Protein AF-0000000078587176 (afdb_homodimer)

Sequence (482 aa):
MLINLSEIKSEFEASERRYLFQRVVERVDNVNRYMRLYNIIVPEVYCSVKVRIGPVNGSGKWMCNPFRIPEGSVVFSYGRHYEIFFELELRKITSNCCFIFGLNDMEQSQKTQLRLSELCAKSRRAKINGTTGEESNKYTTDYLMDLNDLGKVEILRMDIEGDGMDSLPEFLEKHHPAQILTTMHYSPPKMASLLNLFSRQGYWLFSHEIDGMFHDICAFSFIHISGFTRYGAVPLARFLSMLINLSEIKSEFEASERRYLFQRVVERVDNVNRYMRLYNIIVPEVYCSVKVRIGPVNGSGKWMCNPFRIPEGSVVFSYGRHYEIFFELELRKITSNCCFIFGLNDMEQSQKTQLRLSELCAKSRRAKINGTTGEESNKYTTDYLMDLNDLGKVEILRMDIEGDGMDSLPEFLEKHHPAQILTTMHYSPPKMASLLNLFSRQGYWLFSHEIDGMFHDICAFSFIHISGFTRYGAVPLARFLS

Structure (mmCIF, N/CA/C/O backbone):
data_AF-0000000078587176-model_v1
#
loop_
_entity.id
_entity.type
_entity.pdbx_description
1 polymer 'Methyltransferase domain-containing protein'
#
loop_
_atom_site.group_PDB
_atom_site.id
_atom_site.type_symbol
_atom_site.label_atom_id
_atom_site.label_alt_id
_atom_site.label_comp_id
_atom_site.label_asym_id
_atom_site.label_entity_id
_atom_site.label_seq_id
_atom_site.pdbx_PDB_ins_code
_atom_site.Cartn_x
_atom_site.Cartn_y
_atom_site.Cartn_z
_atom_site.occupancy
_atom_site.B_iso_or_equiv
_atom_site.auth_seq_id
_atom_site.auth_comp_id
_atom_site.auth_asym_id
_atom_site.auth_atom_id
_atom_site.pdbx_PDB_model_num
ATOM 1 N N . MET A 1 1 ? -28.812 2.406 17.031 1 26.48 1 MET A N 1
ATOM 2 C CA . MET A 1 1 ? -27.984 1.534 16.219 1 26.48 1 MET A CA 1
ATOM 3 C C . MET A 1 1 ? -26.672 2.23 15.852 1 26.48 1 MET A C 1
ATOM 5 O O . MET A 1 1 ? -26.688 3.314 15.266 1 26.48 1 MET A O 1
ATOM 9 N N . LEU A 1 2 ? -25.703 2.062 16.656 1 35.88 2 LEU A N 1
ATOM 10 C CA . LEU A 1 2 ? -24.469 2.846 16.625 1 35.88 2 LEU A CA 1
ATOM 11 C C . LEU A 1 2 ? -23.844 2.846 15.234 1 35.88 2 LEU A C 1
ATOM 13 O O . LEU A 1 2 ? -23.594 1.781 14.664 1 35.88 2 LEU A O 1
ATOM 17 N N . ILE A 1 3 ? -24.25 3.744 14.461 1 45.34 3 ILE A N 1
ATOM 18 C CA . ILE A 1 3 ? -23.844 3.943 13.078 1 45.34 3 ILE A CA 1
ATOM 19 C C . ILE A 1 3 ? -22.328 3.75 12.961 1 45.34 3 ILE A C 1
ATOM 21 O O . ILE A 1 3 ? -21.562 4.371 13.695 1 45.34 3 ILE A O 1
ATOM 25 N N . ASN A 1 4 ? -21.875 2.494 12.414 1 65.5 4 ASN A N 1
ATOM 26 C CA . ASN A 1 4 ? -20.453 2.244 12.211 1 65.5 4 ASN A CA 1
ATOM 27 C C . ASN A 1 4 ? -19.891 3.113 11.086 1 65.5 4 ASN A C 1
ATOM 29 O O . ASN A 1 4 ? -19.891 2.709 9.922 1 65.5 4 ASN A O 1
ATOM 33 N N . LEU A 1 5 ? -19.719 4.367 11.375 1 64.38 5 LEU A N 1
ATOM 34 C CA . LEU A 1 5 ? -19.266 5.395 10.445 1 64.38 5 LEU A CA 1
ATOM 35 C C . LEU A 1 5 ? -18.125 4.871 9.57 1 64.38 5 LEU A C 1
ATOM 37 O O . LEU A 1 5 ? -18.047 5.211 8.391 1 64.38 5 LEU A O 1
ATOM 41 N N . SER A 1 6 ? -17.375 3.979 10.148 1 70.5 6 SER A N 1
ATOM 42 C CA . SER A 1 6 ? -16.25 3.43 9.398 1 70.5 6 SER A CA 1
ATOM 43 C C . SER A 1 6 ? -16.734 2.535 8.258 1 70.5 6 SER A C 1
ATOM 45 O O . SER A 1 6 ? -16.188 2.572 7.156 1 70.5 6 SER A O 1
ATOM 47 N N . GLU A 1 7 ? -17.781 1.812 8.562 1 70.19 7 GLU A N 1
ATOM 48 C CA . GLU A 1 7 ? -18.328 0.921 7.543 1 70.19 7 GLU A CA 1
ATOM 49 C C . GLU A 1 7 ? -18.984 1.712 6.414 1 70.19 7 GLU A C 1
ATOM 51 O O . GLU A 1 7 ? -18.828 1.378 5.238 1 70.19 7 GLU A O 1
ATOM 56 N N . ILE A 1 8 ? -19.688 2.713 6.828 1 67.75 8 ILE A N 1
ATOM 57 C CA . ILE A 1 8 ? -20.375 3.547 5.848 1 67.75 8 ILE A CA 1
ATOM 58 C C . ILE A 1 8 ? -19.359 4.234 4.945 1 67.75 8 ILE A C 1
ATOM 60 O O . ILE A 1 8 ? -19.5 4.227 3.719 1 67.75 8 ILE A O 1
ATOM 64 N N . LYS A 1 9 ? -18.422 4.758 5.539 1 76.88 9 LYS A N 1
ATOM 65 C CA . LYS A 1 9 ? -17.391 5.441 4.777 1 76.88 9 LYS A CA 1
ATOM 66 C C . LYS A 1 9 ? -16.656 4.473 3.846 1 76.88 9 LYS A C 1
ATOM 68 O O . LYS A 1 9 ? -16.359 4.809 2.697 1 76.88 9 LYS A O 1
ATOM 73 N N . SER A 1 10 ? -16.438 3.301 4.324 1 77 10 SER A N 1
ATOM 74 C CA . SER A 1 10 ? -15.758 2.285 3.52 1 77 10 SER A CA 1
ATOM 75 C C . SER A 1 10 ? -16.594 1.906 2.299 1 77 10 SER A C 1
ATOM 77 O O . SER A 1 10 ? -16.047 1.757 1.198 1 77 10 SER A O 1
ATOM 79 N N . GLU A 1 11 ? -17.875 1.832 2.533 1 79.06 11 GLU A N 1
ATOM 80 C CA . GLU A 1 11 ? -18.766 1.454 1.432 1 79.06 11 GLU A CA 1
ATOM 81 C C . GLU A 1 11 ? -18.875 2.576 0.402 1 79.06 11 GLU A C 1
ATOM 83 O O . GLU A 1 11 ? -18.938 2.316 -0.801 1 79.06 11 GLU A O 1
ATOM 88 N N . PHE A 1 12 ? -18.938 3.727 0.922 1 82.62 12 PHE A N 1
ATOM 89 C CA . PHE A 1 12 ? -18.984 4.867 0.012 1 82.62 12 PHE A CA 1
ATOM 90 C C . PHE A 1 12 ? -17.719 4.93 -0.839 1 82.62 12 PHE A C 1
ATOM 92 O O . PHE A 1 12 ? -17.797 5.113 -2.057 1 82.62 12 PHE A O 1
ATOM 99 N N . GLU A 1 13 ? -16.688 4.754 -0.247 1 86.88 13 GLU A N 1
ATOM 100 C CA . GLU A 1 13 ? -15.43 4.781 -0.977 1 86.88 13 GLU A CA 1
ATOM 101 C C . GLU A 1 13 ? -15.359 3.648 -1.998 1 86.88 13 GLU A C 1
ATOM 103 O O . GLU A 1 13 ? -14.891 3.848 -3.121 1 86.88 13 GLU A O 1
ATOM 108 N N . ALA A 1 14 ? -15.836 2.473 -1.595 1 90.81 14 ALA A N 1
ATOM 109 C CA . ALA A 1 14 ? -15.812 1.324 -2.498 1 90.81 14 ALA A CA 1
ATOM 110 C C . ALA A 1 14 ? -16.672 1.584 -3.738 1 90.81 14 ALA A C 1
ATOM 112 O O . ALA A 1 14 ? -16.281 1.207 -4.848 1 90.81 14 ALA A O 1
ATOM 113 N N . SER A 1 15 ? -17.812 2.195 -3.527 1 91.81 15 SER A N 1
ATOM 114 C CA . SER A 1 15 ? -18.688 2.516 -4.648 1 91.81 15 SER A CA 1
ATOM 115 C C . SER A 1 15 ? -18.016 3.492 -5.613 1 91.81 15 SER A C 1
ATOM 117 O O . SER A 1 15 ? -18.109 3.336 -6.832 1 91.81 15 SER A O 1
ATOM 119 N N . GLU A 1 16 ? -17.391 4.453 -5.039 1 91.38 16 GLU A N 1
ATOM 120 C CA . GLU A 1 16 ? -16.672 5.414 -5.867 1 91.38 16 GLU A CA 1
ATOM 121 C C . GLU A 1 16 ? -15.547 4.738 -6.645 1 91.38 16 GLU A C 1
ATOM 123 O O . GLU A 1 16 ? -15.367 4.988 -7.84 1 91.38 16 GLU A O 1
ATOM 128 N N . ARG A 1 17 ? -14.82 3.926 -6.008 1 94.06 17 ARG A N 1
ATOM 129 C CA . ARG A 1 17 ? -13.719 3.209 -6.648 1 94.06 17 ARG A CA 1
ATOM 130 C C . ARG A 1 17 ? -14.234 2.301 -7.762 1 94.06 17 ARG A C 1
ATOM 132 O O . ARG A 1 17 ? -13.617 2.201 -8.82 1 94.06 17 ARG A O 1
ATOM 139 N N . ARG A 1 18 ? -15.32 1.633 -7.508 1 95.12 18 ARG A N 1
ATOM 140 C CA . ARG A 1 18 ? -15.906 0.752 -8.516 1 95.12 18 ARG A CA 1
ATOM 141 C C . ARG A 1 18 ? -16.266 1.526 -9.773 1 95.12 18 ARG A C 1
ATOM 143 O O . ARG A 1 18 ? -15.984 1.075 -10.891 1 95.12 18 ARG A O 1
ATOM 150 N N . TYR A 1 19 ? -16.891 2.646 -9.594 1 93.62 19 TYR A N 1
ATOM 151 C CA . TYR A 1 19 ? -17.266 3.502 -10.711 1 93.62 19 TYR A CA 1
ATOM 152 C C . TYR A 1 19 ? -16.047 3.92 -11.516 1 93.62 19 TYR A C 1
ATOM 154 O O . TYR A 1 19 ? -16.031 3.785 -12.742 1 93.62 19 TYR A O 1
ATOM 162 N N . LEU A 1 20 ? -15.062 4.41 -10.844 1 92.19 20 LEU A N 1
ATOM 163 C CA . LEU A 1 20 ? -13.852 4.879 -11.5 1 92.19 20 LEU A CA 1
ATOM 164 C C . LEU A 1 20 ? -13.117 3.727 -12.18 1 92.19 20 LEU A C 1
ATOM 166 O O . LEU A 1 20 ? -12.594 3.887 -13.289 1 92.19 20 LEU A O 1
ATOM 170 N N . PHE A 1 21 ? -13.117 2.568 -11.531 1 94.88 21 PHE A N 1
ATOM 171 C CA . PHE A 1 21 ? -12.445 1.388 -12.062 1 94.88 21 PHE A CA 1
ATOM 172 C C . PHE A 1 21 ? -13.102 0.932 -13.359 1 94.88 21 PHE A C 1
ATOM 174 O O . PHE A 1 21 ? -12.422 0.62 -14.336 1 94.88 21 PHE A O 1
ATOM 181 N N . GLN A 1 22 ? -14.383 0.938 -13.359 1 93.75 22 GLN A N 1
ATOM 182 C CA . GLN A 1 22 ? -15.117 0.529 -14.547 1 93.75 22 GLN A CA 1
ATOM 183 C C . GLN A 1 22 ? -14.812 1.448 -15.727 1 93.75 22 GLN A C 1
ATOM 185 O O . GLN A 1 22 ? -14.773 1.002 -16.875 1 93.75 22 GLN A O 1
ATOM 190 N N . ARG A 1 23 ? -14.586 2.639 -15.477 1 92.56 23 ARG A N 1
ATOM 191 C CA . ARG A 1 23 ? -14.25 3.59 -16.531 1 92.56 23 ARG A CA 1
ATOM 192 C C . ARG A 1 23 ? -12.898 3.271 -17.156 1 92.56 23 ARG A C 1
ATOM 194 O O . ARG A 1 23 ? -12.688 3.49 -18.344 1 92.56 23 ARG A O 1
ATOM 201 N N . VAL A 1 24 ? -11.945 2.791 -16.328 1 92.56 24 VAL A N 1
ATOM 202 C CA . VAL A 1 24 ? -10.641 2.381 -16.844 1 92.56 24 VAL A CA 1
ATOM 203 C C . VAL A 1 24 ? -10.797 1.126 -17.703 1 92.56 24 VAL A C 1
ATOM 205 O O . VAL A 1 24 ? -10.242 1.044 -18.797 1 92.56 24 VAL A O 1
ATOM 208 N N . VAL A 1 25 ? -11.578 0.205 -17.219 1 92.06 25 VAL A N 1
ATOM 209 C CA . VAL A 1 25 ? -11.812 -1.049 -17.922 1 92.06 25 VAL A CA 1
ATOM 210 C C . VAL A 1 25 ? -12.445 -0.762 -19.281 1 92.06 25 VAL A C 1
ATOM 212 O O . VAL A 1 25 ? -12.047 -1.35 -20.297 1 92.06 25 VAL A O 1
ATOM 215 N N . GLU A 1 26 ? -13.383 0.172 -19.297 1 91.31 26 GLU A N 1
ATOM 216 C CA . GLU A 1 26 ? -14.148 0.47 -20.5 1 91.31 26 GLU A CA 1
ATOM 217 C C . GLU A 1 26 ? -13.43 1.484 -21.375 1 91.31 26 GLU A C 1
ATOM 219 O O . GLU A 1 26 ? -13.93 1.857 -22.438 1 91.31 26 GLU A O 1
ATOM 224 N N . ARG A 1 27 ? -12.367 1.941 -21.016 1 89.19 27 ARG A N 1
ATOM 225 C CA . ARG A 1 27 ? -11.539 2.865 -21.781 1 89.19 27 ARG A CA 1
ATOM 226 C C . ARG A 1 27 ? -12.289 4.16 -22.062 1 89.19 27 ARG A C 1
ATOM 228 O O . ARG A 1 27 ? -12.25 4.66 -23.188 1 89.19 27 ARG A O 1
ATOM 235 N N . VAL A 1 28 ? -13.125 4.648 -21.266 1 79.06 28 VAL A N 1
ATOM 236 C CA . VAL A 1 28 ? -13.938 5.852 -21.469 1 79.06 28 VAL A CA 1
ATOM 237 C C . VAL A 1 28 ? -13.031 7.082 -21.5 1 79.06 28 VAL A C 1
ATOM 239 O O . VAL A 1 28 ? -13.195 7.953 -22.359 1 79.06 28 VAL A O 1
ATOM 242 N N . ASP A 1 29 ? -12.086 7.441 -20.594 1 66.5 29 ASP A N 1
ATOM 243 C CA . ASP A 1 29 ? -11.258 8.641 -20.5 1 66.5 29 ASP A CA 1
ATOM 244 C C . ASP A 1 29 ? -9.805 8.328 -20.875 1 66.5 29 ASP A C 1
ATOM 246 O O . ASP A 1 29 ? -9.484 7.207 -21.266 1 66.5 29 ASP A O 1
ATOM 250 N N . ASN A 1 30 ? -8.953 9.555 -21.062 1 61.94 30 ASN A N 1
ATOM 251 C CA . ASN A 1 30 ? -7.535 9.352 -21.328 1 61.94 30 ASN A CA 1
ATOM 252 C C . ASN A 1 30 ? -6.934 8.297 -20.406 1 61.94 30 ASN A C 1
ATOM 254 O O . ASN A 1 30 ? -6.277 8.625 -19.422 1 61.94 30 ASN A O 1
ATOM 258 N N . VAL A 1 31 ? -7.215 7.09 -20.797 1 62.91 31 VAL A N 1
ATOM 259 C CA . VAL A 1 31 ? -7.066 5.902 -19.953 1 62.91 31 VAL A CA 1
ATOM 260 C C . VAL A 1 31 ? -5.609 5.449 -19.953 1 62.91 31 VAL A C 1
ATOM 262 O O . VAL A 1 31 ? -5.234 4.555 -19.188 1 62.91 31 VAL A O 1
ATOM 265 N N . ASN A 1 32 ? -4.836 6.285 -20.562 1 71.81 32 ASN A N 1
ATOM 266 C CA . ASN A 1 32 ? -3.482 5.738 -20.594 1 71.81 32 ASN A CA 1
ATOM 267 C C . ASN A 1 32 ? -2.609 6.336 -19.5 1 71.81 32 ASN A C 1
ATOM 269 O O . ASN A 1 32 ? -1.397 6.117 -19.469 1 71.81 32 ASN A O 1
ATOM 273 N N . ARG A 1 33 ? -3.326 6.906 -18.656 1 85.94 33 ARG A N 1
ATOM 274 C CA . ARG A 1 33 ? -2.578 7.445 -17.531 1 85.94 33 ARG A CA 1
ATOM 275 C C . ARG A 1 33 ? -2.643 6.504 -16.328 1 85.94 33 ARG A C 1
ATOM 277 O O . ARG A 1 33 ? -3.729 6.215 -15.812 1 85.94 33 ARG A O 1
ATOM 284 N N . TYR A 1 34 ? -1.525 6.098 -15.898 1 92.5 34 TYR A N 1
ATOM 285 C CA . TYR A 1 34 ? -1.439 5.094 -14.844 1 92.5 34 TYR A CA 1
ATOM 286 C C . TYR A 1 34 ? -2.074 5.602 -13.555 1 92.5 34 TYR A C 1
ATOM 288 O O . TYR A 1 34 ? -2.586 4.816 -12.75 1 92.5 34 TYR A O 1
ATOM 296 N N . MET A 1 35 ? -2.088 6.918 -13.398 1 89.94 35 MET A N 1
ATOM 297 C CA . MET A 1 35 ? -2.682 7.488 -12.188 1 89.94 35 MET A CA 1
ATOM 298 C C . MET A 1 35 ? -4.164 7.148 -12.102 1 89.94 35 MET A C 1
ATOM 300 O O . MET A 1 35 ? -4.711 7.016 -11.008 1 89.94 35 MET A O 1
ATOM 304 N N . ARG A 1 36 ? -4.789 6.992 -13.172 1 89.88 36 ARG A N 1
ATOM 305 C CA . ARG A 1 36 ? -6.219 6.699 -13.195 1 89.88 36 ARG A CA 1
ATOM 306 C C . ARG A 1 36 ? -6.504 5.309 -12.633 1 89.88 36 ARG A C 1
ATOM 308 O O . ARG A 1 36 ? -7.578 5.066 -12.078 1 89.88 36 ARG A O 1
ATOM 315 N N . LEU A 1 37 ? -5.57 4.449 -12.75 1 93.25 37 LEU A N 1
ATOM 316 C CA . LEU A 1 37 ? -5.723 3.109 -12.195 1 93.25 37 LEU A CA 1
ATOM 317 C C . LEU A 1 37 ? -5.152 3.043 -10.781 1 93.25 37 LEU A C 1
ATOM 319 O O . LEU A 1 37 ? -5.848 2.631 -9.844 1 93.25 37 LEU A O 1
ATOM 323 N N . TYR A 1 38 ? -3.955 3.547 -10.625 1 94.19 38 TYR A N 1
ATOM 324 C CA . TYR A 1 38 ? -3.229 3.359 -9.367 1 94.19 38 TYR A CA 1
ATOM 325 C C . TYR A 1 38 ? -3.896 4.125 -8.234 1 94.19 38 TYR A C 1
ATOM 327 O O . TYR A 1 38 ? -3.84 3.705 -7.074 1 94.19 38 TYR A O 1
ATOM 335 N N . ASN A 1 39 ? -4.625 5.148 -8.562 1 90.31 39 ASN A N 1
ATOM 336 C CA . ASN A 1 39 ? -5.293 5.926 -7.527 1 90.31 39 ASN A CA 1
ATOM 337 C C . ASN A 1 39 ? -6.52 5.195 -6.984 1 90.31 39 ASN A C 1
ATOM 339 O O . ASN A 1 39 ? -7.023 5.539 -5.914 1 90.31 39 ASN A O 1
ATOM 343 N N . ILE A 1 40 ? -6.914 4.23 -7.668 1 92.38 40 ILE A N 1
ATOM 344 C CA . ILE A 1 40 ? -8.141 3.527 -7.32 1 92.38 40 ILE A CA 1
ATOM 345 C C . ILE A 1 40 ? -7.805 2.266 -6.527 1 92.38 40 ILE A C 1
ATOM 347 O O . ILE A 1 40 ? -8.609 1.807 -5.707 1 92.38 40 ILE A O 1
ATOM 351 N N . ILE A 1 41 ? -6.637 1.778 -6.66 1 94.94 41 ILE A N 1
ATOM 352 C CA . ILE A 1 41 ? -6.312 0.429 -6.207 1 94.94 41 ILE A CA 1
ATOM 353 C C . ILE A 1 41 ? -5.98 0.451 -4.715 1 94.94 41 ILE A C 1
ATOM 355 O O . ILE A 1 41 ? -5.109 1.206 -4.277 1 94.94 41 ILE A O 1
ATOM 359 N N . VAL A 1 42 ? -6.695 -0.241 -3.994 1 94 42 VAL A N 1
ATOM 360 C CA . VAL A 1 42 ? -6.48 -0.517 -2.576 1 94 42 VAL A CA 1
ATOM 361 C C . VAL A 1 42 ? -6.781 -1.985 -2.285 1 94 42 VAL A C 1
ATOM 363 O O . VAL A 1 42 ? -7.418 -2.668 -3.09 1 94 42 VAL A O 1
ATOM 366 N N . PRO A 1 43 ? -6.285 -2.529 -1.203 1 94.56 43 PRO A N 1
ATOM 367 C CA . PRO A 1 43 ? -6.664 -3.904 -0.867 1 94.56 43 PRO A CA 1
ATOM 368 C C . PRO A 1 43 ? -8.164 -4.07 -0.655 1 94.56 43 PRO A C 1
ATOM 370 O O . PRO A 1 43 ? -8.812 -3.188 -0.085 1 94.56 43 PRO A O 1
ATOM 373 N N . GLU A 1 44 ? -8.703 -5.16 -1.125 1 95.62 44 GLU A N 1
ATOM 374 C CA . GLU A 1 44 ? -10.094 -5.539 -0.916 1 95.62 44 GLU A CA 1
ATOM 375 C C . GLU A 1 44 ? -10.242 -6.453 0.297 1 95.62 44 GLU A C 1
ATOM 377 O O . GLU A 1 44 ? -11.344 -6.648 0.806 1 95.62 44 GLU A O 1
ATOM 382 N N . VAL A 1 45 ? -9.133 -6.988 0.691 1 95.06 45 VAL A N 1
ATOM 383 C CA . VAL A 1 45 ? -9.117 -7.93 1.806 1 95.06 45 VAL A CA 1
ATOM 384 C C . VAL A 1 45 ? -7.914 -7.648 2.703 1 95.06 45 VAL A C 1
ATOM 386 O O . VAL A 1 45 ? -6.871 -7.195 2.227 1 95.06 45 VAL A O 1
ATOM 389 N N . TYR A 1 46 ? -8.148 -7.809 3.957 1 90.69 46 TYR A N 1
ATOM 390 C CA . TYR A 1 46 ? -7.086 -7.664 4.945 1 90.69 46 TYR A CA 1
ATOM 391 C C . TYR A 1 46 ? -6.469 -9.016 5.281 1 90.69 46 TYR A C 1
ATOM 393 O O . TYR A 1 46 ? -7.18 -9.961 5.621 1 90.69 46 TYR A O 1
ATOM 401 N N . CYS A 1 47 ? -5.184 -9.102 5.039 1 91.75 47 CYS A N 1
ATOM 402 C CA . CYS A 1 47 ? -4.41 -10.258 5.492 1 91.75 47 CYS A CA 1
ATOM 403 C C . CYS A 1 47 ? -3.66 -9.938 6.781 1 91.75 47 CYS A C 1
ATOM 405 O O . CYS A 1 47 ? -2.768 -9.094 6.793 1 91.75 47 CYS A O 1
ATOM 407 N N . SER A 1 48 ? -4.043 -10.609 7.883 1 83.81 48 SER A N 1
ATOM 408 C CA . SER A 1 48 ? -3.473 -10.305 9.195 1 83.81 48 SER A CA 1
ATOM 409 C C . SER A 1 48 ? -1.989 -10.656 9.242 1 83.81 48 SER A C 1
ATOM 411 O O . SER A 1 48 ? -1.216 -9.992 9.938 1 83.81 48 SER A O 1
ATOM 413 N N . VAL A 1 49 ? -1.659 -11.75 8.617 1 89.94 49 VAL A N 1
ATOM 414 C CA . VAL A 1 49 ? -0.257 -12.133 8.508 1 89.94 49 VAL A CA 1
ATOM 415 C C . VAL A 1 49 ? 0.197 -12.031 7.055 1 89.94 49 VAL A C 1
ATOM 417 O O . VAL A 1 49 ? 0.048 -12.977 6.281 1 89.94 49 VAL A O 1
ATOM 420 N N . LYS A 1 50 ? 0.651 -10.93 6.734 1 91.81 50 LYS A N 1
ATOM 421 C CA . LYS A 1 50 ? 1.168 -10.656 5.395 1 91.81 50 LYS A CA 1
ATOM 422 C C . LYS A 1 50 ? 2.693 -10.68 5.379 1 91.81 50 LYS A C 1
ATOM 424 O O . LYS A 1 50 ? 3.338 -9.93 6.113 1 91.81 50 LYS A O 1
ATOM 429 N N . VAL A 1 51 ? 3.219 -11.586 4.52 1 91.75 51 VAL A N 1
ATOM 430 C CA . VAL A 1 51 ? 4.66 -11.805 4.516 1 91.75 51 VAL A CA 1
ATOM 431 C C . VAL A 1 51 ? 5.207 -11.656 3.098 1 91.75 51 VAL A C 1
ATOM 433 O O . VAL A 1 51 ? 4.625 -12.18 2.145 1 91.75 51 VAL A O 1
ATOM 436 N N . ARG A 1 52 ? 6.262 -10.891 3.031 1 92.69 52 ARG A N 1
ATOM 437 C CA . ARG A 1 52 ? 6.949 -10.82 1.744 1 92.69 52 ARG A CA 1
ATOM 438 C C . ARG A 1 52 ? 7.926 -11.977 1.583 1 92.69 52 ARG A C 1
ATOM 440 O O . ARG A 1 52 ? 8.766 -12.219 2.457 1 92.69 52 ARG A O 1
ATOM 447 N N . ILE A 1 53 ? 7.77 -12.695 0.517 1 92.19 53 ILE A N 1
ATOM 448 C CA . ILE A 1 53 ? 8.664 -13.805 0.193 1 92.19 53 ILE A CA 1
ATOM 449 C C . ILE A 1 53 ? 9.602 -13.398 -0.937 1 92.19 53 ILE A C 1
ATOM 451 O O . ILE A 1 53 ? 9.156 -12.945 -1.995 1 92.19 53 ILE A O 1
ATOM 455 N N . GLY A 1 54 ? 10.883 -13.656 -0.715 1 88.62 54 GLY A N 1
ATOM 456 C CA . GLY A 1 54 ? 11.891 -13.164 -1.64 1 88.62 54 GLY A CA 1
ATOM 457 C C . GLY A 1 54 ? 12.539 -11.867 -1.188 1 88.62 54 GLY A C 1
ATOM 458 O O . GLY A 1 54 ? 12.211 -11.344 -0.123 1 88.62 54 GLY A O 1
ATOM 459 N N . PRO A 1 55 ? 13.391 -11.352 -1.952 1 85.5 55 PRO A N 1
ATOM 460 C CA . PRO A 1 55 ? 14.125 -10.148 -1.548 1 85.5 55 PRO A CA 1
ATOM 461 C C . PRO A 1 55 ? 13.234 -8.914 -1.473 1 85.5 55 PRO A C 1
ATOM 463 O O . PRO A 1 55 ? 12.281 -8.789 -2.244 1 85.5 55 PRO A O 1
ATOM 466 N N . VAL A 1 56 ? 13.609 -7.992 -0.525 1 87.19 56 VAL A N 1
ATOM 467 C CA . VAL A 1 56 ? 12.891 -6.73 -0.364 1 87.19 56 VAL A CA 1
ATOM 468 C C . VAL A 1 56 ? 13.055 -5.879 -1.62 1 87.19 56 VAL A C 1
ATOM 470 O O . VAL A 1 56 ? 12.086 -5.312 -2.125 1 87.19 56 VAL A O 1
ATOM 473 N N . ASN A 1 57 ? 14.336 -5.836 -2.037 1 81.69 57 ASN A N 1
ATOM 474 C CA . ASN A 1 57 ? 14.641 -5.125 -3.273 1 81.69 57 ASN A CA 1
ATOM 475 C C . ASN A 1 57 ? 14.695 -6.074 -4.469 1 81.69 57 ASN A C 1
ATOM 477 O O . ASN A 1 57 ? 15.742 -6.66 -4.754 1 81.69 57 ASN A O 1
ATOM 481 N N . GLY A 1 58 ? 13.516 -6.344 -5.078 1 76.56 58 GLY A N 1
ATOM 482 C CA . GLY A 1 58 ? 13.539 -7.254 -6.211 1 76.56 58 GLY A CA 1
ATOM 483 C C . GLY A 1 58 ? 12.18 -7.867 -6.512 1 76.56 58 GLY A C 1
ATOM 484 O O . GLY A 1 58 ? 11.164 -7.176 -6.48 1 76.56 58 GLY A O 1
ATOM 485 N N . SER A 1 59 ? 12.258 -9.234 -6.801 1 78.25 59 SER A N 1
ATOM 486 C CA . SER A 1 59 ? 11.078 -9.914 -7.328 1 78.25 59 SER A CA 1
ATOM 487 C C . SER A 1 59 ? 10.242 -10.516 -6.207 1 78.25 59 SER A C 1
ATOM 489 O O . SER A 1 59 ? 9.398 -11.383 -6.449 1 78.25 59 SER A O 1
ATOM 491 N N . GLY A 1 60 ? 10.461 -10.094 -4.992 1 87.5 60 GLY A N 1
ATOM 492 C CA . GLY A 1 60 ? 9.656 -10.594 -3.893 1 87.5 60 GLY A CA 1
ATOM 493 C C 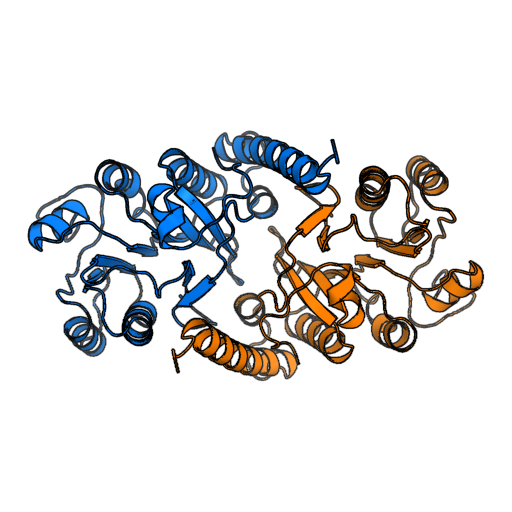. GLY A 1 60 ? 8.172 -10.336 -4.07 1 87.5 60 GLY A C 1
ATOM 494 O O . GLY A 1 60 ? 7.773 -9.461 -4.84 1 87.5 60 GLY A O 1
ATOM 495 N N . LYS A 1 61 ? 7.363 -11.227 -3.416 1 92.38 61 LYS A N 1
ATOM 496 C CA . LYS A 1 61 ? 5.91 -11.117 -3.475 1 92.38 61 LYS A CA 1
ATOM 497 C C . LYS A 1 61 ? 5.293 -11.203 -2.082 1 92.38 61 LYS A C 1
ATOM 499 O O . LYS A 1 61 ? 5.801 -11.914 -1.216 1 92.38 61 LYS A O 1
ATOM 504 N N . TRP A 1 62 ? 4.238 -10.438 -1.967 1 94.88 62 TRP A N 1
ATOM 505 C CA . TRP A 1 62 ? 3.486 -10.523 -0.721 1 94.88 62 TRP A CA 1
ATOM 506 C C . TRP A 1 62 ? 2.531 -11.711 -0.743 1 94.88 62 TRP A C 1
ATOM 508 O O . TRP A 1 62 ? 1.825 -11.93 -1.731 1 94.88 62 TRP A O 1
ATOM 518 N N . MET A 1 63 ? 2.566 -12.516 0.283 1 95.81 63 MET A N 1
ATOM 519 C CA . MET A 1 63 ? 1.658 -13.641 0.477 1 95.81 63 MET A CA 1
ATOM 520 C C . MET A 1 63 ? 0.848 -13.477 1.758 1 95.81 63 MET A C 1
ATOM 522 O O . MET A 1 63 ? 1.305 -12.836 2.707 1 95.81 63 MET A O 1
ATOM 526 N N . CYS A 1 64 ? -0.32 -14.016 1.678 1 96.62 64 CYS A N 1
ATOM 527 C CA . CYS A 1 64 ? -1.173 -14.016 2.861 1 96.62 64 CYS A CA 1
ATOM 528 C C . CYS A 1 64 ? -0.963 -15.289 3.678 1 96.62 64 CYS A C 1
ATOM 530 O O . CYS A 1 64 ? -1.387 -16.375 3.27 1 96.62 64 CYS A O 1
ATOM 532 N N . ASN A 1 65 ? -0.285 -15.227 4.766 1 94.69 65 ASN A N 1
ATOM 533 C CA . ASN A 1 65 ? -0.072 -16.266 5.773 1 94.69 65 ASN A CA 1
ATOM 534 C C . ASN A 1 65 ? 0.485 -17.547 5.156 1 94.69 65 ASN A C 1
ATOM 536 O O . ASN A 1 65 ? -0.148 -18.594 5.227 1 94.69 65 ASN A O 1
ATOM 540 N N . PRO A 1 66 ? 1.698 -17.469 4.633 1 94.12 66 PRO A N 1
ATOM 541 C CA . PRO A 1 66 ? 2.293 -18.641 4.012 1 94.12 66 PRO A CA 1
ATOM 542 C C . PRO A 1 66 ? 2.455 -19.812 4.992 1 94.12 66 PRO A C 1
ATOM 544 O O . PRO A 1 66 ? 2.658 -20.953 4.57 1 94.12 66 PRO A O 1
ATOM 547 N N . PHE A 1 67 ? 2.289 -19.594 6.234 1 91.94 67 PHE A N 1
ATOM 548 C CA . PHE A 1 67 ? 2.492 -20.609 7.262 1 91.94 67 PHE A CA 1
ATOM 549 C C . PHE A 1 67 ? 1.281 -21.531 7.363 1 91.94 67 PHE A C 1
ATOM 551 O O . PHE A 1 67 ? 1.338 -22.578 8.023 1 91.94 67 PHE A O 1
ATOM 558 N N . ARG A 1 68 ? 0.244 -21.203 6.641 1 93.88 68 ARG A N 1
ATOM 559 C CA . ARG A 1 68 ? -0.977 -22 6.672 1 93.88 68 ARG A CA 1
ATOM 560 C C . ARG A 1 68 ? -1.158 -22.766 5.371 1 93.88 68 ARG A C 1
ATOM 562 O O . ARG A 1 68 ? -2.213 -23.359 5.137 1 93.88 68 ARG A O 1
ATOM 569 N N . ILE A 1 69 ? -0.189 -22.781 4.527 1 93 69 ILE A N 1
ATOM 570 C CA . ILE A 1 69 ? -0.237 -23.594 3.324 1 93 69 ILE A CA 1
ATOM 571 C C . ILE A 1 69 ? -0.327 -25.078 3.711 1 93 69 ILE A C 1
ATOM 573 O O . ILE A 1 69 ? 0.466 -25.562 4.52 1 93 69 ILE A O 1
ATOM 577 N N . PRO A 1 70 ? -1.286 -25.734 3.143 1 91.06 70 PRO A N 1
ATOM 578 C CA . PRO A 1 70 ? -1.406 -27.156 3.494 1 91.06 70 PRO A CA 1
ATOM 579 C C . PRO A 1 70 ? -0.198 -27.969 3.051 1 91.06 70 PRO A C 1
ATOM 581 O O . PRO A 1 70 ? 0.349 -27.734 1.97 1 91.06 70 PRO A O 1
ATOM 584 N N . GLU A 1 71 ? 0.073 -28.891 3.912 1 86.94 71 GLU A N 1
ATOM 585 C CA . GLU A 1 71 ? 1.158 -29.812 3.57 1 86.94 71 GLU A CA 1
ATOM 586 C C . GLU A 1 71 ? 0.848 -30.578 2.291 1 86.94 71 GLU A C 1
ATOM 588 O O . GLU A 1 71 ? -0.28 -31.031 2.094 1 86.94 71 GLU A O 1
ATOM 593 N N . GLY A 1 72 ? 1.842 -30.672 1.411 1 81.94 72 GLY A N 1
ATOM 594 C CA . GLY A 1 72 ? 1.688 -31.453 0.188 1 81.94 72 GLY A CA 1
ATOM 595 C C . GLY A 1 72 ? 1.054 -30.656 -0.94 1 81.94 72 GLY A C 1
ATOM 596 O O . GLY A 1 72 ? 0.822 -31.188 -2.027 1 81.94 72 GLY A O 1
ATOM 597 N N . SER A 1 73 ? 0.877 -29.391 -0.66 1 87.19 73 SER A N 1
ATOM 598 C CA . SER A 1 73 ? 0.278 -28.547 -1.692 1 87.19 73 SER A CA 1
ATOM 599 C C . SER A 1 73 ? 1.269 -28.266 -2.814 1 87.19 73 SER A C 1
ATOM 601 O O . SER A 1 73 ? 2.479 -28.422 -2.637 1 87.19 73 SER A O 1
ATOM 603 N N . VAL A 1 74 ? 0.674 -27.891 -3.873 1 85.5 74 VAL A N 1
ATOM 604 C CA . VAL A 1 74 ? 1.476 -27.578 -5.047 1 85.5 74 VAL A CA 1
ATOM 605 C C . VAL A 1 74 ? 1.529 -26.062 -5.238 1 85.5 74 VAL A C 1
ATOM 607 O O . VAL A 1 74 ? 0.502 -25.375 -5.156 1 85.5 74 VAL A O 1
ATOM 610 N N . VAL A 1 75 ? 2.76 -25.547 -5.418 1 88.06 75 VAL A N 1
ATOM 611 C CA . VAL A 1 75 ? 3.008 -24.172 -5.789 1 88.06 75 VAL A CA 1
ATOM 612 C C . VAL A 1 75 ? 3.553 -24.094 -7.215 1 88.06 75 VAL A C 1
ATOM 614 O O . VAL A 1 75 ? 4.582 -24.703 -7.52 1 88.06 75 VAL A O 1
ATOM 617 N N . PHE A 1 76 ? 2.824 -23.422 -8.039 1 83.81 76 PHE A N 1
ATOM 618 C CA . PHE A 1 76 ? 3.301 -23.188 -9.398 1 83.81 76 PHE A CA 1
ATOM 619 C C . PHE A 1 76 ? 3.949 -21.812 -9.516 1 83.81 76 PHE A C 1
ATOM 621 O O . PHE A 1 76 ? 3.312 -20.797 -9.234 1 83.81 76 PHE A O 1
ATOM 628 N N . SER A 1 77 ? 5.176 -21.766 -9.805 1 82.62 77 SER A N 1
ATOM 629 C CA . SER A 1 77 ? 5.922 -20.516 -9.93 1 82.62 77 SER A CA 1
ATOM 630 C C . SER A 1 77 ? 6.465 -20.344 -11.344 1 82.62 77 SER A C 1
ATOM 632 O O . SER A 1 77 ? 7.422 -21.016 -11.734 1 82.62 77 SER A O 1
ATOM 634 N N . TYR A 1 78 ? 5.781 -19.406 -12.031 1 73.19 78 TYR A N 1
ATOM 635 C CA . TYR A 1 78 ? 6.23 -19.062 -13.383 1 73.19 78 TYR A CA 1
ATOM 636 C C . TYR A 1 78 ? 7.062 -17.797 -13.383 1 73.19 78 TYR A C 1
ATOM 638 O O . TYR A 1 78 ? 6.637 -16.766 -12.844 1 73.19 78 TYR A O 1
ATOM 646 N N . GLY A 1 79 ? 8.328 -17.875 -13.547 1 63.88 79 GLY A N 1
ATOM 647 C CA . GLY A 1 79 ? 9.109 -16.656 -13.586 1 63.88 79 GLY A CA 1
ATOM 648 C C . GLY A 1 79 ? 10.055 -16.594 -14.766 1 63.88 79 GLY A C 1
ATOM 649 O O . GLY A 1 79 ? 10.344 -17.609 -15.398 1 63.88 79 GLY A O 1
ATOM 650 N N . ARG A 1 80 ? 10.125 -15.438 -15.508 1 56.44 80 ARG A N 1
ATOM 651 C CA . ARG A 1 80 ? 11.062 -15.203 -16.609 1 56.44 80 ARG A CA 1
ATOM 652 C C . ARG A 1 80 ? 12.508 -15.344 -16.125 1 56.44 80 ARG A C 1
ATOM 654 O O . ARG A 1 80 ? 13.414 -15.547 -16.938 1 56.44 80 ARG A O 1
ATOM 661 N N . HIS A 1 81 ? 12.516 -14.82 -14.828 1 55.5 81 HIS A N 1
ATOM 662 C CA . HIS A 1 81 ? 13.922 -14.633 -14.508 1 55.5 81 HIS A CA 1
ATOM 663 C C . HIS A 1 81 ? 14.461 -15.805 -13.688 1 55.5 81 HIS A C 1
ATOM 665 O O . HIS A 1 81 ? 13.688 -16.578 -13.109 1 55.5 81 HIS A O 1
ATOM 671 N N . TYR A 1 82 ? 15.758 -15.875 -13.898 1 52.78 82 TYR A N 1
ATOM 672 C CA . TYR A 1 82 ? 16.703 -16.844 -13.367 1 52.78 82 TYR A CA 1
ATOM 673 C C . TYR A 1 82 ? 16.734 -16.797 -11.844 1 52.78 82 TYR A C 1
ATOM 675 O O . TYR A 1 82 ? 17.5 -17.547 -11.211 1 52.78 82 TYR A O 1
ATOM 683 N N . GLU A 1 83 ? 15.914 -15.984 -11.266 1 66.94 83 GLU A N 1
ATOM 684 C CA . GLU A 1 83 ? 16.125 -15.938 -9.828 1 66.94 83 GLU A CA 1
ATOM 685 C C . GLU A 1 83 ? 15.07 -16.75 -9.086 1 66.94 83 GLU A C 1
ATOM 687 O O . GLU A 1 83 ? 13.883 -16.672 -9.414 1 66.94 83 GLU A O 1
ATOM 692 N N . ILE A 1 84 ? 15.523 -17.703 -8.328 1 77.44 84 ILE A N 1
ATOM 693 C CA . ILE A 1 84 ? 14.648 -18.609 -7.598 1 77.44 84 ILE A CA 1
ATOM 694 C C . ILE A 1 84 ? 14.594 -18.203 -6.125 1 77.44 84 ILE A C 1
ATOM 696 O O . ILE A 1 84 ? 14.453 -19.062 -5.246 1 77.44 84 ILE A O 1
ATOM 700 N N . PHE A 1 85 ? 14.742 -16.922 -5.898 1 79.81 85 PHE A N 1
ATOM 701 C CA . PHE A 1 85 ? 14.773 -16.453 -4.516 1 79.81 85 PHE A CA 1
ATOM 702 C C . PHE A 1 85 ? 13.414 -16.672 -3.848 1 79.81 85 PHE A C 1
ATOM 704 O O . PHE A 1 85 ? 13.344 -17.016 -2.668 1 79.81 85 PHE A O 1
ATOM 711 N N . PHE A 1 86 ? 12.445 -16.594 -4.613 1 87.38 86 PHE A N 1
ATOM 712 C CA . PHE A 1 86 ? 11.102 -16.781 -4.074 1 87.38 86 PHE A CA 1
ATOM 713 C C . PHE A 1 86 ? 10.891 -18.219 -3.637 1 87.38 86 PHE A C 1
ATOM 715 O O . PHE A 1 86 ? 10.484 -18.484 -2.502 1 87.38 86 PHE A O 1
ATOM 722 N N . GLU A 1 87 ? 11.188 -19.078 -4.508 1 84.75 87 GLU A N 1
ATOM 723 C CA . GLU A 1 87 ? 10.984 -20.516 -4.254 1 84.75 87 GLU A CA 1
ATOM 724 C C . GLU A 1 87 ? 11.82 -20.984 -3.066 1 84.75 87 GLU A C 1
ATOM 726 O O . GLU A 1 87 ? 11.328 -21.703 -2.201 1 84.75 87 GLU A O 1
ATOM 731 N N . LEU A 1 88 ? 13 -20.516 -2.996 1 83.88 88 LEU A N 1
ATOM 732 C CA . LEU A 1 88 ? 13.914 -20.938 -1.935 1 83.88 88 LEU A CA 1
ATOM 733 C C . LEU A 1 88 ? 13.43 -20.438 -0.578 1 83.88 88 LEU A C 1
ATOM 735 O O . LEU A 1 88 ? 13.398 -21.188 0.393 1 83.88 88 LEU A O 1
ATOM 739 N N . GLU A 1 89 ? 13.07 -19.281 -0.562 1 87.88 89 GLU A N 1
ATOM 740 C CA . GLU A 1 89 ? 12.633 -18.719 0.713 1 87.88 89 GLU A CA 1
ATOM 741 C C . GLU A 1 89 ? 11.312 -19.328 1.163 1 87.88 89 GLU A C 1
ATOM 743 O O . GLU A 1 89 ? 11.117 -19.578 2.352 1 87.88 89 GLU A O 1
ATOM 748 N N . LEU A 1 90 ? 10.398 -19.5 0.218 1 89.62 90 LEU A N 1
ATOM 749 C CA . LEU A 1 90 ? 9.125 -20.109 0.578 1 89.62 90 LEU A CA 1
ATOM 750 C C . LEU A 1 90 ? 9.336 -21.484 1.194 1 89.62 90 LEU A C 1
ATOM 752 O O . LEU A 1 90 ? 8.734 -21.812 2.221 1 89.62 90 LEU A O 1
ATOM 756 N N . ARG A 1 91 ? 10.172 -22.219 0.612 1 85.94 91 ARG A N 1
ATOM 757 C CA . ARG A 1 91 ? 10.477 -23.547 1.131 1 85.94 91 ARG A CA 1
ATOM 758 C C . ARG A 1 91 ? 11.055 -23.469 2.539 1 85.94 91 ARG A C 1
ATOM 760 O O . ARG A 1 91 ? 10.664 -24.234 3.422 1 85.94 91 ARG A O 1
ATOM 767 N N . LYS A 1 92 ? 11.898 -22.594 2.688 1 84.81 92 LYS A N 1
ATOM 768 C CA . LYS A 1 92 ? 12.586 -22.438 3.967 1 84.81 92 LYS A CA 1
ATOM 769 C C . LYS A 1 92 ? 11.609 -22.047 5.074 1 84.81 92 LYS A C 1
ATOM 771 O O . LYS A 1 92 ? 11.57 -22.688 6.129 1 84.81 92 LYS A O 1
ATOM 776 N N . ILE A 1 93 ? 10.781 -21.125 4.824 1 86.31 93 ILE A N 1
ATOM 777 C CA . ILE A 1 93 ? 9.961 -20.578 5.902 1 86.31 93 ILE A CA 1
ATOM 778 C C . ILE A 1 93 ? 8.781 -21.516 6.176 1 86.31 93 ILE A C 1
ATOM 780 O O . ILE A 1 93 ? 8.148 -21.422 7.23 1 86.31 93 ILE A O 1
ATOM 784 N N . THR A 1 94 ? 8.453 -22.328 5.168 1 87.44 94 THR A N 1
ATOM 785 C CA . THR A 1 94 ? 7.328 -23.25 5.355 1 87.44 94 THR A CA 1
ATOM 786 C C . THR A 1 94 ? 7.82 -24.656 5.691 1 87.44 94 THR A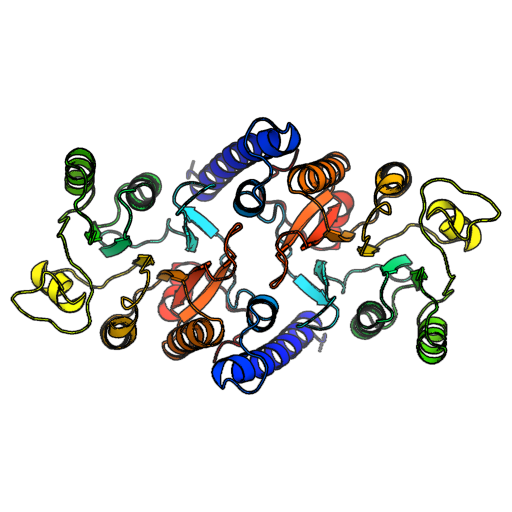 C 1
ATOM 788 O O . THR A 1 94 ? 7.043 -25.609 5.676 1 87.44 94 THR A O 1
ATOM 791 N N . SER A 1 95 ? 9.047 -24.797 5.93 1 80.44 95 SER A N 1
ATOM 792 C CA . SER A 1 95 ? 9.664 -26.078 6.289 1 80.44 95 SER A CA 1
ATOM 793 C C . SER A 1 95 ? 9.367 -27.141 5.242 1 80.44 95 SER A C 1
ATOM 795 O O . SER A 1 95 ? 8.945 -28.25 5.578 1 80.44 95 SER A O 1
ATOM 797 N N . ASN A 1 96 ? 9.414 -26.781 3.99 1 75.38 96 ASN A N 1
ATOM 798 C CA . ASN A 1 96 ? 9.305 -27.672 2.844 1 75.38 96 ASN A CA 1
ATOM 799 C C . ASN A 1 96 ? 7.93 -28.344 2.789 1 75.38 96 ASN A C 1
ATOM 801 O O . ASN A 1 96 ? 7.828 -29.531 2.504 1 75.38 96 ASN A O 1
ATOM 805 N N . CYS A 1 97 ? 6.988 -27.594 3.07 1 77.12 97 CYS A N 1
ATOM 806 C CA . CYS A 1 97 ? 5.656 -28.172 3.156 1 77.12 97 CYS A CA 1
ATOM 807 C C . CYS A 1 97 ? 5.055 -28.375 1.771 1 77.12 97 CYS A C 1
ATOM 809 O O . CYS A 1 97 ? 4.102 -29.141 1.607 1 77.12 97 CYS A O 1
ATOM 811 N N . CYS A 1 98 ? 5.668 -27.734 0.741 1 81.81 98 CYS A N 1
ATOM 812 C CA . CYS A 1 98 ? 4.992 -27.672 -0.551 1 81.81 98 CYS A CA 1
ATOM 813 C C . CYS A 1 98 ? 5.887 -28.219 -1.659 1 81.81 98 CYS A C 1
ATOM 815 O O . CYS A 1 98 ? 7.109 -28.25 -1.511 1 81.81 98 CYS A O 1
ATOM 817 N N . PHE A 1 99 ? 5.191 -28.688 -2.686 1 79.44 99 PHE A N 1
ATOM 818 C CA . PHE A 1 99 ? 5.859 -29.016 -3.941 1 79.44 99 PHE A C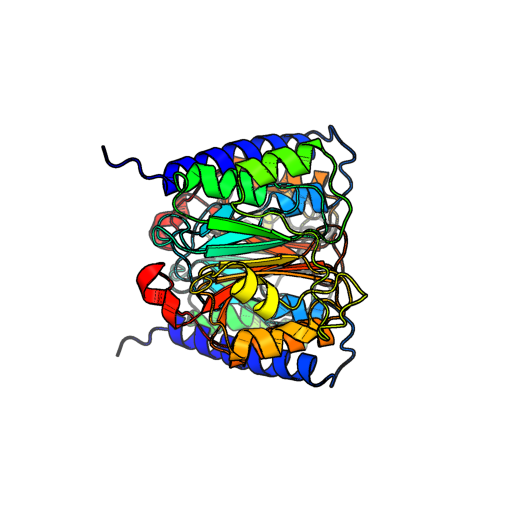A 1
ATOM 819 C C . PHE A 1 99 ? 5.867 -27.797 -4.871 1 79.44 99 PHE A C 1
ATOM 821 O O . PHE A 1 99 ? 4.812 -27.344 -5.312 1 79.44 99 PHE A O 1
ATOM 828 N N . ILE A 1 100 ? 7.074 -27.297 -5.113 1 81.56 100 ILE A N 1
ATOM 829 C CA . ILE A 1 100 ? 7.18 -26.094 -5.941 1 81.56 100 ILE A CA 1
ATOM 830 C C . ILE A 1 100 ? 7.605 -26.484 -7.355 1 81.56 100 ILE A C 1
ATOM 832 O O . ILE A 1 100 ? 8.641 -27.125 -7.543 1 81.56 100 ILE A O 1
ATOM 836 N N . PHE A 1 101 ? 6.793 -26.109 -8.297 1 76.94 101 PHE A N 1
ATOM 837 C CA . PHE A 1 101 ? 7.098 -26.328 -9.703 1 76.94 101 PHE A CA 1
ATOM 838 C C . PHE A 1 101 ? 7.48 -25.016 -10.375 1 76.94 101 PHE A C 1
ATOM 840 O O . PHE A 1 101 ? 6.66 -24.094 -10.477 1 76.94 101 PHE A O 1
ATOM 847 N N . GLY A 1 102 ? 8.734 -24.891 -10.656 1 69.5 102 GLY A N 1
ATOM 848 C CA . GLY A 1 102 ? 9.234 -23.688 -11.32 1 69.5 102 GLY A CA 1
ATOM 849 C C . GLY A 1 102 ? 9.359 -23.844 -12.82 1 69.5 102 GLY A C 1
ATOM 850 O O . GLY A 1 102 ? 9.844 -24.875 -13.305 1 69.5 102 GLY A O 1
ATOM 851 N N . LEU A 1 103 ? 8.625 -23.031 -13.664 1 61.62 103 LEU A N 1
ATOM 852 C CA . LEU A 1 103 ? 8.742 -23.062 -15.117 1 61.62 103 LEU A CA 1
ATOM 853 C C . LEU A 1 103 ? 9.422 -21.812 -15.641 1 61.62 103 LEU A C 1
ATOM 855 O O . LEU A 1 103 ? 9.18 -20.703 -15.141 1 61.62 103 LEU A O 1
ATOM 859 N N . ASN A 1 104 ? 10.617 -21.969 -16.094 1 57.75 104 ASN A N 1
ATOM 860 C CA . ASN A 1 104 ? 11.305 -20.812 -16.672 1 57.75 104 ASN A CA 1
ATOM 861 C C . ASN A 1 104 ? 11.43 -20.938 -18.188 1 57.75 104 ASN A C 1
ATOM 863 O O . ASN A 1 104 ? 11.602 -22.047 -18.703 1 57.75 104 ASN A O 1
ATOM 867 N N . ASP A 1 105 ? 10.992 -19.906 -18.859 1 53.59 105 ASP A N 1
ATOM 868 C CA . ASP A 1 105 ? 11.109 -19.906 -20.312 1 53.59 105 ASP A CA 1
ATOM 869 C C . ASP A 1 105 ? 12.57 -19.75 -20.75 1 53.59 105 ASP A C 1
ATOM 871 O O . ASP A 1 105 ? 12.906 -19.953 -21.922 1 53.59 105 ASP A O 1
ATOM 875 N N . MET A 1 106 ? 13.305 -19.188 -19.781 1 52.94 106 MET A N 1
ATOM 876 C CA . MET A 1 106 ? 14.664 -18.906 -20.25 1 52.94 106 MET A CA 1
ATOM 877 C C . MET A 1 106 ? 15.633 -19.984 -19.781 1 52.94 106 MET A C 1
ATOM 879 O O . MET A 1 106 ? 15.352 -20.688 -18.812 1 52.94 106 MET A O 1
ATOM 883 N N . GLU A 1 107 ? 16.562 -20.25 -20.656 1 51.31 107 GLU A N 1
ATOM 884 C CA . GLU A 1 107 ? 17.656 -21.141 -20.312 1 51.31 107 GLU A CA 1
ATOM 885 C C . GLU A 1 107 ? 18.25 -20.781 -18.953 1 51.31 107 GLU A C 1
ATOM 887 O O . GLU A 1 107 ? 18.531 -19.609 -18.672 1 51.31 107 GLU A O 1
ATOM 892 N N . GLN A 1 108 ? 17.938 -21.609 -17.969 1 56.72 108 GLN A N 1
ATOM 893 C CA . GLN A 1 108 ? 18.516 -21.391 -16.656 1 56.72 108 GLN A CA 1
ATOM 894 C C . GLN A 1 108 ? 19.953 -21.859 -16.594 1 56.72 108 GLN A C 1
ATOM 896 O O . GLN A 1 108 ? 20.359 -22.766 -17.328 1 56.72 108 GLN A O 1
ATOM 901 N N . SER A 1 109 ? 20.641 -20.984 -15.906 1 57.53 109 SER A N 1
ATOM 902 C CA . SER A 1 109 ? 22 -21.469 -15.664 1 57.53 109 SER A CA 1
ATOM 903 C C . SER A 1 109 ? 21.984 -22.844 -15.008 1 57.53 109 SER A C 1
ATOM 905 O O . SER A 1 109 ? 20.969 -23.25 -14.422 1 57.53 109 SER A O 1
ATOM 907 N N . GLN A 1 110 ? 22.984 -23.594 -15.242 1 54.91 110 GLN A N 1
ATOM 908 C CA . GLN A 1 110 ? 23.125 -24.922 -14.656 1 54.91 110 GLN A CA 1
ATOM 909 C C . GLN A 1 110 ? 22.938 -24.859 -13.141 1 54.91 110 GLN A C 1
ATOM 911 O O . GLN A 1 110 ? 22.297 -25.75 -12.555 1 54.91 110 GLN A O 1
ATOM 916 N N . LYS A 1 111 ? 23.516 -23.906 -12.625 1 57.78 111 LYS A N 1
ATOM 917 C CA . LYS A 1 111 ? 23.453 -23.781 -11.172 1 57.78 111 LYS A CA 1
ATOM 918 C C . LYS A 1 111 ? 22.016 -23.578 -10.703 1 57.78 111 LYS A C 1
ATOM 920 O O . LYS A 1 111 ? 21.578 -24.172 -9.711 1 57.78 111 LYS A O 1
ATOM 925 N N . THR A 1 112 ? 21.328 -22.797 -11.414 1 60.88 112 THR A N 1
ATOM 926 C CA . THR A 1 112 ? 19.938 -22.547 -11.07 1 60.88 112 THR A CA 1
ATOM 927 C C . THR A 1 112 ? 19.094 -23.797 -11.289 1 60.88 112 THR A C 1
ATOM 929 O O . THR A 1 112 ? 18.203 -24.109 -10.492 1 60.88 112 THR A O 1
ATOM 932 N N . GLN A 1 113 ? 19.5 -24.453 -12.281 1 59.03 113 GLN A N 1
ATOM 933 C CA . GLN A 1 113 ? 18.781 -25.688 -12.586 1 59.03 113 GLN A CA 1
ATOM 934 C C . GLN A 1 113 ? 18.969 -26.719 -11.484 1 59.03 113 GLN A C 1
ATOM 936 O O . GLN A 1 113 ? 18.031 -27.422 -11.109 1 59.03 113 GLN A O 1
ATOM 941 N N . LEU A 1 114 ? 20.125 -26.703 -11.055 1 57.03 114 LEU A N 1
ATOM 942 C CA . LEU A 1 114 ? 20.438 -27.672 -10.008 1 57.03 114 LEU A CA 1
ATOM 943 C C . LEU A 1 114 ? 19.688 -27.328 -8.719 1 57.03 114 LEU A C 1
ATOM 945 O O . LEU A 1 114 ? 19.141 -28.219 -8.055 1 57.03 114 LEU A O 1
ATOM 949 N N . A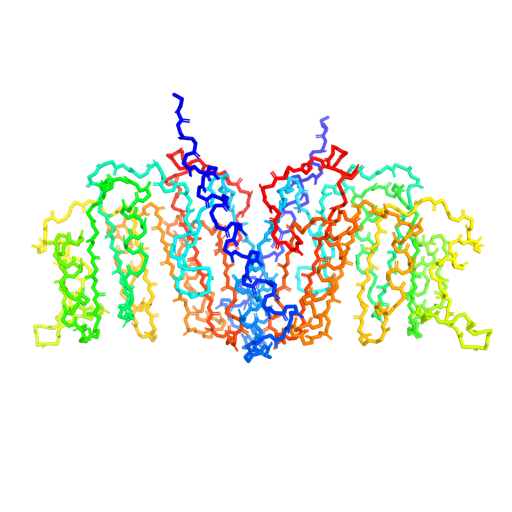RG A 1 115 ? 19.641 -26.156 -8.414 1 59.22 115 ARG A N 1
ATOM 950 C CA . ARG A 1 115 ? 18.969 -25.75 -7.191 1 59.22 115 ARG A CA 1
ATOM 951 C C . ARG A 1 115 ? 17.469 -25.984 -7.281 1 59.22 115 ARG A C 1
ATOM 953 O O . ARG A 1 115 ? 16.844 -26.391 -6.297 1 59.22 115 ARG A O 1
ATOM 960 N N . LEU A 1 116 ? 17.047 -25.672 -8.438 1 59.97 116 LEU A N 1
ATOM 961 C CA . LEU A 1 116 ? 15.617 -25.906 -8.641 1 59.97 116 LEU A CA 1
ATOM 962 C C . LEU A 1 116 ? 15.297 -27.391 -8.547 1 59.97 116 LEU A C 1
ATOM 964 O O . LEU A 1 116 ? 14.25 -27.781 -8.023 1 59.97 116 LEU A O 1
ATOM 968 N N . SER A 1 117 ? 16.203 -28.078 -9.141 1 57.28 117 SER A N 1
ATOM 969 C CA . SER A 1 117 ? 15.969 -29.531 -9.125 1 57.28 117 SER A CA 1
ATOM 970 C C . SER A 1 117 ? 15.945 -30.062 -7.699 1 57.28 117 SER A C 1
ATOM 972 O O . SER A 1 117 ? 15.266 -31.047 -7.414 1 57.28 117 SER A O 1
ATOM 974 N N . GLU A 1 118 ? 16.688 -29.375 -6.984 1 54.53 118 GLU A N 1
ATOM 975 C CA . GLU A 1 118 ? 16.734 -29.812 -5.59 1 54.53 118 GLU A CA 1
ATOM 976 C C . GLU A 1 118 ? 15.492 -29.344 -4.828 1 54.53 118 GLU A C 1
ATOM 978 O O . GLU A 1 118 ? 15.078 -29.984 -3.861 1 54.53 118 GLU A O 1
ATOM 983 N N . LEU A 1 119 ? 15.219 -28.219 -5.184 1 54.34 119 LEU A N 1
ATOM 984 C CA . LEU A 1 119 ? 14.125 -27.562 -4.477 1 54.34 119 LEU A CA 1
ATOM 985 C C . LEU A 1 119 ? 12.773 -28.094 -4.938 1 54.34 119 LEU A C 1
ATOM 987 O O . LEU A 1 119 ? 11.867 -28.281 -4.125 1 54.34 119 LEU A O 1
ATOM 991 N N . CYS A 1 120 ? 12.695 -28.016 -6.441 1 53.38 120 CYS A N 1
ATOM 992 C CA . CYS A 1 120 ? 11.43 -28.266 -7.125 1 53.38 120 CYS A CA 1
ATOM 993 C C . CYS A 1 120 ? 11.281 -29.75 -7.453 1 53.38 120 CYS A C 1
ATOM 995 O O . CYS A 1 120 ? 12.273 -30.438 -7.719 1 53.38 120 CYS A O 1
ATOM 997 N N . ALA A 1 121 ? 10.352 -30.344 -7.109 1 49.25 121 ALA A N 1
ATOM 998 C CA . ALA A 1 121 ? 10.164 -31.734 -7.539 1 49.25 121 ALA A CA 1
ATOM 999 C C . ALA A 1 121 ? 10.438 -31.875 -9.031 1 49.25 121 ALA A C 1
ATOM 1001 O O . ALA A 1 121 ? 10.906 -32.938 -9.484 1 49.25 121 ALA A O 1
ATOM 1002 N N . LYS A 1 122 ? 10.078 -31 -9.961 1 49.66 122 LYS A N 1
ATOM 1003 C CA . LYS A 1 122 ? 10.305 -31.156 -11.398 1 49.66 122 LYS A CA 1
ATOM 1004 C C . LYS A 1 122 ? 10.445 -29.797 -12.086 1 49.66 122 LYS A C 1
ATOM 1006 O O . LYS A 1 122 ? 9.617 -28.906 -11.891 1 49.66 122 LYS A O 1
ATOM 1011 N N . SER A 1 123 ? 11.664 -29.234 -12.305 1 49.69 123 SER A N 1
ATOM 1012 C CA . SER A 1 123 ? 11.867 -28.016 -13.094 1 49.69 123 SER A CA 1
ATOM 1013 C C . SER A 1 123 ? 11.773 -28.312 -14.594 1 49.69 123 SER A C 1
ATOM 1015 O O . SER A 1 123 ? 12.32 -29.312 -15.07 1 49.69 123 SER A O 1
ATOM 1017 N N . ARG A 1 124 ? 10.633 -27.969 -15.32 1 49.47 124 ARG A N 1
ATOM 1018 C CA . ARG A 1 124 ? 10.562 -28.094 -16.766 1 49.47 124 ARG A CA 1
ATOM 1019 C C . ARG A 1 124 ? 10.617 -26.734 -17.453 1 49.47 124 ARG A C 1
ATOM 1021 O O . ARG A 1 124 ? 10.117 -25.75 -16.906 1 49.47 124 ARG A O 1
ATOM 1028 N N . ARG A 1 125 ? 11.438 -26.688 -18.516 1 49.62 125 ARG A N 1
ATOM 1029 C CA . ARG A 1 125 ? 11.414 -25.531 -19.406 1 49.62 125 ARG A CA 1
ATOM 1030 C C . ARG A 1 125 ? 10.047 -25.375 -20.062 1 49.62 125 ARG A C 1
ATOM 1032 O O . ARG A 1 125 ? 9.5 -26.344 -20.609 1 49.62 125 ARG A O 1
ATOM 1039 N N . ALA A 1 126 ? 9.039 -24.594 -19.641 1 48.47 126 ALA A N 1
ATOM 1040 C CA . ALA A 1 126 ? 7.789 -24.453 -20.375 1 48.47 126 ALA A CA 1
ATOM 1041 C C . ALA A 1 126 ? 7.43 -22.984 -20.578 1 48.47 126 ALA A C 1
ATOM 1043 O O . ALA A 1 126 ? 7.605 -22.156 -19.656 1 48.47 126 ALA A O 1
ATOM 1044 N N . LYS A 1 127 ? 7.449 -22.578 -21.875 1 48.5 127 LYS A N 1
ATOM 1045 C CA . LYS A 1 127 ? 6.797 -21.312 -22.172 1 48.5 127 LYS A CA 1
ATOM 1046 C C . LYS A 1 127 ? 5.277 -21.438 -22.062 1 48.5 127 LYS A C 1
ATOM 1048 O O . LYS A 1 127 ? 4.68 -22.359 -22.625 1 48.5 127 LYS A O 1
ATOM 1053 N N . ILE A 1 128 ? 4.664 -20.875 -21.016 1 45.69 128 ILE A N 1
ATOM 1054 C CA . ILE A 1 128 ? 3.211 -20.953 -20.875 1 45.69 128 ILE A CA 1
ATOM 1055 C C . ILE A 1 128 ? 2.549 -20.109 -21.969 1 45.69 128 ILE A C 1
ATOM 1057 O O . ILE A 1 128 ? 2.658 -18.875 -21.953 1 45.69 128 ILE A O 1
ATOM 1061 N N . ASN A 1 129 ? 2.504 -20.641 -23.266 1 45.72 129 ASN A N 1
ATOM 1062 C CA . ASN A 1 129 ? 1.645 -20 -24.266 1 45.72 129 ASN A CA 1
ATOM 1063 C C . ASN A 1 129 ? 0.302 -20.719 -24.391 1 45.72 129 ASN A C 1
ATOM 1065 O O . ASN A 1 129 ? 0.167 -21.875 -23.953 1 45.72 129 ASN A O 1
ATOM 1069 N N . GLY A 1 130 ? -0.785 -20.016 -24.672 1 43.22 130 GLY A N 1
ATOM 1070 C CA . GLY A 1 130 ? -2.145 -20.516 -24.812 1 43.22 130 GLY A CA 1
ATOM 1071 C C . GLY A 1 130 ? -2.227 -21.797 -25.625 1 43.22 130 GLY A C 1
ATOM 1072 O O . GLY A 1 130 ? -3.273 -22.453 -25.656 1 43.22 130 GLY A O 1
ATOM 1073 N N . THR A 1 131 ? -1.506 -21.953 -26.719 1 41.06 131 THR A N 1
ATOM 1074 C CA . THR A 1 131 ? -1.76 -23.078 -27.594 1 41.06 131 THR A CA 1
ATOM 1075 C C . THR A 1 131 ? -0.666 -24.125 -27.453 1 41.06 131 THR A C 1
ATOM 1077 O O . THR A 1 131 ? 0.521 -23.797 -27.406 1 41.06 131 THR A O 1
ATOM 1080 N N . THR A 1 132 ? -1.085 -25.297 -27.016 1 44.94 132 THR A N 1
ATOM 1081 C CA . THR A 1 132 ? -0.245 -26.484 -26.906 1 44.94 132 THR A CA 1
ATOM 1082 C C . THR A 1 132 ? 0.429 -26.797 -28.234 1 44.94 132 THR A C 1
ATOM 1084 O O . THR A 1 132 ? -0.246 -27.078 -29.234 1 44.94 132 THR A O 1
ATOM 1087 N N . GLY A 1 133 ? 1.216 -26.031 -28.938 1 41.5 133 GLY A N 1
ATOM 1088 C CA . GLY A 1 133 ? 1.82 -26.688 -30.094 1 41.5 133 GLY A CA 1
ATOM 1089 C C . GLY A 1 133 ? 3.012 -27.547 -29.719 1 41.5 133 GLY A C 1
ATOM 1090 O O . GLY A 1 133 ? 3.689 -27.297 -28.734 1 41.5 133 GLY A O 1
ATOM 1091 N N . GLU A 1 134 ? 2.994 -28.844 -30.031 1 43 134 GLU A N 1
ATOM 1092 C CA . GLU A 1 134 ? 4.043 -29.859 -29.922 1 43 134 GLU A CA 1
ATOM 1093 C C . GLU A 1 134 ? 5.43 -29.234 -30.047 1 43 134 GLU A C 1
ATOM 1095 O O . GLU A 1 134 ? 6.363 -29.625 -29.359 1 43 134 GLU A O 1
ATOM 1100 N N . GLU A 1 135 ? 5.648 -28.578 -31.047 1 42.5 135 GLU A N 1
ATOM 1101 C CA . GLU A 1 135 ? 6.996 -28.109 -31.344 1 42.5 135 GLU A CA 1
ATOM 1102 C C . GLU A 1 135 ? 7.438 -27.031 -30.344 1 42.5 135 GLU A C 1
ATOM 1104 O O . GLU A 1 135 ? 8.633 -26.75 -30.219 1 42.5 135 GLU A O 1
ATOM 1109 N N . SER A 1 136 ? 6.617 -26.031 -30.141 1 44.78 136 SER A N 1
ATOM 1110 C CA . SER A 1 136 ? 7.043 -24.891 -29.328 1 44.78 136 SER A CA 1
ATOM 1111 C C . SER A 1 136 ? 6.855 -25.188 -27.844 1 44.78 136 SER A C 1
ATOM 1113 O O . SER A 1 136 ? 5.879 -25.828 -27.453 1 44.78 136 SER A O 1
ATOM 1115 N N . ASN A 1 137 ? 7.828 -25.406 -27.047 1 44.69 137 ASN A N 1
ATOM 1116 C CA . ASN A 1 137 ? 7.98 -25.594 -25.594 1 44.69 137 ASN A CA 1
ATOM 1117 C C . ASN A 1 137 ? 6.859 -24.891 -24.828 1 44.69 137 ASN A C 1
ATOM 1119 O O . ASN A 1 137 ? 7.059 -24.469 -23.688 1 44.69 137 ASN A O 1
ATOM 1123 N N . LYS A 1 138 ? 5.867 -24.672 -25.531 1 49.66 138 LYS A N 1
ATOM 1124 C CA . LYS A 1 138 ? 4.809 -23.891 -24.891 1 49.66 138 LYS A CA 1
ATOM 1125 C C . LYS A 1 138 ? 3.836 -24.781 -24.141 1 49.66 138 LYS A C 1
ATOM 1127 O O . LYS A 1 138 ? 3.053 -25.516 -24.75 1 49.66 138 LYS A O 1
ATOM 1132 N N . TYR A 1 139 ? 4.145 -25.359 -23.031 1 51.72 139 TYR A N 1
ATOM 1133 C CA . TYR A 1 139 ? 3.223 -26.203 -22.266 1 51.72 139 TYR A CA 1
ATOM 1134 C C . TYR A 1 139 ? 2.205 -25.359 -21.516 1 51.72 139 TYR A C 1
ATOM 1136 O O . TYR A 1 139 ? 2.531 -24.266 -21.016 1 51.72 139 TYR A O 1
ATOM 1144 N N . THR A 1 140 ? 0.821 -25.672 -21.844 1 58 140 THR A N 1
ATOM 1145 C CA . THR A 1 140 ? -0.198 -25.109 -20.969 1 58 140 THR A CA 1
ATOM 1146 C C . THR A 1 140 ? -0.019 -25.609 -19.531 1 58 140 THR A C 1
ATOM 1148 O O . THR A 1 140 ? 0.593 -26.641 -19.312 1 58 140 THR A O 1
ATOM 1151 N N . THR A 1 141 ? -0.329 -24.781 -18.562 1 61.19 141 THR A N 1
ATOM 1152 C CA . THR A 1 141 ? -0.312 -25.141 -17.141 1 61.19 141 THR A CA 1
ATOM 1153 C C . THR A 1 141 ? -1.008 -26.484 -16.922 1 61.19 141 THR A C 1
ATOM 1155 O O . THR A 1 141 ? -0.508 -27.328 -16.172 1 61.19 141 THR A O 1
ATOM 1158 N N . ASP A 1 142 ? -2.119 -26.641 -17.703 1 61.56 142 ASP A N 1
ATOM 1159 C CA . ASP A 1 142 ? -2.869 -27.891 -17.547 1 61.56 142 ASP A CA 1
ATOM 1160 C C . ASP A 1 142 ? -2.031 -29.094 -17.953 1 61.56 142 ASP A C 1
ATOM 1162 O O . ASP A 1 142 ? -2.051 -30.125 -17.297 1 61.56 142 ASP A O 1
ATOM 1166 N N . TYR A 1 143 ? -1.401 -28.906 -19 1 61.44 143 TYR A N 1
ATOM 1167 C CA . TYR A 1 143 ? -0.57 -29.984 -19.5 1 61.44 143 TYR A CA 1
ATOM 1168 C C . TYR A 1 143 ? 0.547 -30.328 -18.531 1 61.44 143 TYR A C 1
ATOM 1170 O O . TYR A 1 143 ? 0.816 -31.5 -18.266 1 61.44 143 TYR A O 1
ATOM 1178 N N . LEU A 1 144 ? 1.06 -29.297 -17.953 1 62 144 LEU A N 1
ATOM 1179 C CA . LEU A 1 144 ? 2.158 -29.5 -17.016 1 62 144 LEU A CA 1
ATOM 1180 C C . LEU A 1 144 ? 1.664 -30.172 -15.734 1 62 144 LEU A C 1
ATOM 1182 O O . LEU A 1 144 ? 2.359 -31.016 -15.164 1 62 144 LEU A O 1
ATOM 1186 N N . MET A 1 145 ? 0.537 -29.766 -15.383 1 65.94 145 MET A N 1
ATOM 1187 C CA . MET A 1 145 ? -0.051 -30.375 -14.195 1 65.94 145 MET A CA 1
ATOM 1188 C C . MET A 1 145 ? -0.355 -31.844 -14.422 1 65.94 145 MET A C 1
ATOM 1190 O O . MET A 1 145 ? -0.09 -32.688 -13.555 1 65.94 145 MET A O 1
ATOM 1194 N N . ASP A 1 146 ? -0.97 -32.094 -15.578 1 64.5 146 ASP A N 1
ATOM 1195 C CA . ASP A 1 146 ? -1.299 -33.469 -15.914 1 64.5 146 ASP A CA 1
ATOM 1196 C C . ASP A 1 146 ? -0.036 -34.312 -16.031 1 64.5 146 ASP A C 1
ATOM 1198 O O . ASP A 1 146 ? -0.006 -35.469 -15.578 1 64.5 146 ASP A O 1
ATOM 1202 N N . LEU A 1 147 ? 0.882 -33.75 -16.625 1 60.84 147 LEU A N 1
ATOM 1203 C CA . LEU A 1 147 ? 2.137 -34.438 -16.875 1 60.84 147 LEU A CA 1
ATOM 1204 C C . LEU A 1 147 ? 2.807 -34.844 -15.562 1 60.84 147 LEU A C 1
ATOM 1206 O O . LEU A 1 147 ? 3.48 -35.875 -15.484 1 60.84 147 LEU A O 1
ATOM 1210 N N . ASN A 1 148 ? 2.553 -34.031 -14.609 1 62.62 148 ASN A N 1
ATOM 1211 C CA . ASN A 1 148 ? 3.268 -34.25 -13.359 1 62.62 148 ASN A CA 1
ATOM 1212 C C . ASN A 1 148 ? 2.334 -34.781 -12.266 1 62.62 148 ASN A C 1
ATOM 1214 O O . ASN A 1 148 ? 2.727 -34.875 -11.102 1 62.62 148 ASN A O 1
ATOM 1218 N N . ASP A 1 149 ? 1.172 -35.156 -12.672 1 64.56 149 ASP A N 1
ATOM 1219 C CA . ASP A 1 149 ? 0.181 -35.688 -11.727 1 64.56 149 ASP A CA 1
ATOM 1220 C C . ASP A 1 149 ? 0.029 -34.75 -10.523 1 64.56 149 ASP A C 1
ATOM 1222 O O . ASP A 1 149 ? 0.102 -35.188 -9.383 1 64.56 149 ASP A O 1
ATOM 1226 N N . LEU A 1 150 ? 0.12 -33.562 -10.898 1 62.62 150 LEU A N 1
ATOM 1227 C CA . LEU A 1 150 ? 0.044 -32.594 -9.805 1 62.62 150 LEU A CA 1
ATOM 1228 C C . LEU A 1 150 ? -1.401 -32.375 -9.367 1 62.62 150 LEU A C 1
ATOM 1230 O O . LEU A 1 150 ? -2.312 -32.406 -10.203 1 62.62 150 LEU A O 1
ATOM 1234 N N . GLY A 1 151 ? -1.596 -32.562 -8.102 1 66.25 151 GLY A N 1
ATOM 1235 C CA . GLY A 1 151 ? -2.895 -32.25 -7.516 1 66.25 151 GLY A CA 1
ATOM 1236 C C . GLY A 1 151 ? -3.314 -30.812 -7.684 1 66.25 151 GLY A C 1
ATOM 1237 O O . GLY A 1 151 ? -2.941 -30.172 -8.656 1 66.25 151 GLY A O 1
ATOM 1238 N N . LYS A 1 152 ? -4.164 -30.344 -6.855 1 77.06 152 LYS A N 1
ATOM 1239 C CA . LYS A 1 152 ? -4.73 -29 -6.84 1 77.06 152 LYS A CA 1
ATOM 1240 C C . LYS A 1 152 ? -3.66 -27.953 -6.547 1 77.06 152 LYS A C 1
ATOM 1242 O O . LYS A 1 152 ? -2.871 -28.109 -5.609 1 77.06 152 LYS A O 1
ATOM 1247 N N . VAL A 1 153 ? -3.523 -27.016 -7.422 1 87.69 153 VAL A N 1
ATOM 1248 C CA . VAL A 1 153 ? -2.604 -25.891 -7.242 1 87.69 153 VAL A CA 1
ATOM 1249 C C . VAL A 1 153 ? -3.102 -24.984 -6.117 1 87.69 153 VAL A C 1
ATOM 1251 O O . VAL A 1 153 ? -4.23 -24.484 -6.164 1 87.69 153 VAL A O 1
ATOM 1254 N N . GLU A 1 154 ? -2.246 -24.844 -5.098 1 93.94 154 GLU A N 1
ATOM 1255 C CA . GLU A 1 154 ? -2.607 -24 -3.955 1 93.94 154 GLU A CA 1
ATOM 1256 C C . GLU A 1 154 ? -2.193 -22.562 -4.18 1 93.94 154 GLU A C 1
ATOM 1258 O O . GLU A 1 154 ? -2.939 -21.625 -3.842 1 93.94 154 GLU A O 1
ATOM 1263 N N . ILE A 1 155 ? -0.982 -22.375 -4.73 1 94.5 155 ILE A N 1
ATOM 1264 C CA . ILE A 1 155 ? -0.433 -21.047 -4.988 1 94.5 155 ILE A CA 1
ATOM 1265 C C . ILE A 1 155 ? 0.032 -20.953 -6.441 1 94.5 155 ILE A C 1
ATOM 1267 O O . ILE A 1 155 ? 0.706 -21.859 -6.941 1 94.5 155 ILE A O 1
ATOM 1271 N N . LEU A 1 156 ? -0.334 -19.875 -7.098 1 90.69 156 LEU A N 1
ATOM 1272 C CA . LEU A 1 156 ? 0.148 -19.578 -8.445 1 90.69 156 LEU A CA 1
ATOM 1273 C C . LEU A 1 156 ? 0.953 -18.281 -8.453 1 90.69 156 LEU A C 1
ATOM 1275 O O . LEU A 1 156 ? 0.425 -17.219 -8.141 1 90.69 156 LEU A O 1
ATOM 1279 N N . ARG A 1 157 ? 2.176 -18.359 -8.656 1 90.44 157 ARG A N 1
ATOM 1280 C CA . ARG A 1 157 ? 3.018 -17.203 -8.922 1 90.44 157 ARG A CA 1
ATOM 1281 C C . ARG A 1 157 ? 3.311 -17.062 -10.414 1 90.44 157 ARG A C 1
ATOM 1283 O O . ARG A 1 157 ? 3.818 -18 -11.039 1 90.44 157 ARG A O 1
ATOM 1290 N N . MET A 1 158 ? 2.943 -15.906 -10.898 1 81.94 158 MET A N 1
ATOM 1291 C CA . MET A 1 158 ? 3.146 -15.742 -12.336 1 81.94 158 MET A CA 1
ATOM 1292 C C . MET A 1 158 ? 3.713 -14.359 -12.641 1 81.94 158 MET A C 1
ATOM 1294 O O . MET A 1 158 ? 3.055 -13.344 -12.406 1 81.94 158 MET A O 1
ATOM 1298 N N . ASP A 1 159 ? 4.953 -14.25 -12.93 1 75.88 159 ASP A N 1
ATOM 1299 C CA . ASP A 1 159 ? 5.539 -13.016 -13.453 1 75.88 159 ASP A CA 1
ATOM 1300 C C . ASP A 1 159 ? 5.559 -13.023 -14.977 1 75.88 159 ASP A C 1
ATOM 1302 O O . ASP A 1 159 ? 6.34 -13.758 -15.586 1 75.88 159 ASP A O 1
ATOM 1306 N N . ILE A 1 160 ? 4.457 -12.688 -15.516 1 58.75 160 ILE A N 1
ATOM 1307 C CA . ILE A 1 160 ? 4.234 -12.836 -16.953 1 58.75 160 ILE A CA 1
ATOM 1308 C C . ILE A 1 160 ? 4.582 -11.531 -17.672 1 58.75 160 ILE A C 1
ATOM 1310 O O . ILE A 1 160 ? 4.145 -10.461 -17.25 1 58.75 160 ILE A O 1
ATOM 1314 N N . GLU A 1 161 ? 5.598 -11.414 -18.312 1 60.44 161 GLU A N 1
ATOM 1315 C CA . GLU A 1 161 ? 5.82 -10.305 -19.234 1 60.44 161 GLU A CA 1
ATOM 1316 C C . GLU A 1 161 ? 5.246 -10.609 -20.609 1 60.44 161 GLU A C 1
ATOM 1318 O O . GLU A 1 161 ? 5.191 -11.766 -21.016 1 60.44 161 GLU A O 1
ATOM 1323 N N . GLY A 1 162 ? 4.484 -9.703 -21.234 1 59.28 162 GLY A N 1
ATOM 1324 C CA . GLY A 1 162 ? 4.016 -9.836 -22.609 1 59.28 162 GLY A CA 1
ATOM 1325 C C . GLY A 1 162 ? 2.742 -10.648 -22.734 1 59.28 162 GLY A C 1
ATOM 1326 O O . GLY A 1 162 ? 1.759 -10.375 -22.047 1 59.28 162 GLY A O 1
ATOM 1327 N N . ASP A 1 163 ? 2.734 -11.75 -23.609 1 55.88 163 ASP A N 1
ATOM 1328 C CA . ASP A 1 163 ? 1.572 -12.5 -24.078 1 55.88 163 ASP A CA 1
ATOM 1329 C C . ASP A 1 163 ? 1.236 -13.641 -23.109 1 55.88 163 ASP A C 1
ATOM 1331 O O . ASP A 1 163 ? 0.342 -14.445 -23.391 1 55.88 163 ASP A O 1
ATOM 1335 N N . GLY A 1 164 ? 1.856 -13.758 -21.953 1 58.09 164 GLY A N 1
ATOM 1336 C CA . GLY A 1 164 ? 1.702 -14.906 -21.078 1 58.09 164 GLY A CA 1
ATOM 1337 C C . GLY A 1 164 ? 0.38 -14.922 -20.344 1 58.09 164 GLY A C 1
ATOM 1338 O O . GLY A 1 164 ? -0.039 -15.961 -19.828 1 58.09 164 GLY A O 1
ATOM 1339 N N . MET A 1 165 ? -0.394 -13.836 -20.453 1 65.12 165 MET A N 1
ATOM 1340 C CA . MET A 1 165 ? -1.611 -13.805 -19.656 1 65.12 165 MET A CA 1
ATOM 1341 C C . MET A 1 165 ? -2.82 -14.234 -20.469 1 65.12 165 MET A C 1
ATOM 1343 O O . MET A 1 165 ? -3.92 -14.383 -19.938 1 65.12 165 MET A O 1
ATOM 1347 N N . ASP A 1 166 ? -2.588 -14.57 -21.672 1 66.12 166 ASP A N 1
ATOM 1348 C CA . ASP A 1 166 ? -3.703 -14.906 -22.547 1 66.12 166 ASP A CA 1
ATOM 1349 C C . ASP A 1 166 ? -4.324 -16.25 -22.156 1 66.12 166 ASP A C 1
ATOM 1351 O O . ASP A 1 166 ? -5.52 -16.469 -22.359 1 66.12 166 ASP A O 1
ATOM 1355 N N . SER A 1 167 ? -3.574 -17.172 -21.547 1 69.12 167 SER A N 1
ATOM 1356 C CA . SER A 1 167 ? -4.086 -18.484 -21.188 1 69.12 167 SER A CA 1
ATOM 1357 C C . SER A 1 167 ? -4.613 -18.484 -19.75 1 69.12 167 SER A C 1
ATOM 1359 O O . SER A 1 167 ? -5.203 -19.469 -19.312 1 69.12 167 SER A O 1
ATOM 1361 N N . LEU A 1 168 ? -4.523 -17.453 -19.062 1 76.38 168 LEU A N 1
ATOM 1362 C CA . LEU A 1 168 ? -4.84 -17.391 -17.641 1 76.38 168 LEU A CA 1
ATOM 1363 C C . LEU A 1 168 ? -6.332 -17.594 -17.406 1 76.38 168 LEU A C 1
ATOM 1365 O O . LEU A 1 168 ? -6.723 -18.359 -16.516 1 76.38 168 LEU A O 1
ATOM 1369 N N . PRO A 1 169 ? -7.148 -17.047 -18.266 1 77.81 169 PRO A N 1
ATOM 1370 C CA . PRO A 1 169 ? -8.578 -17.266 -18.047 1 77.81 169 PRO A CA 1
ATOM 1371 C C . PRO A 1 169 ? -8.953 -18.75 -18.125 1 77.81 169 PRO A C 1
ATOM 1373 O O . PRO A 1 169 ? -9.719 -19.25 -17.297 1 77.81 169 PRO A O 1
ATOM 1376 N N . GLU A 1 170 ? -8.43 -19.375 -19.125 1 75.31 170 GLU A N 1
ATOM 1377 C CA . GLU A 1 170 ? -8.711 -20.797 -19.281 1 75.31 170 GLU A CA 1
ATOM 1378 C C . GLU A 1 170 ? -8.188 -21.594 -18.094 1 75.31 170 GLU A C 1
ATOM 1380 O O . GLU A 1 170 ? -8.844 -22.531 -17.609 1 75.31 170 GLU A O 1
ATOM 1385 N N . PHE A 1 171 ? -7.109 -21.266 -17.625 1 78.31 171 PHE A N 1
ATOM 1386 C CA . PHE A 1 171 ? -6.512 -21.906 -16.469 1 78.31 171 PHE A CA 1
ATOM 1387 C C . PHE A 1 171 ? -7.391 -21.719 -15.234 1 78.31 171 PHE A C 1
ATOM 1389 O O . PHE A 1 171 ? -7.641 -22.672 -14.5 1 78.31 171 PHE A O 1
ATOM 1396 N N . LEU A 1 172 ? -7.895 -20.562 -15.039 1 85.44 172 LEU A N 1
ATOM 1397 C CA . LEU A 1 172 ? -8.641 -20.234 -13.828 1 85.44 172 LEU A CA 1
ATOM 1398 C C . LEU A 1 172 ? -10.047 -20.828 -13.875 1 85.44 172 LEU A C 1
ATOM 1400 O O . LEU A 1 172 ? -10.727 -20.922 -12.852 1 85.44 172 LEU A O 1
ATOM 1404 N N . GLU A 1 173 ? -10.453 -21.219 -15.039 1 80.62 173 GLU A N 1
ATOM 1405 C CA . GLU A 1 173 ? -11.719 -21.938 -15.156 1 80.62 173 GLU A CA 1
ATOM 1406 C C . GLU A 1 173 ? -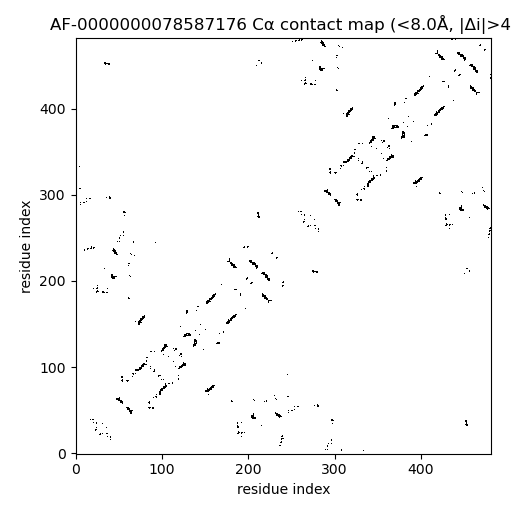11.594 -23.359 -14.609 1 80.62 173 GLU A C 1
ATOM 1408 O O . GLU A 1 173 ? -12.555 -23.906 -14.07 1 80.62 173 GLU A O 1
ATOM 1413 N N . LYS A 1 174 ? -10.391 -23.875 -14.695 1 78.94 174 LYS A N 1
ATOM 1414 C CA . LYS A 1 174 ? -10.156 -25.266 -14.312 1 78.94 174 LYS A CA 1
ATOM 1415 C C . LYS A 1 174 ? -9.555 -25.359 -12.914 1 78.94 174 LYS A C 1
ATOM 1417 O O . LYS A 1 174 ? -9.812 -26.312 -12.188 1 78.94 174 LYS A O 1
ATOM 1422 N N . HIS A 1 175 ? -8.75 -24.359 -12.656 1 82.94 175 HIS A N 1
ATOM 1423 C CA . HIS A 1 175 ? -8.016 -24.359 -11.398 1 82.94 175 HIS A CA 1
ATOM 1424 C C . HIS A 1 175 ? -8.344 -23.125 -10.57 1 82.94 175 HIS A C 1
ATOM 1426 O O . HIS A 1 175 ? -8.609 -22.062 -11.117 1 82.94 175 HIS A O 1
ATOM 1432 N N . HIS A 1 176 ? -8.414 -23.328 -9.242 1 90.19 176 HIS A N 1
ATOM 1433 C CA . HIS A 1 176 ? -8.695 -22.234 -8.336 1 90.19 176 HIS A CA 1
ATOM 1434 C C . HIS A 1 176 ? -7.641 -22.125 -7.242 1 90.19 176 HIS A C 1
ATOM 1436 O O . HIS A 1 176 ? -7.938 -22.328 -6.062 1 90.19 176 HIS A O 1
ATOM 1442 N N . PRO A 1 177 ? -6.434 -21.75 -7.648 1 94.62 177 PRO A N 1
ATOM 1443 C CA . PRO A 1 177 ? -5.449 -21.547 -6.582 1 94.62 177 PRO A CA 1
ATOM 1444 C C . PRO A 1 177 ? -5.969 -20.625 -5.473 1 94.62 177 PRO A C 1
ATOM 1446 O O . PRO A 1 177 ? -6.719 -19.688 -5.746 1 94.62 177 PRO A O 1
ATOM 1449 N N . ALA A 1 178 ? -5.539 -20.938 -4.281 1 97 178 ALA A N 1
ATOM 1450 C CA . ALA A 1 178 ? -5.984 -20.125 -3.156 1 97 178 ALA A CA 1
ATOM 1451 C C . ALA A 1 178 ? -5.422 -18.703 -3.252 1 97 178 ALA A C 1
ATOM 1453 O O . ALA A 1 178 ? -6.066 -17.75 -2.828 1 97 178 ALA A O 1
ATOM 1454 N N . GLN A 1 179 ? -4.195 -18.609 -3.746 1 97.69 179 GLN A N 1
ATOM 1455 C CA . GLN A 1 179 ? -3.586 -17.297 -3.924 1 97.69 179 GLN A CA 1
ATOM 1456 C C . GLN A 1 179 ? -2.902 -17.188 -5.281 1 97.69 179 GLN A C 1
ATOM 1458 O O . GLN A 1 179 ? -2.322 -18.156 -5.773 1 97.69 179 GLN A O 1
ATOM 1463 N N . ILE A 1 180 ? -2.979 -16.016 -5.859 1 95.12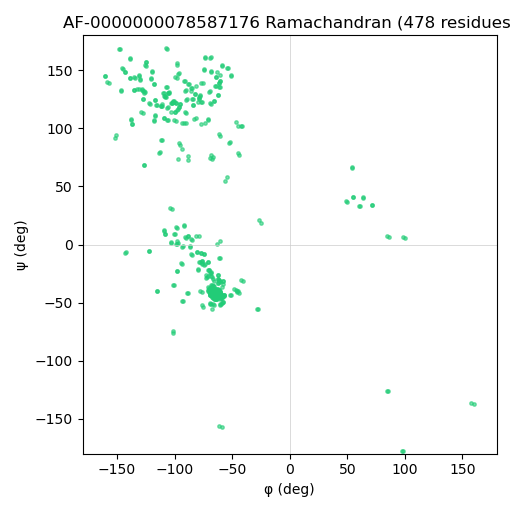 180 ILE A N 1
ATOM 1464 C CA . ILE A 1 180 ? -2.289 -15.688 -7.102 1 95.12 180 ILE A CA 1
ATOM 1465 C C . ILE A 1 180 ? -1.365 -14.492 -6.875 1 95.12 180 ILE A C 1
ATOM 1467 O O . ILE A 1 180 ? -1.808 -13.438 -6.418 1 95.12 180 ILE A O 1
ATOM 1471 N N . LEU A 1 181 ? -0.082 -14.648 -7.117 1 95.19 181 LEU A N 1
ATOM 1472 C CA . LEU A 1 181 ? 0.947 -13.617 -7.059 1 95.19 181 LEU A CA 1
ATOM 1473 C C . LEU A 1 181 ? 1.491 -13.312 -8.445 1 95.19 181 LEU A C 1
ATOM 1475 O O . LEU A 1 181 ? 2.021 -14.195 -9.125 1 95.19 181 LEU A O 1
ATOM 1479 N N . THR A 1 182 ? 1.318 -12.039 -8.844 1 91.44 182 THR A N 1
ATOM 1480 C CA . THR A 1 182 ? 1.712 -11.781 -10.227 1 91.44 182 THR A CA 1
ATOM 1481 C C . THR A 1 182 ? 2.303 -10.383 -10.375 1 91.44 182 THR A C 1
ATOM 1483 O O . THR A 1 182 ? 1.977 -9.484 -9.594 1 91.44 182 THR A O 1
ATOM 1486 N N . THR A 1 183 ? 3.182 -10.219 -11.305 1 91.06 183 THR A N 1
ATOM 1487 C CA . THR A 1 183 ? 3.643 -8.914 -11.781 1 91.06 183 THR A CA 1
ATOM 1488 C C . THR A 1 183 ? 3.104 -8.625 -13.18 1 91.06 183 THR A C 1
ATOM 1490 O O . THR A 1 183 ? 3.215 -9.461 -14.078 1 91.06 183 THR A O 1
ATOM 1493 N N . MET A 1 184 ? 2.502 -7.539 -13.344 1 89.69 184 MET A N 1
ATOM 1494 C CA . MET A 1 184 ? 1.892 -7.164 -14.617 1 89.69 184 MET A CA 1
ATOM 1495 C C . MET A 1 184 ? 2.678 -6.043 -15.289 1 89.69 184 MET A C 1
ATOM 1497 O O . MET A 1 184 ? 3.062 -5.07 -14.633 1 89.69 184 MET A O 1
ATOM 1501 N N . HIS A 1 185 ? 2.992 -6.227 -16.547 1 89.31 185 HIS A N 1
ATOM 1502 C CA . HIS A 1 185 ? 3.645 -5.242 -17.406 1 89.31 185 HIS A CA 1
ATOM 1503 C C . HIS A 1 185 ? 2.709 -4.777 -18.531 1 89.31 185 HIS A C 1
ATOM 1505 O O . HIS A 1 185 ? 2.83 -5.223 -19.672 1 89.31 185 HIS A O 1
ATOM 1511 N N . TYR A 1 186 ? 1.812 -3.898 -18.219 1 89.81 186 TYR A N 1
ATOM 1512 C CA . TYR A 1 186 ? 0.775 -3.566 -19.188 1 89.81 186 TYR A CA 1
ATOM 1513 C C . TYR A 1 186 ? 0.35 -2.109 -19.062 1 89.81 186 TYR A C 1
ATOM 1515 O O . TYR A 1 186 ? 0.722 -1.432 -18.094 1 89.81 186 TYR A O 1
ATOM 1523 N N . SER A 1 187 ? -0.419 -1.73 -20.109 1 90.5 187 SER A N 1
ATOM 1524 C CA . SER A 1 187 ? -1.131 -0.458 -20.031 1 90.5 187 SER A CA 1
ATOM 1525 C C . SER A 1 187 ? -2.244 -0.508 -18.984 1 90.5 187 SER A C 1
ATOM 1527 O O . SER A 1 187 ? -2.688 -1.59 -18.594 1 90.5 187 SER A O 1
ATOM 1529 N N . PRO A 1 188 ? -2.691 0.689 -18.547 1 92.81 188 PRO A N 1
ATOM 1530 C CA . PRO A 1 188 ? -3.711 0.723 -17.5 1 92.81 188 PRO A CA 1
ATOM 1531 C C . PRO A 1 188 ? -4.977 -0.041 -17.875 1 92.81 188 PRO A C 1
ATOM 1533 O O . PRO A 1 188 ? -5.48 -0.843 -17.078 1 92.81 188 PRO A O 1
ATOM 1536 N N . PRO A 1 189 ? -5.484 0.119 -19.109 1 91.81 189 PRO A N 1
ATOM 1537 C CA . PRO A 1 189 ? -6.699 -0.636 -19.422 1 91.81 189 PRO A CA 1
ATOM 1538 C C . PRO A 1 189 ? -6.469 -2.145 -19.422 1 91.81 189 PRO A C 1
ATOM 1540 O O . PRO A 1 189 ? -7.344 -2.908 -19 1 91.81 189 PRO A O 1
ATOM 1543 N N . LYS A 1 190 ? -5.398 -2.559 -19.906 1 89.62 190 LYS A N 1
ATOM 1544 C CA . LYS A 1 190 ? -5.098 -3.986 -19.938 1 89.62 190 LYS A CA 1
ATOM 1545 C C . LYS A 1 190 ? -4.93 -4.531 -18.516 1 89.62 190 LYS A C 1
ATOM 1547 O O . LYS A 1 190 ? -5.434 -5.609 -18.188 1 89.62 190 LYS A O 1
ATOM 1552 N N . MET A 1 191 ? -4.242 -3.814 -17.688 1 92.5 191 MET A N 1
ATOM 1553 C CA . MET A 1 191 ? -4.102 -4.203 -16.297 1 92.5 191 MET A CA 1
ATOM 1554 C C . MET A 1 191 ? -5.461 -4.277 -15.609 1 92.5 191 MET A C 1
ATOM 1556 O O . MET A 1 191 ? -5.758 -5.25 -14.906 1 92.5 191 MET A O 1
ATOM 1560 N N . ALA A 1 192 ? -6.207 -3.248 -15.859 1 94 192 ALA A N 1
ATOM 1561 C CA . ALA A 1 192 ? -7.535 -3.193 -15.242 1 94 192 ALA A CA 1
ATOM 1562 C C . ALA A 1 192 ? -8.391 -4.371 -15.688 1 94 192 ALA A C 1
ATOM 1564 O O . ALA A 1 192 ? -9.133 -4.945 -14.891 1 94 192 ALA A O 1
ATOM 1565 N N . SER A 1 193 ? -8.312 -4.703 -16.906 1 92.12 193 SER A N 1
ATOM 1566 C CA . SER A 1 193 ? -9.078 -5.828 -17.438 1 92.12 193 SER A CA 1
ATOM 1567 C C . SER A 1 193 ? -8.68 -7.133 -16.75 1 92.12 193 SER A C 1
ATOM 1569 O O . SER A 1 193 ? -9.531 -7.973 -16.453 1 92.12 193 SER A O 1
ATOM 1571 N N . LEU A 1 194 ? -7.453 -7.324 -16.5 1 91.69 194 LEU A N 1
ATOM 1572 C CA . LEU A 1 194 ? -6.973 -8.523 -15.82 1 91.69 194 LEU A CA 1
ATOM 1573 C C . LEU A 1 194 ? -7.422 -8.531 -14.359 1 91.69 194 LEU A C 1
ATOM 1575 O O . LEU A 1 194 ? -7.832 -9.57 -13.844 1 91.69 194 LEU A O 1
ATOM 1579 N N . LEU A 1 195 ? -7.293 -7.371 -13.742 1 96.06 195 LEU A N 1
ATOM 1580 C CA . LEU A 1 195 ? -7.785 -7.254 -12.375 1 96.06 195 LEU A CA 1
ATOM 1581 C C . LEU A 1 195 ? -9.266 -7.613 -12.297 1 96.06 195 LEU A C 1
ATOM 1583 O O . LEU A 1 195 ? -9.688 -8.32 -11.383 1 96.06 195 LEU A O 1
ATOM 1587 N N . ASN A 1 196 ? -9.992 -7.113 -13.266 1 95.75 196 ASN A N 1
ATOM 1588 C CA . ASN A 1 196 ? -11.422 -7.414 -13.344 1 95.75 196 ASN A CA 1
ATOM 1589 C C . ASN A 1 196 ? -11.664 -8.906 -13.531 1 95.75 196 ASN A C 1
ATOM 1591 O O . ASN A 1 196 ? -12.562 -9.477 -12.906 1 95.75 196 ASN A O 1
ATOM 1595 N N . LEU A 1 197 ? -10.922 -9.508 -14.359 1 93.19 197 LEU A N 1
ATOM 1596 C CA . LEU A 1 197 ? -11.016 -10.945 -14.602 1 93.19 197 LEU A CA 1
ATOM 1597 C C . LEU A 1 197 ? -10.789 -11.727 -13.312 1 93.19 197 LEU A C 1
ATOM 1599 O O . LEU A 1 197 ? -11.578 -12.609 -12.969 1 93.19 197 LEU A O 1
ATOM 1603 N N . PHE A 1 198 ? -9.727 -11.414 -12.586 1 95.38 198 PHE A N 1
ATOM 1604 C CA . PHE A 1 198 ? -9.445 -12.078 -11.32 1 95.38 198 PHE A CA 1
ATOM 1605 C C . PHE A 1 198 ? -10.602 -11.906 -10.344 1 95.38 198 PHE A C 1
ATOM 1607 O O . PHE A 1 198 ? -11.023 -12.859 -9.688 1 95.38 198 PHE A O 1
ATOM 1614 N N . SER A 1 199 ? -11.055 -10.68 -10.32 1 97.06 199 SER A N 1
ATOM 1615 C CA . SER A 1 199 ? -12.156 -10.383 -9.414 1 97.06 199 SER A CA 1
ATOM 1616 C C . SER A 1 199 ? -13.391 -11.219 -9.742 1 97.06 199 SER A C 1
ATOM 1618 O O . SER A 1 199 ? -14.008 -11.797 -8.852 1 97.06 199 SER A O 1
ATOM 1620 N N . ARG A 1 200 ? -13.727 -11.398 -10.953 1 94.75 200 ARG A N 1
ATOM 1621 C CA . ARG A 1 200 ? -14.906 -12.141 -11.391 1 94.75 200 ARG A CA 1
ATOM 1622 C C . ARG A 1 200 ? -14.734 -13.633 -11.133 1 94.75 200 ARG A C 1
ATOM 1624 O O . ARG A 1 200 ? -15.727 -14.367 -11.039 1 94.75 200 ARG A O 1
ATOM 1631 N N . GLN A 1 201 ? -13.531 -14.047 -11.008 1 94.75 201 GLN A N 1
ATOM 1632 C CA . GLN A 1 201 ? -13.25 -15.453 -10.734 1 94.75 201 GLN A CA 1
ATOM 1633 C C . GLN A 1 201 ? -13.188 -15.727 -9.234 1 94.75 201 GLN A C 1
ATOM 1635 O O . GLN A 1 201 ? -12.773 -16.812 -8.812 1 94.75 201 GLN A O 1
ATOM 1640 N N . GLY A 1 202 ? -13.492 -14.727 -8.414 1 96.62 202 GLY A N 1
ATOM 1641 C CA . GLY A 1 202 ? -13.594 -14.93 -6.98 1 96.62 202 GLY A CA 1
ATOM 1642 C C . GLY A 1 202 ? -12.352 -14.484 -6.23 1 96.62 202 GLY A C 1
ATOM 1643 O O . GLY A 1 202 ? -12.242 -14.695 -5.02 1 96.62 202 GLY A O 1
ATOM 1644 N N . TYR A 1 203 ? -11.438 -13.883 -6.953 1 97.94 203 TYR A N 1
ATOM 1645 C CA . TYR A 1 203 ? -10.203 -13.438 -6.312 1 97.94 203 TYR A CA 1
ATOM 1646 C C . TYR A 1 203 ? -10.336 -12 -5.812 1 97.94 203 TYR A C 1
ATOM 1648 O O . TYR A 1 203 ? -10.953 -11.164 -6.469 1 97.94 203 TYR A O 1
ATOM 1656 N N . TRP A 1 204 ? -9.758 -11.773 -4.637 1 98.31 204 TRP A N 1
ATOM 1657 C CA . TRP A 1 204 ? -9.727 -10.469 -3.99 1 98.31 204 TRP A CA 1
ATOM 1658 C C . TRP A 1 204 ? -8.297 -9.977 -3.828 1 98.31 204 TRP A C 1
ATOM 1660 O O . TRP A 1 204 ? -7.402 -10.742 -3.471 1 98.31 204 TRP A O 1
ATOM 1670 N N . LEU A 1 205 ? -8.141 -8.711 -4.102 1 98.31 205 LEU A N 1
ATOM 1671 C CA . LEU A 1 205 ? -6.82 -8.094 -4.027 1 98.31 205 LEU A CA 1
ATOM 1672 C C . LEU A 1 205 ? -6.434 -7.812 -2.58 1 98.31 205 LEU A C 1
ATOM 1674 O O . LEU A 1 205 ? -7.207 -7.211 -1.832 1 98.31 205 LEU A O 1
ATOM 1678 N N . PHE A 1 206 ? -5.188 -8.281 -2.131 1 97.56 206 PHE A N 1
ATOM 1679 C CA . PHE A 1 206 ? -4.805 -7.93 -0.769 1 97.56 206 PHE A CA 1
ATOM 1680 C C . PHE A 1 206 ? -3.484 -7.168 -0.758 1 97.56 206 PHE A C 1
ATOM 1682 O O . PHE A 1 206 ? -3.092 -6.609 0.27 1 97.56 206 PHE A O 1
ATOM 1689 N N . SER A 1 207 ? -2.814 -7.023 -1.946 1 96.69 207 SER A N 1
ATOM 1690 C CA . SER A 1 207 ? -1.587 -6.234 -2.006 1 96.69 207 SER A CA 1
ATOM 1691 C C . SER A 1 207 ? -1.274 -5.805 -3.434 1 96.69 207 SER A C 1
ATOM 1693 O O . SER A 1 207 ? -1.557 -6.539 -4.387 1 96.69 207 SER A O 1
ATOM 1695 N N . HIS A 1 208 ? -0.734 -4.652 -3.57 1 95.88 208 HIS A N 1
ATOM 1696 C CA . HIS A 1 208 ? -0.155 -4.199 -4.832 1 95.88 208 HIS A CA 1
ATOM 1697 C C . HIS A 1 208 ? 1.097 -3.361 -4.594 1 95.88 208 HIS A C 1
ATOM 1699 O O . HIS A 1 208 ? 1.22 -2.701 -3.559 1 95.88 208 HIS A O 1
ATOM 1705 N N . GLU A 1 209 ? 2.045 -3.42 -5.504 1 93.5 209 GLU A N 1
ATOM 1706 C CA . GLU A 1 209 ? 3.299 -2.678 -5.434 1 93.5 209 GLU A CA 1
ATOM 1707 C C . GLU A 1 209 ? 3.672 -2.092 -6.793 1 93.5 209 GLU A C 1
ATOM 1709 O O . GLU A 1 209 ? 4.137 -2.811 -7.676 1 93.5 209 GLU A O 1
ATOM 1714 N N . ILE A 1 210 ? 3.531 -0.764 -6.902 1 92.69 210 ILE A N 1
ATOM 1715 C CA . ILE A 1 210 ? 3.965 -0.084 -8.117 1 92.69 210 ILE A CA 1
ATOM 1716 C C . ILE A 1 210 ? 5.488 -0.104 -8.203 1 92.69 210 ILE A C 1
ATOM 1718 O O . ILE A 1 210 ? 6.176 0.196 -7.227 1 92.69 210 ILE A O 1
ATOM 1722 N N . ASP A 1 211 ? 5.957 -0.495 -9.383 1 90.06 211 ASP A N 1
ATOM 1723 C CA . ASP A 1 211 ? 7.406 -0.514 -9.57 1 90.06 211 ASP A CA 1
ATOM 1724 C C . ASP A 1 211 ? 8 0.884 -9.406 1 90.06 211 ASP A C 1
ATOM 1726 O O . ASP A 1 211 ? 7.426 1.865 -9.883 1 90.06 211 ASP A O 1
ATOM 1730 N N . GLY A 1 212 ? 9.109 0.956 -8.766 1 88 212 GLY A N 1
ATOM 1731 C CA . GLY A 1 212 ? 9.727 2.236 -8.445 1 88 212 GLY A CA 1
ATOM 1732 C C . GLY A 1 212 ? 10.422 2.873 -9.641 1 88 212 GLY A C 1
ATOM 1733 O O . GLY A 1 212 ? 10.844 4.031 -9.57 1 88 212 GLY A O 1
ATOM 1734 N N . MET A 1 213 ? 10.516 2.17 -10.727 1 86.44 213 MET A N 1
ATOM 1735 C CA . MET A 1 213 ? 11.195 2.686 -11.914 1 86.44 213 MET A CA 1
ATOM 1736 C C . MET A 1 213 ? 10.211 2.854 -13.07 1 86.44 213 MET A C 1
ATOM 1738 O O . MET A 1 213 ? 10.273 3.844 -13.805 1 86.44 213 MET A O 1
ATOM 1742 N N . PHE A 1 214 ? 9.344 1.918 -13.195 1 89.25 214 PHE A N 1
ATOM 1743 C CA . PHE A 1 214 ? 8.445 1.892 -14.352 1 89.25 214 PHE A CA 1
ATOM 1744 C C . PHE A 1 214 ? 6.996 1.787 -13.906 1 89.25 214 PHE A C 1
ATOM 1746 O O . PHE A 1 214 ? 6.605 0.811 -13.258 1 89.25 214 PHE A O 1
ATOM 1753 N N . HIS A 1 215 ? 6.16 2.709 -14.359 1 92.44 215 HIS A N 1
ATOM 1754 C CA . HIS A 1 215 ? 4.758 2.723 -13.953 1 92.44 215 HIS A CA 1
ATOM 1755 C C . HIS A 1 215 ? 3.977 1.609 -14.641 1 92.44 215 HIS A C 1
ATOM 1757 O O . HIS A 1 215 ? 2.875 1.26 -14.211 1 92.44 215 HIS A O 1
ATOM 1763 N N . ASP A 1 216 ? 4.562 1.107 -15.672 1 92.06 216 ASP A N 1
ATOM 1764 C CA . ASP A 1 216 ? 3.822 0.061 -16.375 1 92.06 216 ASP A CA 1
ATOM 1765 C C . ASP A 1 216 ? 4.066 -1.305 -15.727 1 92.06 216 ASP A C 1
ATOM 1767 O O . ASP A 1 216 ? 3.578 -2.322 -16.219 1 92.06 216 ASP A O 1
ATOM 1771 N N . ILE A 1 217 ? 4.805 -1.337 -14.633 1 91.69 217 ILE A N 1
ATOM 1772 C CA . ILE A 1 217 ? 5.078 -2.568 -13.906 1 91.69 217 ILE A CA 1
ATOM 1773 C C . ILE A 1 217 ? 4.48 -2.477 -12.5 1 91.69 217 ILE A C 1
ATOM 1775 O O . ILE A 1 217 ? 4.77 -1.535 -11.758 1 91.69 217 ILE A O 1
ATOM 1779 N N . CYS A 1 218 ? 3.654 -3.441 -12.172 1 93.81 218 CYS A N 1
ATOM 1780 C CA . CYS A 1 218 ? 3.051 -3.488 -10.844 1 93.81 218 CYS A CA 1
ATOM 1781 C C . CYS A 1 218 ? 2.846 -4.93 -10.391 1 93.81 218 CYS A C 1
ATOM 1783 O O . CYS A 1 218 ? 2.375 -5.766 -11.156 1 93.81 218 CYS A O 1
ATOM 1785 N N . ALA A 1 219 ? 3.26 -5.199 -9.164 1 94 219 ALA A N 1
ATOM 1786 C CA . ALA A 1 219 ? 3.006 -6.504 -8.555 1 94 219 ALA A CA 1
ATOM 1787 C C . ALA A 1 219 ? 1.651 -6.527 -7.852 1 94 219 ALA A C 1
ATOM 1789 O O . ALA A 1 219 ? 1.272 -5.559 -7.188 1 94 219 ALA A O 1
ATOM 1790 N N . PHE A 1 220 ? 0.901 -7.641 -8.016 1 95.69 220 PHE A N 1
ATOM 1791 C CA . PHE A 1 220 ? -0.398 -7.836 -7.387 1 95.69 220 PHE A CA 1
ATOM 1792 C C . PHE A 1 220 ? -0.463 -9.195 -6.691 1 95.69 220 PHE A C 1
ATOM 1794 O O . PHE A 1 220 ? 0.055 -10.188 -7.207 1 95.69 220 PHE A O 1
ATOM 1801 N N . SER A 1 221 ? -1.092 -9.195 -5.586 1 97.56 221 SER A N 1
ATOM 1802 C CA . SER A 1 221 ? -1.369 -10.438 -4.863 1 97.56 221 SER A CA 1
ATOM 1803 C C . SER A 1 221 ? -2.857 -10.578 -4.562 1 97.56 221 SER A C 1
ATOM 1805 O O . SER A 1 221 ? -3.486 -9.648 -4.055 1 97.56 221 SER A O 1
ATOM 1807 N N . PHE A 1 222 ? -3.385 -11.742 -4.883 1 98.19 222 PHE A N 1
ATOM 1808 C CA . PHE A 1 222 ? -4.809 -12.023 -4.738 1 98.19 222 PHE A CA 1
ATOM 1809 C C . PHE A 1 222 ? -5.035 -13.266 -3.885 1 98.19 222 PHE A C 1
ATOM 1811 O O . PHE A 1 222 ? -4.164 -14.133 -3.803 1 98.19 222 PHE A O 1
ATOM 1818 N N . ILE A 1 223 ? -6.211 -13.305 -3.326 1 98.44 223 ILE A N 1
ATOM 1819 C CA . ILE A 1 223 ? -6.648 -14.484 -2.594 1 98.44 223 ILE A CA 1
ATOM 1820 C C . ILE A 1 223 ? -8.078 -14.836 -2.984 1 98.44 223 ILE A C 1
ATOM 1822 O O . ILE A 1 223 ? -8.93 -13.953 -3.119 1 98.44 223 ILE A O 1
ATOM 1826 N N . HIS A 1 224 ? -8.305 -16.109 -3.27 1 97.88 224 HIS A N 1
ATOM 1827 C CA . HIS A 1 224 ? -9.633 -16.594 -3.623 1 97.88 224 HIS A CA 1
ATOM 1828 C C . HIS A 1 224 ? -10.531 -16.672 -2.398 1 97.88 224 HIS A C 1
ATOM 1830 O O . HIS A 1 224 ? -10.07 -16.969 -1.297 1 97.88 224 HIS A O 1
ATOM 1836 N N . ILE A 1 225 ? -11.789 -16.5 -2.553 1 97.19 225 ILE A N 1
ATOM 1837 C CA . ILE A 1 225 ? -12.766 -16.5 -1.47 1 97.19 225 ILE A CA 1
ATOM 1838 C C . ILE A 1 225 ? -12.695 -17.828 -0.71 1 97.19 225 ILE A C 1
ATOM 1840 O O . ILE A 1 225 ? -12.883 -17.859 0.508 1 97.19 225 ILE A O 1
ATOM 1844 N N . SER A 1 226 ? -12.359 -18.859 -1.392 1 95.62 226 SER A N 1
ATOM 1845 C CA . SER A 1 226 ? -12.297 -20.172 -0.76 1 95.62 226 SER A CA 1
ATOM 1846 C C . SER A 1 226 ? -11.109 -20.281 0.191 1 95.62 226 SER A C 1
ATOM 1848 O O . SER A 1 226 ? -11.055 -21.172 1.031 1 95.62 226 SER A O 1
ATOM 1850 N N . GLY A 1 227 ? -10.156 -19.375 0.111 1 96.94 227 GLY A N 1
ATOM 1851 C CA . GLY A 1 227 ? -8.977 -19.391 0.958 1 96.94 227 GLY A CA 1
ATOM 1852 C C . GLY A 1 227 ? -9.078 -18.469 2.15 1 96.94 227 GLY A C 1
ATOM 1853 O O . GLY A 1 227 ? -8.188 -18.453 3.01 1 96.94 227 GLY A O 1
ATOM 1854 N N . PHE A 1 228 ? -10.195 -17.734 2.344 1 97.25 228 PHE A N 1
ATOM 1855 C CA . PHE A 1 228 ? -10.32 -16.719 3.381 1 97.25 228 PHE A CA 1
ATOM 1856 C C . PHE A 1 228 ? -10.133 -17.328 4.766 1 97.25 228 PHE A C 1
ATOM 1858 O O . PHE A 1 228 ? -9.312 -16.844 5.555 1 97.25 228 PHE A O 1
ATOM 1865 N N . THR A 1 229 ? -10.859 -18.344 5.008 1 96.69 229 THR A N 1
ATOM 1866 C CA . THR A 1 229 ? -10.828 -18.969 6.328 1 96.69 229 THR A CA 1
ATOM 1867 C C . THR A 1 229 ? -9.453 -19.578 6.605 1 96.69 229 THR A C 1
ATOM 1869 O O . THR A 1 229 ? -8.875 -19.328 7.664 1 96.69 229 THR A O 1
ATOM 1872 N N . ARG A 1 230 ? -8.906 -20.281 5.73 1 96 230 ARG A N 1
ATOM 1873 C CA . ARG A 1 230 ? -7.641 -20.984 5.922 1 96 230 ARG A CA 1
ATOM 1874 C C . ARG A 1 230 ? -6.512 -19.984 6.199 1 96 230 ARG A C 1
ATOM 1876 O O . ARG A 1 230 ? -5.664 -20.234 7.059 1 96 230 ARG A O 1
ATOM 1883 N N . TYR A 1 231 ? -6.555 -18.891 5.488 1 96.81 231 TYR A N 1
ATOM 1884 C CA . TYR A 1 231 ? -5.406 -18 5.543 1 96.81 231 TYR A 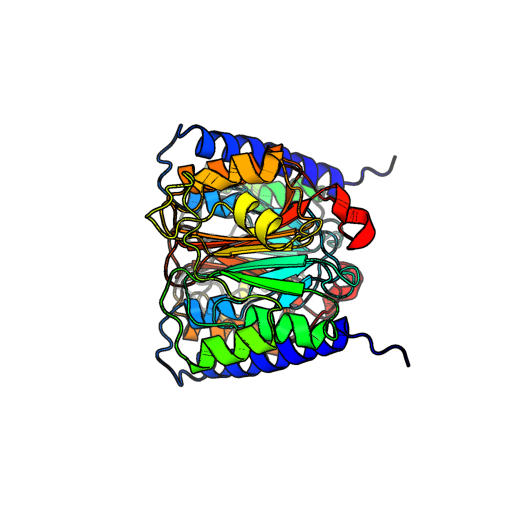CA 1
ATOM 1885 C C . TYR A 1 231 ? -5.707 -16.781 6.426 1 96.81 231 TYR A C 1
ATOM 1887 O O . TYR A 1 231 ? -4.871 -15.891 6.559 1 96.81 231 TYR A O 1
ATOM 1895 N N . GLY A 1 232 ? -6.812 -16.75 6.98 1 95.62 232 GLY A N 1
ATOM 1896 C CA . GLY A 1 232 ? -7.176 -15.68 7.898 1 95.62 232 GLY A CA 1
ATOM 1897 C C . GLY A 1 232 ? -7.406 -14.352 7.211 1 95.62 232 GLY A C 1
ATOM 1898 O O . GLY A 1 232 ? -7.004 -13.305 7.723 1 95.62 232 GLY A O 1
ATOM 1899 N N . ALA A 1 233 ? -7.938 -14.383 5.992 1 95.38 233 ALA A N 1
ATOM 1900 C CA . ALA A 1 233 ? -8.25 -13.18 5.234 1 95.38 233 ALA A CA 1
ATOM 1901 C C . ALA A 1 233 ? -9.633 -12.648 5.602 1 95.38 233 ALA A C 1
ATOM 1903 O O . ALA A 1 233 ? -10.586 -13.422 5.762 1 95.38 233 ALA A O 1
ATOM 1904 N N . VAL A 1 234 ? -9.711 -11.305 5.812 1 93.69 234 VAL A N 1
ATOM 1905 C CA . VAL A 1 234 ? -10.961 -10.656 6.188 1 93.69 234 VAL A CA 1
ATOM 1906 C C . VAL A 1 234 ? -11.391 -9.695 5.086 1 93.69 234 VAL A C 1
ATOM 1908 O O . VAL A 1 234 ? -10.68 -8.734 4.777 1 93.69 234 VAL A O 1
ATOM 1911 N N . PRO A 1 235 ? -12.562 -9.969 4.547 1 93.19 235 PRO A N 1
ATOM 1912 C CA . PRO A 1 235 ? -13.008 -9.078 3.479 1 93.19 235 PRO A CA 1
ATOM 1913 C C . PRO A 1 235 ? -13.25 -7.648 3.969 1 93.19 235 PRO A C 1
ATOM 1915 O O . PRO A 1 235 ? -13.758 -7.449 5.078 1 93.19 235 PRO A O 1
ATOM 1918 N N . LEU A 1 236 ? -12.812 -6.645 3.223 1 91 236 LEU A N 1
ATOM 1919 C CA . LEU A 1 236 ? -13.062 -5.23 3.475 1 91 236 LEU A CA 1
ATOM 1920 C C . LEU A 1 236 ? -14.172 -4.707 2.566 1 91 236 LEU A C 1
ATOM 1922 O O . LEU A 1 236 ? -15.305 -4.516 3.01 1 91 236 LEU A O 1
ATOM 1926 N N . ALA A 1 237 ? -13.875 -4.512 1.287 1 91.5 237 ALA A N 1
ATOM 1927 C CA . ALA A 1 237 ? -14.875 -4.094 0.307 1 91.5 237 ALA A CA 1
ATOM 1928 C C . ALA A 1 237 ? -14.43 -4.449 -1.111 1 91.5 237 ALA A C 1
ATOM 1930 O O . ALA A 1 237 ? -13.258 -4.293 -1.46 1 91.5 237 ALA A O 1
ATOM 1931 N N . ARG A 1 238 ? -15.391 -4.895 -1.87 1 93.5 238 ARG A N 1
ATOM 1932 C CA . ARG A 1 238 ? -15.125 -5.262 -3.258 1 93.5 238 ARG A CA 1
ATOM 1933 C C . ARG A 1 238 ? -15.344 -4.074 -4.191 1 93.5 238 ARG A C 1
ATOM 1935 O O . ARG A 1 238 ? -16.344 -3.367 -4.082 1 93.5 238 ARG A O 1
ATOM 1942 N N . PHE A 1 239 ? -14.344 -3.854 -5.098 1 96 239 PHE A N 1
ATOM 1943 C CA . PHE A 1 239 ? -14.586 -2.764 -6.035 1 96 239 PHE A CA 1
ATOM 1944 C C . PHE A 1 239 ? -14.047 -3.111 -7.422 1 96 239 PHE A C 1
ATOM 1946 O O . PHE A 1 239 ? -14.273 -2.373 -8.383 1 96 239 PHE A O 1
ATOM 1953 N N . LEU A 1 240 ? -13.344 -4.223 -7.598 1 97.25 240 LEU A N 1
ATOM 1954 C CA . LEU A 1 240 ? -12.742 -4.574 -8.875 1 97.25 240 LEU A CA 1
ATOM 1955 C C . LEU A 1 240 ? -13.742 -5.301 -9.773 1 97.25 240 LEU A C 1
ATOM 1957 O O . LEU A 1 240 ? -13.414 -5.688 -10.898 1 97.25 240 LEU A O 1
ATOM 1961 N N . SER A 1 241 ? -14.883 -5.676 -9.328 1 94.25 241 SER A N 1
ATOM 1962 C CA . SER A 1 241 ? -16 -6.191 -10.117 1 94.25 241 SER A CA 1
ATOM 1963 C C . SER A 1 241 ? -17.344 -5.801 -9.492 1 94.25 241 SER A C 1
ATOM 1965 O O . SER A 1 241 ? -17.406 -5.449 -8.312 1 94.25 241 SER A O 1
ATOM 1967 N N . MET B 1 1 ? 7.84 -23.781 22.828 1 25.27 1 MET B N 1
ATOM 1968 C CA . MET B 1 1 ? 7.566 -22.359 22.625 1 25.27 1 MET B CA 1
ATOM 1969 C C . MET B 1 1 ? 7.246 -22.062 21.156 1 25.27 1 MET B C 1
ATOM 1971 O O . MET B 1 1 ? 8.055 -22.359 20.281 1 25.27 1 MET B O 1
ATOM 1975 N N . LEU B 1 2 ? 6.027 -22.172 20.828 1 35.38 2 LEU B N 1
ATOM 1976 C CA . LEU B 1 2 ? 5.559 -22.219 19.453 1 35.38 2 LEU B CA 1
ATOM 1977 C C . LEU B 1 2 ? 6.113 -21.047 18.656 1 35.38 2 LEU B C 1
ATOM 1979 O O . LEU B 1 2 ? 5.961 -19.891 19.047 1 35.38 2 LEU B O 1
ATOM 1983 N N . ILE B 1 3 ? 7.234 -21.219 18.109 1 44.59 3 ILE B N 1
ATOM 1984 C CA . ILE B 1 3 ? 7.984 -20.25 17.312 1 44.59 3 ILE B CA 1
ATOM 1985 C C . ILE B 1 3 ? 7.035 -19.5 16.375 1 44.59 3 ILE B C 1
ATOM 1987 O O . ILE B 1 3 ? 6.277 -20.125 15.625 1 44.59 3 ILE B O 1
ATOM 1991 N N . ASN B 1 4 ? 6.648 -18.141 16.781 1 64.88 4 ASN B N 1
ATOM 1992 C CA . ASN B 1 4 ? 5.781 -17.344 15.914 1 64.88 4 ASN B CA 1
ATOM 1993 C C . ASN B 1 4 ? 6.484 -16.953 14.617 1 64.88 4 ASN B C 1
ATOM 1995 O O . ASN B 1 4 ? 7.125 -15.898 14.555 1 64.88 4 ASN B O 1
ATOM 1999 N N . LEU B 1 5 ? 6.637 -17.906 13.75 1 63.97 5 LEU B N 1
ATOM 2000 C CA . LEU B 1 5 ? 7.34 -17.781 12.477 1 63.97 5 LEU B CA 1
ATOM 2001 C C . LEU B 1 5 ? 7.016 -16.438 11.812 1 63.97 5 LEU B C 1
ATOM 2003 O O . LEU B 1 5 ? 7.883 -15.836 11.172 1 63.97 5 LEU B O 1
ATOM 2007 N N . SER B 1 6 ? 5.832 -15.992 12.062 1 70.38 6 SER B N 1
ATOM 2008 C CA . SER B 1 6 ? 5.426 -14.727 11.453 1 70.38 6 SER B CA 1
ATOM 2009 C C . SER B 1 6 ? 6.191 -13.555 12.062 1 70.38 6 SER B C 1
ATOM 2011 O O . SER B 1 6 ? 6.598 -12.641 11.344 1 70.38 6 SER B O 1
ATOM 2013 N N . GLU B 1 7 ? 6.398 -13.656 13.352 1 70.06 7 GLU B N 1
ATOM 2014 C CA . GLU B 1 7 ? 7.125 -12.586 14.023 1 70.06 7 GLU B CA 1
ATOM 2015 C C . GLU B 1 7 ? 8.594 -12.57 13.609 1 70.06 7 GLU B C 1
ATOM 2017 O O . GLU B 1 7 ? 9.172 -11.508 13.391 1 70.06 7 GLU B O 1
ATOM 2022 N N . ILE B 1 8 ? 9.117 -13.75 13.531 1 66.94 8 ILE B N 1
ATOM 2023 C CA . ILE B 1 8 ? 10.523 -13.867 13.156 1 66.94 8 ILE B CA 1
ATOM 2024 C C . ILE B 1 8 ? 10.727 -13.344 11.734 1 66.94 8 ILE B C 1
ATOM 2026 O O . ILE B 1 8 ? 11.641 -12.562 11.484 1 66.94 8 ILE B O 1
ATOM 2030 N N . LYS B 1 9 ? 9.914 -13.75 10.922 1 76.19 9 LYS B N 1
ATOM 2031 C CA . LYS B 1 9 ? 10.008 -13.312 9.531 1 76.19 9 LYS B CA 1
ATOM 2032 C C . LYS B 1 9 ? 9.836 -11.797 9.422 1 76.19 9 LYS B C 1
ATOM 2034 O O . LYS B 1 9 ? 10.547 -11.141 8.664 1 76.19 9 LYS B O 1
ATOM 2039 N N . SER B 1 10 ? 8.953 -11.297 10.203 1 76.69 10 SER B N 1
ATOM 2040 C CA . SER B 1 10 ? 8.703 -9.852 10.195 1 76.69 10 SER B CA 1
ATOM 2041 C C . SER B 1 10 ? 9.93 -9.078 10.656 1 76.69 10 SER B C 1
ATOM 2043 O O . SER B 1 10 ? 10.281 -8.055 10.07 1 76.69 10 SER B O 1
ATOM 2045 N N . GLU B 1 11 ? 10.57 -9.641 11.664 1 79 11 GLU B N 1
ATOM 2046 C CA . GLU B 1 11 ? 11.75 -8.961 12.195 1 79 11 GLU B CA 1
ATOM 2047 C C . GLU B 1 11 ? 12.922 -9.047 11.211 1 79 11 GLU B C 1
ATOM 2049 O O . GLU B 1 11 ? 13.688 -8.094 11.078 1 79 11 GLU B O 1
ATOM 2054 N N . PHE B 1 12 ? 13.016 -10.164 10.633 1 82.12 12 PHE B N 1
ATOM 2055 C CA . PHE B 1 12 ? 14.07 -10.312 9.641 1 82.12 12 PHE B CA 1
ATOM 2056 C C . PHE B 1 12 ? 13.867 -9.336 8.484 1 82.12 12 PHE B C 1
ATOM 2058 O O . PHE B 1 12 ? 14.812 -8.672 8.055 1 82.12 12 PHE B O 1
ATOM 2065 N N . GLU B 1 13 ? 12.75 -9.266 8.078 1 86.56 13 GLU B N 1
ATOM 2066 C CA . GLU B 1 13 ? 12.445 -8.344 6.984 1 86.56 13 GLU B CA 1
ATOM 2067 C C . GLU B 1 13 ? 12.695 -6.895 7.395 1 86.56 13 GLU B C 1
ATOM 2069 O O . GLU B 1 13 ? 13.242 -6.109 6.613 1 86.56 13 GLU B O 1
ATOM 2074 N N . ALA B 1 14 ? 12.312 -6.57 8.633 1 90.75 14 ALA B N 1
ATOM 2075 C CA . ALA B 1 14 ? 12.508 -5.207 9.117 1 90.75 14 ALA B CA 1
ATOM 2076 C C . ALA B 1 14 ? 13.992 -4.844 9.164 1 90.75 14 ALA B C 1
ATOM 2078 O O . ALA B 1 14 ? 14.375 -3.721 8.828 1 90.75 14 ALA B O 1
ATOM 2079 N N . SER B 1 15 ? 14.789 -5.793 9.602 1 91.75 15 SER B N 1
ATOM 2080 C CA . SER B 1 15 ? 16.234 -5.559 9.656 1 91.75 15 SER B CA 1
ATOM 2081 C C . SER B 1 15 ? 16.797 -5.316 8.266 1 91.75 15 SER B C 1
ATOM 2083 O O . SER B 1 15 ? 17.641 -4.426 8.078 1 91.75 15 SER B O 1
ATOM 2085 N N . GLU B 1 16 ? 16.359 -6.102 7.355 1 91.31 16 GLU B N 1
ATOM 2086 C CA . GLU B 1 16 ? 16.797 -5.922 5.977 1 91.31 16 GLU B CA 1
ATOM 2087 C C . GLU B 1 16 ? 16.375 -4.562 5.434 1 91.31 16 GLU B C 1
ATOM 2089 O O . GLU B 1 16 ? 17.156 -3.861 4.801 1 91.31 16 GLU B O 1
ATOM 2094 N N . ARG B 1 17 ? 15.188 -4.203 5.664 1 94 17 ARG B N 1
ATOM 2095 C CA . ARG B 1 17 ? 14.672 -2.918 5.207 1 94 17 ARG B CA 1
ATOM 2096 C C . ARG B 1 17 ? 15.438 -1.762 5.844 1 94 17 ARG B C 1
ATOM 2098 O O . ARG B 1 17 ? 15.727 -0.764 5.18 1 94 17 ARG B O 1
ATOM 2105 N N . ARG B 1 18 ? 15.719 -1.876 7.109 1 95.06 18 ARG B N 1
ATOM 2106 C CA . ARG B 1 18 ? 16.469 -0.834 7.805 1 95.06 18 ARG B CA 1
ATOM 2107 C C . ARG B 1 18 ? 17.828 -0.622 7.164 1 95.06 18 ARG B C 1
ATOM 2109 O O . ARG B 1 18 ? 18.25 0.517 6.945 1 95.06 18 ARG B O 1
ATOM 2116 N N . TYR B 1 19 ? 18.484 -1.702 6.891 1 93.62 19 TYR B N 1
ATOM 2117 C CA . TYR B 1 19 ? 19.797 -1.646 6.254 1 93.62 19 TYR B CA 1
ATOM 2118 C C . TYR B 1 19 ? 19.719 -0.946 4.902 1 93.62 19 TYR B C 1
ATOM 2120 O O . TYR B 1 19 ? 20.5 -0.033 4.621 1 93.62 19 TYR B O 1
ATOM 2128 N N . LEU B 1 20 ? 18.812 -1.375 4.098 1 92.12 20 LEU B N 1
ATOM 2129 C CA . LEU B 1 20 ? 18.641 -0.81 2.764 1 92.12 20 LEU B CA 1
ATOM 2130 C C . LEU B 1 20 ? 18.234 0.658 2.84 1 92.12 20 LEU B C 1
ATOM 2132 O O . LEU B 1 20 ? 18.703 1.479 2.051 1 92.12 20 LEU B O 1
ATOM 2136 N N . PHE B 1 21 ? 17.375 0.99 3.811 1 94.88 21 PHE B N 1
ATOM 2137 C CA . PHE B 1 21 ? 16.891 2.355 3.99 1 94.88 21 PHE B CA 1
ATOM 2138 C C . PHE B 1 21 ? 18.047 3.287 4.367 1 94.88 21 PHE B C 1
ATOM 2140 O O . PHE B 1 21 ? 18.156 4.387 3.822 1 94.88 21 PHE B O 1
ATOM 2147 N N . GLN B 1 22 ? 18.859 2.828 5.23 1 93.75 22 GLN B N 1
ATOM 2148 C CA . GLN B 1 22 ? 20 3.633 5.66 1 93.75 22 GLN B CA 1
ATOM 2149 C C . GLN B 1 22 ? 20.938 3.93 4.488 1 93.75 22 GLN B C 1
ATOM 2151 O O . GLN B 1 22 ? 21.547 5.004 4.426 1 93.75 22 GLN B O 1
ATOM 2156 N N . ARG B 1 23 ? 21.031 3.049 3.609 1 92.5 23 ARG B N 1
ATOM 2157 C CA . ARG B 1 23 ? 21.875 3.254 2.441 1 92.5 23 ARG B CA 1
ATOM 2158 C C . ARG B 1 23 ? 21.328 4.352 1.543 1 92.5 23 ARG B C 1
ATOM 2160 O O . ARG B 1 23 ? 22.078 5.078 0.898 1 92.5 23 ARG B O 1
ATOM 2167 N N . VAL B 1 24 ? 20 4.465 1.462 1 92.5 24 VAL B N 1
ATOM 2168 C CA . VAL B 1 24 ? 19.375 5.539 0.695 1 92.5 24 VAL B CA 1
ATOM 2169 C C . VAL B 1 24 ? 19.609 6.879 1.391 1 92.5 24 VAL B C 1
ATOM 2171 O O . VAL B 1 24 ? 19.984 7.859 0.746 1 92.5 24 VAL B O 1
ATOM 2174 N N . VAL B 1 25 ? 19.453 6.875 2.68 1 91.94 25 VAL B N 1
ATOM 2175 C CA . VAL B 1 25 ? 19.641 8.086 3.473 1 91.94 25 VAL B CA 1
ATOM 2176 C C . VAL B 1 25 ? 21.078 8.586 3.312 1 91.94 25 VAL B C 1
ATOM 2178 O O . VAL B 1 25 ? 21.297 9.789 3.137 1 91.94 25 VAL B O 1
ATOM 2181 N N . GLU B 1 26 ? 22.016 7.652 3.318 1 91.31 26 GLU B N 1
ATOM 2182 C CA . GLU B 1 26 ? 23.438 7.988 3.299 1 91.31 26 GLU B CA 1
ATOM 2183 C C . GLU B 1 26 ? 23.938 8.164 1.87 1 91.31 26 GLU B C 1
ATOM 2185 O O . GLU B 1 26 ? 25.109 8.461 1.655 1 91.31 26 GLU B O 1
ATOM 2190 N N . ARG B 1 27 ? 23.172 7.988 0.945 1 89.06 27 ARG B N 1
ATOM 2191 C CA . ARG B 1 27 ? 23.5 8.188 -0.465 1 89.06 27 ARG B CA 1
ATOM 2192 C C . ARG B 1 27 ? 24.641 7.273 -0.897 1 89.06 27 ARG B C 1
ATOM 2194 O O . ARG B 1 27 ? 25.562 7.715 -1.578 1 89.06 27 ARG B O 1
ATOM 2201 N N . VAL B 1 28 ? 24.797 6.137 -0.424 1 78.38 28 VAL B N 1
ATOM 2202 C CA . VAL B 1 28 ? 25.859 5.191 -0.725 1 78.38 28 VAL B CA 1
ATOM 2203 C C . VAL B 1 28 ? 25.766 4.738 -2.18 1 78.38 28 VAL B C 1
ATOM 2205 O O . VAL B 1 28 ? 26.766 4.684 -2.893 1 78.38 28 VAL B O 1
ATOM 2208 N N . ASP B 1 29 ? 24.625 4.227 -2.791 1 66.81 29 ASP B N 1
ATOM 2209 C CA . ASP B 1 29 ? 24.453 3.68 -4.137 1 66.81 29 ASP B CA 1
ATOM 2210 C C . ASP B 1 29 ? 23.688 4.652 -5.031 1 66.81 29 ASP B C 1
ATOM 2212 O O . ASP B 1 29 ? 23.406 5.781 -4.629 1 66.81 29 ASP B O 1
ATOM 2216 N N . ASN B 1 30 ? 23.719 4.27 -6.492 1 62.19 30 ASN B N 1
ATOM 2217 C CA . ASN B 1 30 ? 22.922 5.082 -7.41 1 62.19 30 ASN B CA 1
ATOM 2218 C C . ASN B 1 30 ? 21.531 5.371 -6.852 1 62.19 30 ASN B C 1
ATOM 2220 O O . ASN B 1 30 ? 20.562 4.742 -7.258 1 62.19 30 ASN B O 1
ATOM 2224 N N . VAL B 1 31 ? 21.562 6.305 -5.941 1 63.03 31 VAL B N 1
ATOM 2225 C CA . VAL B 1 31 ? 20.469 6.57 -5.008 1 63.03 31 VAL B CA 1
ATOM 2226 C C . VAL B 1 31 ? 19.375 7.375 -5.707 1 63.03 31 VAL B C 1
ATOM 2228 O O . VAL B 1 31 ? 18.297 7.59 -5.145 1 63.03 31 VAL B O 1
ATOM 2231 N N . ASN B 1 32 ? 19.594 7.504 -6.98 1 71.44 32 ASN B N 1
ATOM 2232 C CA . ASN B 1 32 ? 18.562 8.367 -7.562 1 71.44 32 ASN B CA 1
ATOM 2233 C C . ASN B 1 32 ? 17.453 7.551 -8.219 1 71.44 32 ASN B C 1
ATOM 2235 O O . ASN B 1 32 ? 16.578 8.109 -8.867 1 71.44 32 ASN B O 1
ATOM 2239 N N . ARG B 1 33 ? 17.531 6.359 -7.863 1 85.62 33 ARG B N 1
ATOM 2240 C CA . ARG B 1 33 ? 16.469 5.523 -8.406 1 85.62 33 ARG B CA 1
ATOM 2241 C C . ARG B 1 33 ? 15.359 5.312 -7.375 1 85.62 33 ARG B C 1
ATOM 2243 O O . ARG B 1 33 ? 15.602 4.785 -6.289 1 85.62 33 ARG B O 1
ATOM 2250 N N . TYR B 1 34 ? 14.195 5.688 -7.738 1 92.5 34 TYR B N 1
ATOM 2251 C CA . TYR B 1 34 ? 13.062 5.664 -6.816 1 92.5 34 TYR B CA 1
ATOM 2252 C C . TYR B 1 34 ? 12.773 4.246 -6.352 1 92.5 34 TYR B C 1
ATOM 2254 O O . TYR B 1 34 ? 12.273 4.039 -5.242 1 92.5 34 TYR B O 1
ATOM 2262 N N . MET B 1 35 ? 13.148 3.279 -7.168 1 89.81 35 MET B N 1
ATOM 2263 C CA . MET B 1 35 ? 12.906 1.89 -6.793 1 89.81 35 MET B CA 1
ATOM 2264 C C . MET B 1 35 ? 13.672 1.528 -5.523 1 89.81 35 MET B C 1
ATOM 2266 O O . MET B 1 35 ? 13.219 0.685 -4.746 1 89.81 35 MET B O 1
ATOM 2270 N N . ARG B 1 36 ? 14.742 2.135 -5.305 1 89.75 36 ARG B N 1
ATOM 2271 C CA . ARG B 1 36 ? 15.57 1.835 -4.141 1 89.75 36 ARG B CA 1
ATOM 2272 C C . ARG B 1 36 ? 14.875 2.264 -2.854 1 89.75 36 ARG B C 1
ATOM 2274 O O . ARG B 1 36 ? 15.102 1.677 -1.793 1 89.75 36 ARG B O 1
ATOM 2281 N N . LEU B 1 37 ? 14.039 3.221 -2.953 1 93.19 37 LEU B N 1
ATOM 2282 C CA . LEU B 1 37 ? 13.281 3.67 -1.791 1 93.19 37 LEU B CA 1
ATOM 2283 C C . LEU B 1 37 ? 11.93 2.971 -1.721 1 93.19 37 LEU B C 1
ATOM 2285 O O . LEU B 1 37 ? 11.586 2.377 -0.697 1 93.19 37 LEU B O 1
ATOM 2289 N N . TYR B 1 38 ? 11.242 2.959 -2.832 1 94.12 38 TYR B N 1
ATOM 2290 C CA . TYR B 1 38 ? 9.859 2.5 -2.836 1 94.12 38 TYR B CA 1
ATOM 2291 C C . TYR B 1 38 ? 9.781 1.003 -2.564 1 94.12 38 TYR B C 1
ATOM 2293 O O . TYR B 1 38 ? 8.805 0.521 -1.991 1 94.12 38 TYR B O 1
ATOM 2301 N N . ASN B 1 39 ? 10.836 0.3 -2.838 1 90.19 39 ASN B N 1
ATOM 2302 C CA . ASN B 1 39 ? 10.828 -1.139 -2.592 1 90.19 39 ASN B CA 1
ATOM 2303 C C . ASN B 1 39 ? 10.984 -1.455 -1.107 1 90.19 39 ASN B C 1
ATOM 2305 O O . ASN B 1 39 ? 10.695 -2.572 -0.674 1 90.19 39 ASN B O 1
ATOM 2309 N N . ILE B 1 40 ? 11.359 -0.496 -0.405 1 92.19 40 ILE B N 1
ATOM 2310 C CA . ILE B 1 40 ? 11.656 -0.696 1.01 1 92.19 40 ILE B CA 1
ATOM 2311 C C . ILE B 1 40 ? 10.453 -0.283 1.852 1 92.19 40 ILE B C 1
ATOM 2313 O O . ILE B 1 40 ? 10.234 -0.812 2.945 1 92.19 40 ILE B O 1
ATOM 2317 N N . ILE B 1 41 ? 9.617 0.534 1.332 1 94.88 41 ILE B N 1
ATOM 2318 C CA . ILE B 1 41 ? 8.625 1.227 2.143 1 94.88 41 ILE B CA 1
ATOM 2319 C C . ILE B 1 41 ? 7.402 0.33 2.34 1 94.88 41 ILE B C 1
ATOM 2321 O O . ILE B 1 41 ? 6.812 -0.15 1.368 1 94.88 41 ILE B O 1
ATOM 2325 N N . VAL B 1 42 ? 7.117 0.045 3.508 1 94 42 VAL B N 1
ATOM 2326 C CA . VAL B 1 42 ? 5.918 -0.65 3.963 1 94 42 VAL B CA 1
ATOM 2327 C C . VAL B 1 42 ? 5.391 0.01 5.234 1 94 42 VAL B C 1
ATOM 2329 O O . VAL B 1 42 ? 6.105 0.769 5.891 1 94 42 VAL B O 1
ATOM 2332 N N . PRO B 1 43 ? 4.152 -0.195 5.578 1 94.56 43 PRO B N 1
ATOM 2333 C CA . PRO B 1 43 ? 3.678 0.346 6.852 1 94.56 43 PRO B CA 1
ATOM 2334 C C . PRO B 1 43 ? 4.441 -0.216 8.055 1 94.56 43 PRO B C 1
ATOM 2336 O O . PRO B 1 43 ? 4.781 -1.401 8.07 1 94.56 43 PRO B O 1
ATOM 2339 N N . GLU B 1 44 ? 4.719 0.629 9.016 1 95.62 44 GLU B N 1
ATOM 2340 C CA . GLU B 1 44 ? 5.336 0.246 10.281 1 95.62 44 GLU B CA 1
ATOM 2341 C C . GLU B 1 44 ? 4.277 -0.016 11.352 1 95.62 44 GLU B C 1
ATOM 2343 O O . GLU B 1 44 ? 4.574 -0.617 12.383 1 95.62 44 GLU B O 1
ATOM 2348 N N . VAL B 1 45 ? 3.109 0.457 11.062 1 95.06 45 VAL B N 1
ATOM 2349 C CA . VAL B 1 45 ? 2.006 0.332 12.016 1 95.06 45 VAL B CA 1
ATOM 2350 C C . VAL B 1 45 ? 0.722 -0.022 11.266 1 95.06 45 VAL B C 1
ATOM 2352 O O . VAL B 1 45 ? 0.541 0.369 10.109 1 95.06 45 VAL B O 1
ATOM 2355 N N . TYR B 1 46 ? -0.048 -0.833 11.891 1 90.81 46 TYR B N 1
ATOM 2356 C CA . TYR B 1 46 ? -1.349 -1.216 11.359 1 90.81 46 TYR B CA 1
ATOM 2357 C C . TYR B 1 46 ? -2.457 -0.345 11.938 1 90.81 46 TYR B C 1
ATOM 2359 O O . TYR B 1 46 ? -2.568 -0.206 13.156 1 90.81 46 TYR B O 1
ATOM 2367 N N . CYS B 1 47 ? -3.145 0.323 11.055 1 91.81 47 CYS B N 1
ATOM 2368 C CA . CYS B 1 47 ? -4.355 1.045 11.438 1 91.81 47 CYS B CA 1
ATOM 2369 C C . CYS B 1 47 ? -5.602 0.244 11.078 1 91.81 47 CYS B C 1
ATOM 2371 O O . CYS B 1 47 ? -5.879 0.01 9.906 1 91.81 47 CYS B O 1
ATOM 2373 N N . SER B 1 48 ? -6.344 -0.194 12.094 1 84 48 SER B N 1
ATOM 2374 C CA . SER B 1 48 ? -7.496 -1.065 11.883 1 84 48 SER B CA 1
ATOM 2375 C C . SER B 1 48 ? -8.602 -0.342 11.117 1 84 48 SER B C 1
ATOM 2377 O O . SER B 1 48 ? -9.328 -0.958 10.336 1 84 48 SER B O 1
ATOM 2379 N N . VAL B 1 49 ? -8.781 0.907 11.453 1 90.06 49 VAL B N 1
ATOM 2380 C CA . VAL B 1 49 ? -9.734 1.736 10.727 1 90.06 49 VAL B CA 1
ATOM 2381 C C . VAL B 1 49 ? -8.984 2.799 9.922 1 90.06 49 VAL B C 1
ATOM 2383 O O . VAL B 1 49 ? -8.688 3.879 10.43 1 90.06 49 VAL B O 1
ATOM 2386 N N . LYS B 1 50 ? -8.68 2.453 8.773 1 91.88 50 LYS B N 1
ATOM 2387 C CA . LYS B 1 50 ? -7.996 3.354 7.852 1 91.88 50 LYS B CA 1
ATOM 2388 C C . LYS B 1 50 ? -8.969 3.918 6.816 1 91.88 50 LYS B C 1
ATOM 2390 O O . LYS B 1 50 ? -9.609 3.164 6.086 1 91.88 50 LYS B O 1
ATOM 2395 N N . VAL B 1 51 ? -9.039 5.277 6.824 1 91.88 51 VAL B N 1
ATOM 2396 C CA . VAL B 1 51 ? -10.039 5.934 5.98 1 91.88 51 VAL B CA 1
ATOM 2397 C C . VAL B 1 51 ? -9.359 6.973 5.094 1 91.88 51 VAL B C 1
ATOM 2399 O O . VAL B 1 51 ? -8.516 7.742 5.559 1 91.88 51 VAL B O 1
ATOM 2402 N N . ARG B 1 52 ? -9.727 6.891 3.83 1 92.75 52 ARG B N 1
ATOM 2403 C CA . ARG B 1 52 ? -9.258 7.945 2.938 1 92.75 52 ARG B CA 1
ATOM 2404 C C . ARG B 1 52 ? -10.18 9.156 2.994 1 92.75 52 ARG B C 1
ATOM 2406 O O . ARG B 1 52 ? -11.398 9.023 2.83 1 92.75 52 ARG B O 1
ATOM 2413 N N . ILE B 1 53 ? -9.602 10.289 3.281 1 92.19 53 ILE B N 1
ATOM 2414 C CA . ILE B 1 53 ? -10.344 11.547 3.318 1 92.19 53 ILE B CA 1
ATOM 2415 C C . ILE B 1 53 ? -10.023 12.367 2.07 1 92.19 53 ILE B C 1
ATOM 2417 O O . ILE B 1 53 ? -8.859 12.625 1.766 1 92.19 53 ILE B O 1
ATOM 2421 N N . GLY B 1 54 ? -11.078 12.828 1.429 1 88.69 54 GLY B N 1
ATOM 2422 C CA . GLY B 1 54 ? -10.914 13.492 0.143 1 88.69 54 GLY B CA 1
ATOM 2423 C C . GLY B 1 54 ? -11.18 12.57 -1.035 1 88.69 54 GLY B C 1
ATOM 2424 O O . GLY B 1 54 ? -11.508 11.398 -0.853 1 88.69 54 GLY B O 1
ATOM 2425 N N . PRO B 1 55 ? -11.023 13.047 -2.189 1 85.56 55 PRO B N 1
ATOM 2426 C CA . PRO B 1 55 ? -11.344 12.25 -3.377 1 85.56 55 PRO B CA 1
ATOM 2427 C C . PRO B 1 55 ? -10.391 11.07 -3.576 1 85.56 55 PRO B C 1
ATOM 2429 O O . PRO B 1 55 ? -9.203 11.172 -3.236 1 85.56 55 PRO B O 1
ATOM 2432 N N . VAL B 1 56 ? -10.961 9.969 -4.18 1 87.31 56 VAL B N 1
ATOM 2433 C CA . VAL B 1 56 ? -10.164 8.781 -4.492 1 87.31 56 VAL B CA 1
ATOM 2434 C C . VAL B 1 56 ? -9.109 9.125 -5.539 1 87.31 56 VAL B C 1
ATOM 2436 O O . VAL B 1 56 ? -7.941 8.75 -5.398 1 87.31 56 VAL B O 1
ATOM 2439 N N . ASN B 1 57 ? -9.625 9.836 -6.555 1 81.81 57 ASN B N 1
ATOM 2440 C CA . ASN B 1 57 ? -8.719 10.312 -7.598 1 81.81 57 ASN B CA 1
ATOM 2441 C C . ASN B 1 57 ? -8.273 11.75 -7.344 1 81.81 57 ASN B C 1
ATOM 2443 O O . ASN B 1 57 ? -8.977 12.695 -7.707 1 81.81 57 ASN B O 1
ATOM 2447 N N . GLY B 1 58 ? -7.172 11.906 -6.559 1 76.75 58 GLY B N 1
ATOM 2448 C CA . GLY B 1 58 ? -6.73 13.266 -6.297 1 76.75 58 GLY B CA 1
ATOM 2449 C C . GLY B 1 58 ? -5.891 13.391 -5.039 1 76.75 58 GLY B C 1
ATOM 2450 O O . GLY B 1 58 ? -5.012 12.562 -4.789 1 76.75 58 GLY B O 1
ATOM 2451 N N . SER B 1 59 ? -6.234 14.5 -4.266 1 78.31 59 SER B N 1
ATOM 2452 C CA . SER B 1 59 ? -5.371 14.891 -3.154 1 78.31 59 SER B CA 1
ATOM 2453 C C . SER B 1 59 ? -5.812 14.234 -1.852 1 78.31 59 SER B C 1
ATOM 2455 O O . SER B 1 59 ? -5.422 14.672 -0.766 1 78.31 59 SER B O 1
ATOM 2457 N N . GLY B 1 60 ? -6.633 13.211 -1.922 1 87.5 60 GLY B N 1
ATOM 2458 C CA . GLY B 1 60 ? -7.051 12.523 -0.712 1 87.5 60 GLY B CA 1
ATOM 2459 C C . GLY B 1 60 ? -5.887 11.953 0.078 1 87.5 60 GLY B C 1
ATOM 2460 O O . GLY B 1 60 ? -4.801 11.742 -0.466 1 87.5 60 GLY B O 1
ATOM 2461 N N . LYS B 1 61 ? -6.141 11.812 1.412 1 92.44 61 LYS B N 1
ATOM 2462 C CA . LYS B 1 61 ? -5.129 11.258 2.311 1 92.44 61 LYS B CA 1
ATOM 2463 C C . LYS B 1 61 ? -5.719 10.164 3.197 1 92.44 61 LYS B C 1
ATOM 2465 O O . LYS B 1 61 ? -6.887 10.234 3.586 1 92.44 61 LYS B O 1
ATOM 2470 N N . TRP B 1 62 ? -4.855 9.219 3.441 1 94.94 62 TRP B N 1
ATOM 2471 C CA . TRP B 1 62 ? -5.254 8.172 4.379 1 94.94 62 TRP B CA 1
ATOM 2472 C C . TRP B 1 62 ? -5.047 8.625 5.82 1 94.94 62 TRP B C 1
ATOM 2474 O O . TRP B 1 62 ? -4.004 9.188 6.16 1 94.94 62 TRP B O 1
ATOM 2484 N N . MET B 1 63 ? -6.059 8.477 6.645 1 95.88 63 MET B N 1
ATOM 2485 C CA . MET B 1 63 ? -6.008 8.766 8.07 1 95.88 63 MET B CA 1
ATOM 2486 C C . MET B 1 63 ? -6.309 7.516 8.891 1 95.88 63 MET B C 1
ATOM 2488 O O . MET B 1 63 ? -7.035 6.629 8.438 1 95.88 63 MET B O 1
ATOM 2492 N N . CYS B 1 64 ? -5.68 7.504 10.031 1 96.69 64 CYS B N 1
ATOM 2493 C CA . CYS B 1 64 ? -5.941 6.414 10.961 1 96.69 64 CYS B CA 1
ATOM 2494 C C . CYS B 1 64 ? -7.086 6.77 11.906 1 96.69 64 CYS B C 1
ATOM 2496 O O . CYS B 1 64 ? -6.922 7.602 12.797 1 96.69 64 CYS B O 1
ATOM 2498 N N . ASN B 1 65 ? -8.234 6.238 11.719 1 94.81 65 ASN B N 1
ATOM 2499 C CA . ASN B 1 65 ? -9.43 6.316 12.555 1 94.81 65 ASN B CA 1
ATOM 2500 C C . ASN B 1 65 ? -9.82 7.762 12.852 1 94.81 65 ASN B C 1
ATOM 2502 O O . ASN B 1 65 ? -9.828 8.18 14.008 1 94.81 65 ASN B O 1
ATOM 2506 N N . PRO B 1 66 ? -10.219 8.484 11.82 1 94.25 66 PRO B N 1
ATOM 2507 C CA . PRO B 1 66 ? -10.594 9.883 12.023 1 94.25 66 PRO B CA 1
ATOM 2508 C C . PRO B 1 66 ? -11.773 10.047 12.977 1 94.25 66 PRO B C 1
ATOM 2510 O O . PRO B 1 66 ? -12.016 11.148 13.484 1 94.25 66 PRO B O 1
ATOM 2513 N N . PHE B 1 67 ? -12.438 9.031 13.312 1 92.12 67 PHE B N 1
ATOM 2514 C CA . PHE B 1 67 ? -13.633 9.078 14.156 1 92.12 67 PHE B CA 1
ATOM 2515 C C . PHE B 1 67 ? -13.25 9.18 15.625 1 92.12 67 PHE B C 1
ATOM 2517 O O . PHE B 1 67 ? -14.102 9.445 16.484 1 92.12 67 PHE B O 1
ATOM 2524 N N . ARG B 1 68 ? -11.977 9.078 15.898 1 93.94 68 ARG B N 1
ATOM 2525 C CA . ARG B 1 68 ? -11.5 9.141 17.281 1 93.94 68 ARG B CA 1
ATOM 2526 C C . ARG B 1 68 ? -10.773 10.453 17.531 1 93.94 68 ARG B C 1
ATOM 2528 O O . ARG B 1 68 ? -10.148 10.625 18.594 1 93.94 68 ARG B O 1
ATOM 2535 N N . ILE B 1 69 ? -10.82 11.359 16.641 1 93.19 69 ILE B N 1
ATOM 2536 C CA . ILE B 1 69 ? -10.258 12.68 16.875 1 93.19 69 ILE B CA 1
ATOM 2537 C C . ILE B 1 69 ? -10.984 13.352 18.031 1 93.19 69 ILE B C 1
ATOM 2539 O O . ILE B 1 69 ? -12.219 13.414 18.047 1 93.19 69 ILE B O 1
ATOM 2543 N N . PRO B 1 70 ? -10.211 13.836 18.969 1 91.38 70 PRO B N 1
ATOM 2544 C CA . PRO B 1 70 ? -10.875 14.484 20.094 1 91.38 70 PRO B CA 1
ATOM 2545 C C . PRO B 1 70 ? -11.641 15.742 19.688 1 91.38 70 PRO B C 1
ATOM 2547 O O . PRO B 1 70 ? -11.164 16.5 18.844 1 91.38 70 PRO B O 1
ATOM 2550 N N . GLU B 1 71 ? -12.727 15.859 20.375 1 87.5 71 GLU B N 1
ATOM 2551 C CA . GLU B 1 71 ? -13.516 17.078 20.141 1 87.5 71 GLU B CA 1
ATOM 2552 C C . GLU B 1 71 ? -12.711 18.328 20.5 1 87.5 71 GLU B C 1
ATOM 2554 O O . GLU B 1 71 ? -12.016 18.359 21.516 1 87.5 71 GLU B O 1
ATOM 2559 N N . GLY B 1 72 ? -12.781 19.328 19.641 1 82.5 72 GLY B N 1
ATOM 2560 C CA . GLY B 1 72 ? -12.117 20.594 19.891 1 82.5 72 GLY B CA 1
ATOM 2561 C C . GLY B 1 72 ? -10.664 20.609 19.469 1 82.5 72 GLY B C 1
ATOM 2562 O O . GLY B 1 72 ? -9.961 21.609 19.656 1 82.5 72 GLY B O 1
ATOM 2563 N N . SER B 1 73 ? -10.305 19.531 18.812 1 87.5 73 SER B N 1
ATOM 2564 C CA . SER B 1 73 ? -8.922 19.469 18.359 1 87.5 73 SER B CA 1
ATOM 2565 C C . SER B 1 73 ? -8.688 20.391 17.172 1 87.5 73 SER B C 1
ATOM 2567 O O . SER B 1 73 ? -9.633 20.797 16.5 1 87.5 73 SER B O 1
ATOM 2569 N N . VAL B 1 74 ? -7.445 20.641 17.016 1 85.62 74 VAL B N 1
ATOM 2570 C CA . VAL B 1 74 ? -7.039 21.5 15.914 1 85.62 74 VAL B CA 1
ATOM 2571 C C . VAL B 1 74 ? -6.406 20.656 14.812 1 85.62 74 VAL B C 1
ATOM 2573 O O . VAL B 1 74 ? -5.562 19.797 15.086 1 85.62 74 VAL B O 1
ATOM 2576 N N . VAL B 1 75 ? -6.902 20.891 13.578 1 88.38 75 VAL B N 1
ATOM 2577 C CA . VAL B 1 75 ? -6.316 20.312 12.367 1 88.38 75 VAL B CA 1
ATOM 2578 C C . VAL B 1 75 ? -5.672 21.422 11.539 1 88.38 75 VAL B C 1
ATOM 2580 O O . VAL B 1 75 ? -6.336 22.391 11.148 1 88.38 75 VAL B O 1
ATOM 2583 N N . PHE B 1 76 ? -4.391 21.266 11.328 1 83.94 76 PHE B N 1
ATOM 2584 C CA . PHE B 1 76 ? -3.686 22.188 10.453 1 83.94 76 PHE B CA 1
ATOM 2585 C C . PHE B 1 76 ? -3.525 21.609 9.055 1 83.94 76 PHE B C 1
ATOM 2587 O O . PHE B 1 76 ? -2.943 20.531 8.891 1 83.94 76 PHE B O 1
ATOM 2594 N N . SER B 1 77 ? -4.102 22.203 8.109 1 82.94 77 SER B N 1
ATOM 2595 C CA . SER B 1 77 ? -4.047 21.734 6.727 1 82.94 77 SER B CA 1
ATOM 2596 C C . SER B 1 77 ? -3.365 22.766 5.824 1 82.94 77 SER B C 1
ATOM 2598 O O . SER B 1 77 ? -3.947 23.797 5.508 1 82.94 77 SER B O 1
ATOM 2600 N N . TYR B 1 78 ? -2.121 22.344 5.453 1 73.31 78 TYR B N 1
ATOM 2601 C CA . TYR B 1 78 ? -1.371 23.188 4.535 1 73.31 78 TYR B CA 1
ATOM 2602 C C . TYR B 1 78 ? -1.446 22.656 3.111 1 73.31 78 TYR B C 1
ATOM 2604 O O . TYR B 1 78 ? -1.186 21.469 2.877 1 73.31 78 TYR B O 1
ATOM 2612 N N . GLY B 1 79 ? -2.174 23.281 2.256 1 64.12 79 GLY B N 1
ATOM 2613 C CA . GLY B 1 79 ? -2.213 22.781 0.894 1 64.12 79 GLY B CA 1
ATOM 2614 C C . GLY B 1 79 ? -2.025 23.859 -0.154 1 64.12 79 GLY B C 1
ATOM 2615 O O . GLY B 1 79 ? -2.137 25.047 0.148 1 64.12 79 GLY B O 1
ATOM 2616 N N . ARG B 1 80 ? -1.168 23.625 -1.18 1 56.19 80 ARG B N 1
ATOM 2617 C CA . ARG B 1 80 ? -0.945 24.531 -2.305 1 56.19 80 ARG B CA 1
ATOM 2618 C C . ARG B 1 80 ? -2.248 24.812 -3.045 1 56.19 80 ARG B C 1
ATOM 2620 O O . ARG B 1 80 ? -2.34 25.781 -3.801 1 56.19 80 ARG B O 1
ATOM 2627 N N . HIS B 1 81 ? -2.986 23.625 -2.971 1 55.69 81 HIS B N 1
ATOM 2628 C CA . HIS B 1 81 ? -4.031 23.781 -3.979 1 55.69 81 HIS B CA 1
ATOM 2629 C C . HIS B 1 81 ? -5.34 24.25 -3.352 1 55.69 81 HIS B C 1
ATOM 2631 O O . HIS B 1 81 ? -5.508 24.188 -2.133 1 55.69 81 HIS B O 1
ATOM 2637 N N . TYR B 1 82 ? -6.027 24.828 -4.277 1 53.34 82 TYR B N 1
ATOM 2638 C CA . TYR B 1 82 ? -7.332 25.469 -4.145 1 53.34 82 TYR B CA 1
ATOM 2639 C C . TYR B 1 82 ? -8.391 24.453 -3.732 1 53.34 82 TYR B C 1
ATOM 2641 O O . TYR B 1 82 ? -9.547 24.812 -3.5 1 53.34 82 TYR B O 1
ATOM 2649 N N . GLU B 1 83 ? -7.973 23.234 -3.562 1 67.12 83 GLU B N 1
ATOM 2650 C CA . GLU B 1 83 ? -9.078 22.312 -3.299 1 67.12 83 GLU B CA 1
ATOM 2651 C C . GLU B 1 83 ? -9.172 21.984 -1.814 1 67.12 83 GLU B C 1
ATOM 2653 O O . GLU B 1 83 ? -8.148 21.734 -1.163 1 67.12 83 GLU B O 1
ATOM 2658 N N . ILE B 1 84 ? -10.312 22.234 -1.271 1 77.75 84 ILE B N 1
ATOM 2659 C CA . ILE B 1 84 ? -10.547 22.016 0.153 1 77.75 84 ILE B CA 1
ATOM 2660 C C . ILE B 1 84 ? -11.375 20.75 0.353 1 77.75 84 ILE B C 1
ATOM 2662 O O . ILE B 1 84 ? -12.195 20.672 1.272 1 77.75 84 ILE B O 1
ATOM 2666 N N . PHE B 1 85 ? -11.172 19.812 -0.55 1 80.06 85 PHE B N 1
ATOM 2667 C CA . PHE B 1 85 ? -11.977 18.594 -0.47 1 80.06 85 PHE B CA 1
ATOM 2668 C C . PHE B 1 85 ? -11.641 17.797 0.789 1 80.06 85 PHE B C 1
ATOM 2670 O O . PHE B 1 85 ? -12.523 17.219 1.419 1 80.06 85 PHE B O 1
ATOM 2677 N N . PHE B 1 86 ? -10.453 17.922 1.205 1 87.44 86 PHE B N 1
ATOM 2678 C CA . PHE B 1 86 ? -10.039 17.203 2.406 1 87.44 86 PHE B CA 1
ATOM 2679 C C . PHE B 1 86 ? -10.711 17.781 3.643 1 87.44 86 PHE B C 1
ATOM 2681 O O . PHE B 1 86 ? -11.32 17.047 4.426 1 87.44 86 PHE B O 1
ATOM 2688 N N . GLU B 1 87 ? -10.602 19.031 3.758 1 84.88 87 GLU B N 1
ATOM 2689 C CA . GLU B 1 87 ? -11.148 19.734 4.922 1 84.88 87 GLU B CA 1
ATOM 2690 C C . GLU B 1 87 ? -12.656 19.547 5.016 1 84.88 87 GLU B C 1
ATOM 2692 O O . GLU B 1 87 ? -13.188 19.266 6.094 1 84.88 87 GLU B O 1
ATOM 2697 N N . LEU B 1 88 ? -13.312 19.609 3.902 1 84.06 88 LEU B N 1
ATOM 2698 C CA . LEU B 1 88 ? -14.766 19.484 3.869 1 84.06 88 LEU B CA 1
ATOM 2699 C C . LEU B 1 88 ? -15.203 18.078 4.262 1 84.06 88 LEU B C 1
ATOM 2701 O O . LEU B 1 88 ? -16.109 17.922 5.074 1 84.06 88 LEU B O 1
ATOM 2705 N N . GLU B 1 89 ? -14.57 17.188 3.744 1 88.06 89 GLU B N 1
ATOM 2706 C CA . GLU B 1 89 ? -14.969 15.812 4.039 1 88.06 89 GLU B CA 1
ATOM 2707 C C . GLU B 1 89 ? -14.648 15.438 5.484 1 88.06 89 GLU B C 1
ATOM 2709 O O . GLU B 1 89 ? -15.43 14.75 6.141 1 88.06 89 GLU B O 1
ATOM 2714 N N . LEU B 1 90 ? -13.484 15.867 5.949 1 89.75 90 LEU B N 1
ATOM 2715 C CA . LEU B 1 90 ? -13.125 15.57 7.336 1 89.75 90 LEU B CA 1
ATOM 2716 C C . LEU B 1 90 ? -14.172 16.141 8.297 1 89.75 90 LEU B C 1
ATOM 2718 O O . LEU B 1 90 ? -14.602 15.445 9.227 1 89.75 90 LEU B O 1
ATOM 2722 N N . ARG B 1 91 ? -14.57 17.297 8.031 1 86.12 91 ARG B N 1
ATOM 2723 C CA . ARG B 1 91 ? -15.586 17.922 8.867 1 86.12 91 ARG B CA 1
ATOM 2724 C C . ARG B 1 91 ? -16.891 17.141 8.828 1 86.12 91 ARG B C 1
ATOM 2726 O O . ARG B 1 91 ? -17.516 16.906 9.867 1 86.12 91 ARG B O 1
ATOM 2733 N N . LYS B 1 92 ? -17.219 16.766 7.707 1 85.19 92 LYS B N 1
ATOM 2734 C CA . LYS B 1 92 ? -18.484 16.047 7.512 1 85.19 92 LYS B CA 1
ATOM 2735 C C . LYS B 1 92 ? -18.469 14.719 8.242 1 85.19 92 LYS B C 1
ATOM 2737 O O . LYS B 1 92 ? -19.391 14.414 9.008 1 85.19 92 LYS B O 1
ATOM 2742 N N . ILE B 1 93 ? -17.438 13.977 8.117 1 86.5 93 ILE B N 1
ATOM 2743 C CA . ILE B 1 93 ? -17.469 12.609 8.633 1 86.5 93 ILE B CA 1
ATOM 2744 C C . ILE B 1 93 ? -17.234 12.617 10.141 1 86.5 93 ILE B C 1
ATOM 2746 O O . ILE B 1 93 ? -17.531 11.633 10.828 1 86.5 93 ILE B O 1
ATOM 2750 N N . THR B 1 94 ? -16.625 13.719 10.617 1 87.56 94 THR B N 1
ATOM 2751 C CA . THR B 1 94 ? -16.344 13.789 12.047 1 87.56 94 THR B CA 1
ATOM 2752 C C . THR B 1 94 ? -17.391 14.656 12.75 1 87.56 94 THR B C 1
ATOM 2754 O O . THR B 1 94 ? -17.219 15.023 13.914 1 87.56 94 THR B O 1
ATOM 2757 N N . SER B 1 95 ? -18.391 15.023 12.078 1 80.56 95 SER B N 1
ATOM 2758 C CA . SER B 1 95 ? -19.469 15.836 12.617 1 80.56 95 SER B CA 1
ATOM 2759 C C . SER B 1 95 ? -18.953 17.125 13.227 1 80.56 95 SER B C 1
ATOM 2761 O O . SER B 1 95 ? -19.297 17.469 14.359 1 80.56 95 SER B O 1
ATOM 2763 N N . ASN B 1 96 ? -18 17.75 12.586 1 75.25 96 ASN B N 1
ATOM 2764 C CA . ASN B 1 96 ? -17.453 19.062 12.93 1 75.25 96 ASN B CA 1
ATOM 2765 C C . ASN B 1 96 ? -16.766 19.047 14.297 1 75.25 96 ASN B C 1
ATOM 2767 O O . ASN B 1 96 ? -16.922 19.984 15.078 1 75.25 96 ASN B O 1
ATOM 2771 N N . CYS B 1 97 ? -16.094 18.016 14.516 1 77.44 97 CYS B N 1
ATOM 2772 C CA . CYS B 1 97 ? -15.508 17.875 15.844 1 77.44 97 CYS B CA 1
ATOM 2773 C C . CYS B 1 97 ? -14.258 18.734 15.984 1 77.44 97 CYS B C 1
ATOM 2775 O O . CYS B 1 97 ? -13.805 19 17.094 1 77.44 97 CYS B O 1
ATOM 2777 N N . CYS B 1 98 ? -13.719 19.203 14.836 1 82 98 CYS B N 1
ATOM 2778 C CA . CYS B 1 98 ? -12.383 19.797 14.875 1 82 98 CYS B CA 1
ATOM 2779 C C . CYS B 1 98 ? -12.391 21.203 14.305 1 82 98 CYS B C 1
ATOM 2781 O O . CYS B 1 98 ? -13.289 21.562 13.539 1 82 98 CYS B O 1
ATOM 2783 N N . PHE B 1 99 ? -11.422 21.969 14.805 1 80 99 PHE B N 1
ATOM 2784 C CA . PHE B 1 99 ? -11.102 23.25 14.195 1 80 99 PHE B CA 1
ATOM 2785 C C . PHE B 1 99 ? -10.039 23.094 13.109 1 80 99 PHE B C 1
ATOM 2787 O O . PHE B 1 99 ? -8.906 22.719 13.398 1 80 99 PHE B O 1
ATOM 2794 N N . ILE B 1 100 ? -10.477 23.344 11.875 1 81.88 100 ILE B N 1
ATOM 2795 C CA . ILE B 1 100 ? -9.555 23.141 10.758 1 81.88 100 ILE B CA 1
ATOM 2796 C C . ILE B 1 100 ? -9 24.5 10.312 1 81.88 100 ILE B C 1
ATOM 2798 O O . ILE B 1 100 ? -9.758 25.406 9.977 1 81.88 100 ILE B O 1
ATOM 2802 N N . PHE B 1 101 ? -7.707 24.594 10.352 1 77.19 101 PHE B N 1
ATOM 2803 C CA . PHE B 1 101 ? -7.012 25.781 9.867 1 77.19 101 PHE B CA 1
ATOM 2804 C C . PHE B 1 101 ? -6.336 25.5 8.531 1 77.19 101 PHE B C 1
ATOM 2806 O O . PHE B 1 101 ? -5.414 24.688 8.453 1 77.19 101 PHE B O 1
ATOM 2813 N N . GLY B 1 102 ? -6.914 26.047 7.504 1 69.81 102 GLY B N 1
ATOM 2814 C CA . GLY B 1 102 ? -6.359 25.875 6.172 1 69.81 102 GLY B CA 1
ATOM 2815 C C . GLY B 1 102 ? -5.477 27.031 5.738 1 69.81 102 GLY B C 1
ATOM 2816 O O . GLY B 1 102 ? -5.824 28.188 5.949 1 69.81 102 GLY B O 1
ATOM 2817 N N . LEU B 1 103 ? -4.137 26.797 5.457 1 61.69 103 LEU B N 1
ATOM 2818 C CA . LEU B 1 103 ? -3.234 27.844 4.965 1 61.69 103 LEU B CA 1
ATOM 2819 C C . LEU B 1 103 ? -2.869 27.594 3.506 1 61.69 103 LEU B C 1
ATOM 2821 O O . LEU B 1 103 ? -2.654 26.453 3.098 1 61.69 103 LEU B O 1
ATOM 2825 N N . ASN B 1 104 ? -3.4 28.422 2.666 1 57.44 104 ASN B N 1
ATOM 2826 C CA . ASN B 1 104 ? -3.029 28.281 1.263 1 57.44 104 ASN B CA 1
ATOM 2827 C C . ASN B 1 104 ? -2.111 29.406 0.81 1 57.44 104 ASN B C 1
ATOM 2829 O O . ASN B 1 104 ? -2.242 30.547 1.272 1 57.44 104 ASN B O 1
ATOM 2833 N N . ASP B 1 105 ? -0.994 29.016 0.244 1 52.91 105 ASP B N 1
ATOM 2834 C CA . ASP B 1 105 ? -0.066 30.016 -0.277 1 52.91 105 ASP B CA 1
ATOM 2835 C C . ASP B 1 105 ? -0.646 30.719 -1.502 1 52.91 105 ASP B C 1
ATOM 2837 O O . ASP B 1 105 ? -0.138 31.766 -1.927 1 52.91 105 ASP B O 1
ATOM 2841 N N . MET B 1 106 ? -1.556 29.969 -2.113 1 52 106 MET B N 1
ATOM 2842 C CA . MET B 1 106 ? -1.989 30.578 -3.367 1 52 106 MET B CA 1
ATOM 2843 C C . MET B 1 106 ? -3.299 31.344 -3.178 1 52 106 MET B C 1
ATOM 2845 O O . MET B 1 106 ? -4.051 31.062 -2.24 1 52 106 MET B O 1
ATOM 2849 N N . GLU B 1 107 ? -3.357 32.438 -3.891 1 50.81 107 GLU B N 1
ATOM 2850 C CA . GLU B 1 107 ? -4.602 33.188 -3.967 1 50.81 107 GLU B CA 1
ATOM 2851 C C . GLU B 1 107 ? -5.797 32.281 -4.199 1 50.81 107 GLU B C 1
ATOM 2853 O O . GLU B 1 107 ? -5.781 31.438 -5.105 1 50.81 107 GLU B O 1
ATOM 2858 N N . GLN B 1 108 ? -6.516 32.031 -3.143 1 56.19 108 GLN B N 1
ATOM 2859 C CA . GLN B 1 108 ? -7.719 31.203 -3.291 1 56.19 108 GLN B CA 1
ATOM 2860 C C . GLN B 1 108 ? -8.844 32 -3.943 1 56.19 108 GLN B C 1
ATOM 2862 O O . GLN B 1 108 ? -8.898 33.219 -3.83 1 56.19 108 GLN B O 1
ATOM 2867 N N . SER B 1 109 ? -9.445 31.234 -4.789 1 56.84 109 SER B N 1
ATOM 2868 C CA . SER B 1 109 ? -10.648 31.875 -5.312 1 56.84 109 SER B CA 1
ATOM 2869 C C . SER B 1 109 ? -11.562 32.344 -4.188 1 56.84 109 SER B C 1
ATOM 2871 O O . SER B 1 109 ? -11.461 31.859 -3.059 1 56.84 109 SER B O 1
ATOM 2873 N N . GLN B 1 110 ? -12.305 33.344 -4.449 1 54.44 110 GLN B N 1
ATOM 2874 C CA . GLN B 1 110 ? -13.266 33.875 -3.488 1 54.44 110 GLN B CA 1
ATOM 2875 C C . GLN B 1 110 ? -14.164 32.75 -2.947 1 54.44 110 GLN B C 1
ATOM 2877 O O . GLN B 1 110 ? -14.477 32.719 -1.754 1 54.44 110 GLN B O 1
ATOM 2882 N N . LYS B 1 111 ? -14.547 31.984 -3.83 1 56.94 111 LYS B N 1
ATOM 2883 C CA . LYS B 1 111 ? -15.461 30.906 -3.441 1 56.94 111 LYS B CA 1
ATOM 2884 C C . LYS B 1 111 ? -14.797 29.953 -2.455 1 56.94 111 LYS B C 1
ATOM 2886 O O . LYS B 1 111 ? -15.414 29.547 -1.471 1 56.94 111 LYS B O 1
ATOM 2891 N N . THR B 1 112 ? -13.609 29.672 -2.721 1 60.31 112 THR B N 1
ATOM 2892 C CA . THR B 1 112 ? -12.867 28.781 -1.829 1 60.31 112 THR B CA 1
ATOM 2893 C C . THR B 1 112 ? -12.617 29.453 -0.483 1 60.31 112 THR B C 1
ATOM 2895 O O . THR B 1 112 ? -12.711 28.812 0.565 1 60.31 112 THR B O 1
ATOM 2898 N N . GLN B 1 113 ? -12.391 30.688 -0.624 1 58.69 113 GLN B N 1
ATOM 2899 C CA . GLN B 1 113 ? -12.156 31.438 0.603 1 58.69 113 GLN B CA 1
ATOM 2900 C C . GLN B 1 113 ? -13.398 31.453 1.483 1 58.69 113 GLN B C 1
ATOM 2902 O O . GLN B 1 113 ? -13.305 31.344 2.707 1 58.69 113 GLN B O 1
ATOM 2907 N N . LEU B 1 114 ? -14.438 31.562 0.801 1 55.75 114 LEU B N 1
ATOM 2908 C CA . LEU B 1 114 ? -15.688 31.609 1.545 1 55.75 114 LEU B CA 1
ATOM 2909 C C . LEU B 1 114 ? -15.977 30.266 2.207 1 55.75 114 LEU B C 1
ATOM 2911 O O . LEU B 1 114 ? -16.391 30.219 3.367 1 55.75 114 LEU B O 1
ATOM 2915 N N . ARG B 1 115 ? -15.766 29.281 1.53 1 58.34 115 ARG B N 1
ATOM 2916 C CA . ARG B 1 115 ? -16.031 27.953 2.07 1 58.34 115 ARG B CA 1
ATOM 2917 C C . ARG B 1 115 ? -15.102 27.641 3.238 1 58.34 115 ARG B C 1
ATOM 2919 O O . ARG B 1 115 ? -15.516 27.031 4.227 1 58.34 115 ARG B O 1
ATOM 2926 N N . LEU B 1 116 ? -13.914 28.047 2.979 1 59.75 116 LEU B N 1
ATOM 2927 C CA . LEU B 1 116 ? -12.953 27.844 4.051 1 59.75 116 LEU B CA 1
ATOM 2928 C C . LEU B 1 116 ? -13.336 28.641 5.293 1 59.75 116 LEU B C 1
ATOM 2930 O O . LEU B 1 116 ? -13.156 28.172 6.418 1 59.75 116 LEU B O 1
ATOM 2934 N N . SER B 1 117 ? -13.734 29.812 4.953 1 56.75 117 SER B N 1
ATOM 2935 C CA . SER B 1 117 ? -14.117 30.656 6.074 1 56.75 117 SER B CA 1
ATOM 2936 C C . SER B 1 117 ? -15.266 30.047 6.867 1 56.75 117 SER B C 1
ATOM 2938 O O . SER B 1 117 ? -15.375 30.266 8.078 1 56.75 117 SER B O 1
ATOM 2940 N N . GLU B 1 118 ? -16.016 29.391 6.102 1 53.41 118 GLU B N 1
ATOM 2941 C CA . GLU B 1 118 ? -17.156 28.766 6.766 1 53.41 118 GLU B CA 1
ATOM 2942 C C . GLU B 1 118 ? -16.719 27.516 7.535 1 53.41 118 GLU B C 1
ATOM 2944 O O . GLU B 1 118 ? -17.344 27.141 8.531 1 53.41 118 GLU B O 1
ATOM 2949 N N . LEU B 1 119 ? -15.891 26.906 6.844 1 53.53 119 LEU B N 1
ATOM 2950 C CA . LEU B 1 119 ? -15.445 25.625 7.367 1 53.53 119 LEU B CA 1
ATOM 2951 C C . LEU B 1 119 ? -14.469 25.812 8.523 1 53.53 119 LEU B C 1
ATOM 2953 O O . LEU B 1 119 ? -14.516 25.078 9.508 1 53.53 119 LEU B O 1
ATOM 2957 N N . CYS B 1 120 ? -13.328 26.734 8.07 1 52.78 120 CYS B N 1
ATOM 2958 C CA . CYS B 1 120 ? -12.141 26.906 8.891 1 52.78 120 CYS B CA 1
ATOM 2959 C C . CYS B 1 120 ? -12.328 28.078 9.867 1 52.78 120 CYS B C 1
ATOM 2961 O O . CYS B 1 120 ? -13.008 29.047 9.547 1 52.78 120 CYS B O 1
ATOM 2963 N N . ALA B 1 121 ? -12.195 27.953 11.031 1 48.16 121 ALA B N 1
ATOM 2964 C CA . ALA B 1 121 ? -12.242 29.109 11.914 1 48.16 121 ALA B CA 1
ATOM 2965 C C . ALA B 1 121 ? -11.422 30.266 11.352 1 48.16 121 ALA B C 1
ATOM 2967 O O . ALA B 1 121 ? -11.742 31.438 11.578 1 48.16 121 ALA B O 1
ATOM 2968 N N . LYS B 1 122 ? -10.266 30.125 10.758 1 49.16 122 LYS B N 1
ATOM 2969 C CA . LYS B 1 122 ? -9.477 31.266 10.297 1 49.16 122 LYS B CA 1
ATOM 2970 C C . LYS B 1 122 ? -8.602 30.875 9.102 1 49.16 122 LYS B C 1
ATOM 2972 O O . LYS B 1 122 ? -7.859 29.906 9.164 1 49.16 122 LYS B O 1
ATOM 2977 N N . SER B 1 123 ? -9.039 31.031 7.805 1 48.94 123 SER B N 1
ATOM 2978 C CA . SER B 1 123 ? -8.188 30.844 6.633 1 48.94 123 SER B CA 1
ATOM 2979 C C . SER B 1 123 ? -7.211 32 6.469 1 48.94 123 SER B C 1
ATOM 2981 O O . SER B 1 123 ? -7.59 33.156 6.605 1 48.94 123 SER B O 1
ATOM 2983 N N . ARG B 1 124 ? -5.867 31.859 6.789 1 49.53 124 ARG B N 1
ATOM 2984 C CA . ARG B 1 124 ? -4.871 32.875 6.5 1 49.53 124 ARG B CA 1
ATOM 2985 C C . ARG B 1 124 ? -3.955 32.469 5.359 1 49.53 124 ARG B C 1
ATOM 2987 O O . ARG B 1 124 ? -3.668 31.266 5.199 1 49.53 124 ARG B O 1
ATOM 2994 N N . ARG B 1 125 ? -3.717 33.406 4.457 1 49 125 ARG B N 1
ATOM 2995 C CA . ARG B 1 125 ? -2.672 33.25 3.449 1 49 125 ARG B CA 1
ATOM 2996 C C . ARG B 1 125 ? -1.305 33.094 4.102 1 49 125 ARG B C 1
ATOM 2998 O O . ARG B 1 125 ? -0.917 33.875 4.961 1 49 125 ARG B O 1
ATOM 3005 N N . ALA B 1 126 ? -0.707 31.906 4.414 1 47.81 126 ALA B N 1
ATOM 3006 C CA . ALA B 1 126 ? 0.639 31.828 4.977 1 47.81 126 ALA B CA 1
ATOM 3007 C C . ALA B 1 126 ? 1.521 30.891 4.172 1 47.81 126 ALA B C 1
ATOM 3009 O O . ALA B 1 126 ? 1.074 29.812 3.766 1 47.81 126 ALA B O 1
ATOM 3010 N N . LYS B 1 127 ? 2.535 31.516 3.518 1 48.06 127 LYS B N 1
ATOM 3011 C CA . LYS B 1 127 ? 3.611 30.641 3.045 1 48.06 127 LYS B CA 1
ATOM 3012 C C . LYS B 1 127 ? 4.441 30.109 4.211 1 48.06 127 LYS B C 1
ATOM 3014 O O . LYS B 1 127 ? 4.875 30.875 5.07 1 48.06 127 LYS B O 1
ATOM 3019 N N . ILE B 1 128 ? 4.316 28.844 4.551 1 45.53 128 ILE B N 1
ATOM 3020 C CA . ILE B 1 128 ? 5.102 28.281 5.648 1 45.53 128 ILE B CA 1
ATOM 3021 C C . ILE B 1 128 ? 6.578 28.266 5.266 1 45.53 128 ILE B C 1
ATOM 3023 O O . ILE B 1 128 ? 6.98 27.516 4.371 1 45.53 128 ILE B O 1
ATOM 3027 N N . ASN B 1 129 ? 7.273 29.469 5.281 1 46.12 129 ASN B N 1
ATOM 3028 C CA . ASN B 1 129 ? 8.727 29.438 5.18 1 46.12 129 ASN B CA 1
ATOM 3029 C C . ASN B 1 129 ? 9.383 29.5 6.555 1 46.12 129 ASN B C 1
ATOM 3031 O O . ASN B 1 129 ? 8.758 29.922 7.531 1 46.12 129 ASN B O 1
ATOM 3035 N N . GLY B 1 130 ? 10.539 28.875 6.762 1 43.19 130 GLY B N 1
ATOM 3036 C CA . GLY B 1 130 ? 11.305 28.828 7.996 1 43.19 130 GLY B CA 1
ATOM 3037 C C . GLY B 1 130 ? 11.453 30.172 8.664 1 43.19 130 GLY B C 1
ATOM 3038 O O . GLY B 1 130 ? 11.883 30.266 9.82 1 43.19 130 GLY B O 1
ATOM 3039 N N . THR B 1 131 ? 11.695 31.266 7.945 1 41.34 131 THR B N 1
ATOM 3040 C CA . THR B 1 131 ? 12.062 32.5 8.609 1 41.34 131 THR B CA 1
ATOM 3041 C C . THR B 1 131 ? 10.898 33.5 8.586 1 41.34 131 THR B C 1
ATOM 3043 O O . THR B 1 131 ? 10.25 33.656 7.551 1 41.34 131 THR B O 1
ATOM 3046 N N . THR B 1 132 ? 10.438 33.844 9.766 1 45.09 132 THR B N 1
ATOM 3047 C CA . THR B 1 132 ? 9.398 34.844 10.008 1 45.09 132 THR B CA 1
ATOM 3048 C C . THR B 1 132 ? 9.781 36.188 9.398 1 45.09 132 THR B C 1
ATOM 3050 O O . THR B 1 132 ? 10.75 36.812 9.82 1 45.09 132 THR B O 1
ATOM 3053 N N . GLY B 1 133 ? 10.117 36.438 8.18 1 41.12 133 GLY B N 1
ATOM 3054 C CA . GLY B 1 133 ? 10.281 37.844 7.891 1 41.12 133 GLY B CA 1
ATOM 3055 C C . GLY B 1 133 ? 8.969 38.594 7.715 1 41.12 133 GLY B C 1
ATOM 3056 O O . GLY B 1 133 ? 7.953 37.969 7.367 1 41.12 133 GLY B O 1
ATOM 3057 N N . GLU B 1 134 ? 8.688 39.625 8.469 1 42.59 134 GLU B N 1
ATOM 3058 C CA . GLU B 1 134 ? 7.586 40.594 8.406 1 42.59 134 GLU B CA 1
ATOM 3059 C C . GLU B 1 134 ? 7.055 40.75 6.984 1 42.59 134 GLU B C 1
ATOM 3061 O O . GLU B 1 134 ? 5.848 40.875 6.777 1 42.59 134 GLU B O 1
ATOM 3066 N N . GLU B 1 135 ? 7.859 41.062 6.102 1 42.25 135 GLU B N 1
ATOM 3067 C CA . GLU B 1 135 ? 7.387 41.438 4.77 1 42.25 135 GLU B CA 1
ATOM 3068 C C . GLU B 1 135 ? 6.762 40.25 4.055 1 42.25 135 GLU B C 1
ATOM 3070 O O . GLU B 1 135 ? 6.004 40.406 3.098 1 42.25 135 GLU B O 1
ATOM 3075 N N . SER B 1 136 ? 7.504 39.156 3.93 1 44.97 136 SER B N 1
ATOM 3076 C CA . SER B 1 136 ? 7.055 38.062 3.102 1 44.97 136 SER B CA 1
ATOM 3077 C C . SER B 1 136 ? 6.047 37.188 3.846 1 44.97 136 SER B C 1
ATOM 3079 O O . SER B 1 136 ? 6.184 36.938 5.051 1 44.97 136 SER B O 1
ATOM 3081 N N . ASN B 1 137 ? 4.809 37.156 3.568 1 45.09 137 ASN B N 1
ATOM 3082 C CA . ASN B 1 137 ? 3.645 36.375 3.99 1 45.09 137 ASN B CA 1
ATOM 3083 C C . ASN B 1 137 ? 4.043 35 4.516 1 45.09 137 ASN B C 1
ATOM 3085 O O . ASN B 1 137 ? 3.242 34.062 4.48 1 45.09 137 ASN B O 1
ATOM 3089 N N . LYS B 1 138 ? 5.227 34.938 4.82 1 49.78 138 LYS B N 1
ATOM 3090 C CA . LYS B 1 138 ? 5.719 33.594 5.191 1 49.78 138 LYS B CA 1
ATOM 3091 C C . LYS B 1 138 ? 5.527 33.344 6.68 1 49.78 138 LYS B C 1
ATOM 3093 O O . LYS B 1 138 ? 6.191 33.969 7.516 1 49.78 138 LYS B O 1
ATOM 3098 N N . TYR B 1 139 ? 4.387 33.062 7.215 1 52 139 TYR B N 1
ATOM 3099 C CA . TYR B 1 139 ? 4.168 32.781 8.633 1 52 139 TYR B CA 1
ATOM 3100 C C . TYR B 1 139 ? 4.586 31.359 8.969 1 52 139 TYR B C 1
ATOM 3102 O O . TYR B 1 139 ? 4.422 30.438 8.156 1 52 139 TYR B O 1
ATOM 3110 N N . THR B 1 140 ? 5.562 31.281 10.062 1 58 140 THR B N 1
ATOM 3111 C CA . THR B 1 140 ? 5.816 29.953 10.625 1 58 140 THR B CA 1
ATOM 3112 C C . THR B 1 140 ? 4.559 29.391 11.266 1 58 140 THR B C 1
ATOM 3114 O O . THR B 1 140 ? 3.646 30.141 11.633 1 58 140 THR B O 1
ATOM 3117 N N . THR B 1 141 ? 4.391 28.078 11.234 1 60.94 141 THR B N 1
ATOM 3118 C CA . THR B 1 141 ? 3.285 27.375 11.875 1 60.94 141 THR B CA 1
ATOM 3119 C C . THR B 1 141 ? 3.105 27.844 13.32 1 60.94 141 THR B C 1
ATOM 3121 O O . THR B 1 141 ? 1.981 28.078 13.766 1 60.94 141 THR B O 1
ATOM 3124 N N . ASP B 1 142 ? 4.297 28.078 13.961 1 61.53 142 ASP B N 1
ATOM 3125 C CA . ASP B 1 142 ? 4.223 28.516 15.359 1 61.53 142 ASP B CA 1
ATOM 3126 C C . ASP B 1 142 ? 3.553 29.875 15.469 1 61.53 142 ASP B C 1
ATOM 3128 O O . ASP B 1 142 ? 2.742 30.109 16.375 1 61.53 142 ASP B O 1
ATOM 3132 N N . TYR B 1 143 ? 3.924 30.672 14.594 1 61.16 143 TYR B N 1
ATOM 3133 C CA . TYR B 1 143 ? 3.359 32 14.594 1 61.16 143 TYR B CA 1
ATOM 3134 C C . TYR B 1 143 ? 1.856 31.969 14.352 1 61.16 143 TYR B C 1
ATOM 3136 O O . TYR B 1 143 ? 1.092 32.656 15.023 1 61.16 143 TYR B O 1
ATOM 3144 N N . LEU B 1 144 ? 1.5 31.094 13.484 1 62.22 144 LEU B N 1
ATOM 3145 C CA . LEU B 1 144 ? 0.083 31 13.148 1 62.22 144 LEU B CA 1
ATOM 3146 C C . LEU B 1 144 ? -0.708 30.406 14.312 1 62.22 144 LEU B C 1
ATOM 3148 O O . LEU B 1 144 ? -1.842 30.828 14.57 1 62.22 144 LEU B O 1
ATOM 3152 N N . MET B 1 145 ? -0.089 29.516 14.93 1 65.94 145 MET B N 1
ATOM 3153 C CA . MET B 1 145 ? -0.742 28.906 16.078 1 65.94 145 MET B CA 1
ATOM 3154 C C . MET B 1 145 ? -0.911 29.906 17.203 1 65.94 145 MET B C 1
ATOM 3156 O O . MET B 1 145 ? -1.967 29.969 17.844 1 65.94 145 MET B O 1
ATOM 3160 N N . ASP B 1 146 ? 0.188 30.625 17.453 1 64.44 146 ASP B N 1
ATOM 3161 C CA . ASP B 1 146 ? 0.141 31.641 18.5 1 64.44 146 ASP B CA 1
ATOM 3162 C C . ASP B 1 146 ? -0.881 32.719 18.172 1 64.44 146 ASP B C 1
ATOM 3164 O O . ASP B 1 146 ? -1.62 33.188 19.047 1 64.44 146 ASP B O 1
ATOM 3168 N N . LEU B 1 147 ? -0.861 33.062 16.984 1 60.81 147 LEU B N 1
ATOM 3169 C CA . LEU B 1 147 ? -1.742 34.125 16.516 1 60.81 147 LEU B CA 1
ATOM 3170 C C . LEU B 1 147 ? -3.205 33.75 16.719 1 60.81 147 LEU B C 1
ATOM 3172 O O . LEU B 1 147 ? -4.051 34.625 16.969 1 60.81 147 LEU B O 1
ATOM 3176 N N . ASN B 1 148 ? -3.412 32.5 16.625 1 62.88 148 ASN B N 1
ATOM 3177 C CA . ASN B 1 148 ? -4.805 32.062 16.656 1 62.88 148 ASN B CA 1
ATOM 3178 C C . ASN B 1 148 ? -5.137 31.344 17.953 1 62.88 148 ASN B C 1
ATOM 3180 O O . ASN B 1 148 ? -6.219 30.766 18.094 1 62.88 148 ASN B O 1
ATOM 3184 N N . ASP B 1 149 ? -4.25 31.469 18.875 1 64.62 149 ASP B N 1
ATOM 3185 C CA . ASP B 1 149 ? -4.438 30.828 20.188 1 64.62 149 ASP B CA 1
ATOM 3186 C C . ASP B 1 149 ? -4.844 29.359 20.031 1 64.62 149 ASP B C 1
ATOM 3188 O O . ASP B 1 149 ? -5.832 28.922 20.609 1 64.62 149 ASP B O 1
ATOM 3192 N N . LEU B 1 150 ? -4.242 28.859 19.062 1 62.91 150 LEU B N 1
ATOM 3193 C CA . LEU B 1 150 ? -4.602 27.469 18.812 1 62.91 150 LEU B CA 1
ATOM 3194 C C . LEU B 1 150 ? -3.898 26.531 19.781 1 62.91 150 LEU B C 1
ATOM 3196 O O . LEU B 1 150 ? -2.75 26.781 20.172 1 62.91 150 LEU B O 1
ATOM 3200 N N . GLY B 1 151 ? -4.691 25.734 20.406 1 66.31 151 GLY B N 1
ATOM 3201 C CA . GLY B 1 151 ? -4.156 24.703 21.281 1 66.31 151 GLY B CA 1
ATOM 3202 C C . GLY B 1 151 ? -3.273 23.703 20.547 1 66.31 151 GLY B C 1
ATOM 3203 O O . GLY B 1 151 ? -2.619 24.047 19.562 1 66.31 151 GLY B O 1
ATOM 3204 N N . LYS B 1 152 ? -3.141 22.547 21.062 1 77.38 152 LYS B N 1
ATOM 3205 C CA . LYS B 1 152 ? -2.322 21.453 20.562 1 77.38 152 LYS B CA 1
ATOM 3206 C C . LYS B 1 152 ? -2.85 20.938 19.219 1 77.38 152 LYS B C 1
ATOM 3208 O O . LYS B 1 152 ? -4.051 20.703 19.062 1 77.38 152 LYS B O 1
ATOM 3213 N N . VAL B 1 153 ? -2.002 20.953 18.234 1 87.69 153 VAL B N 1
ATOM 3214 C CA . VAL B 1 153 ? -2.326 20.422 16.922 1 87.69 153 VAL B CA 1
ATOM 3215 C C . VAL B 1 153 ? -2.459 18.906 16.984 1 87.69 153 VAL B C 1
ATOM 3217 O O . VAL B 1 153 ? -1.531 18.219 17.406 1 87.69 153 VAL B O 1
ATOM 3220 N N . GLU B 1 154 ? -3.656 18.438 16.594 1 94 154 GLU B N 1
ATOM 3221 C CA . GLU B 1 154 ? -3.914 17 16.625 1 94 154 GLU B CA 1
ATOM 3222 C C . GLU B 1 154 ? -3.514 16.344 15.305 1 94 154 GLU B C 1
ATOM 3224 O O . GLU B 1 154 ? -2.939 15.25 15.297 1 94 154 GLU B O 1
ATOM 3229 N N . ILE B 1 155 ? -3.846 17.016 14.195 1 94.56 155 ILE B N 1
ATOM 3230 C CA . ILE B 1 155 ? -3.549 16.516 12.859 1 94.56 155 ILE B CA 1
ATOM 3231 C C . ILE B 1 155 ? -2.822 17.594 12.055 1 94.56 155 ILE B C 1
ATOM 3233 O O . ILE B 1 155 ? -3.234 18.766 12.055 1 94.56 155 ILE B O 1
ATOM 3237 N N . LEU B 1 156 ? -1.756 17.203 11.398 1 90.81 156 LEU B N 1
ATOM 3238 C CA . LEU B 1 156 ? -1.042 18.078 10.477 1 90.81 156 LEU B CA 1
ATOM 3239 C C . LEU B 1 156 ? -1.09 17.531 9.055 1 90.81 156 LEU B C 1
ATOM 3241 O O . LEU B 1 156 ? -0.595 16.438 8.789 1 90.81 156 LEU B O 1
ATOM 3245 N N . ARG B 1 157 ? -1.771 18.141 8.211 1 90.56 157 ARG B N 1
ATOM 3246 C CA . ARG B 1 157 ? -1.719 17.859 6.777 1 90.56 157 ARG B CA 1
ATOM 3247 C C . ARG B 1 157 ? -0.844 18.875 6.051 1 90.56 157 ARG B C 1
ATOM 3249 O O . ARG B 1 157 ? -1.074 20.078 6.141 1 90.56 157 ARG B O 1
ATOM 3256 N N . MET B 1 158 ? 0.136 18.328 5.371 1 82.12 158 MET B N 1
ATOM 3257 C CA . MET B 1 158 ? 1.048 19.25 4.699 1 82.12 158 MET B CA 1
ATOM 3258 C C . MET B 1 158 ? 1.371 18.766 3.289 1 82.12 158 MET B C 1
ATOM 3260 O O . MET B 1 158 ? 1.99 17.703 3.117 1 82.12 158 MET B O 1
ATOM 3264 N N . ASP B 1 159 ? 0.793 19.344 2.279 1 76.06 159 ASP B N 1
ATOM 3265 C CA . ASP B 1 159 ? 1.18 19.109 0.892 1 76.06 159 ASP B CA 1
ATOM 3266 C C . ASP B 1 159 ? 2.119 20.188 0.383 1 76.06 159 ASP B C 1
ATOM 3268 O O . ASP B 1 159 ? 1.682 21.312 0.089 1 76.06 159 ASP B O 1
ATOM 3272 N N . ILE B 1 160 ? 3.311 20.172 0.792 1 58.78 160 ILE B N 1
ATOM 3273 C CA . ILE B 1 160 ? 4.195 21.281 0.461 1 58.78 160 ILE B CA 1
ATOM 3274 C C . ILE B 1 160 ? 5.148 20.875 -0.658 1 58.78 160 ILE B C 1
ATOM 3276 O O . ILE B 1 160 ? 5.664 19.75 -0.659 1 58.78 160 ILE B O 1
ATOM 3280 N N . GLU B 1 161 ? 5.062 21.422 -1.718 1 60.28 161 GLU B N 1
ATOM 3281 C CA . GLU B 1 161 ? 6.016 21.297 -2.812 1 60.28 161 GLU B CA 1
ATOM 3282 C C . GLU B 1 161 ? 7.219 22.219 -2.613 1 60.28 161 GLU B C 1
ATOM 3284 O O . GLU B 1 161 ? 7.105 23.25 -1.97 1 60.28 161 GLU B O 1
ATOM 3289 N N . GLY B 1 162 ? 8.469 21.734 -2.869 1 59.69 162 GLY B N 1
ATOM 3290 C CA . GLY B 1 162 ? 9.664 22.562 -2.855 1 59.69 162 GLY B CA 1
ATOM 3291 C C . GLY B 1 162 ? 10.266 22.719 -1.473 1 59.69 162 GLY B C 1
ATOM 3292 O O . GLY B 1 162 ? 10.508 21.719 -0.777 1 59.69 162 GLY B O 1
ATOM 3293 N N . ASP B 1 163 ? 10.484 23.984 -1.001 1 56.41 163 ASP B N 1
ATOM 3294 C CA . ASP B 1 163 ? 11.273 24.359 0.169 1 56.41 163 ASP B CA 1
ATOM 3295 C C . ASP B 1 163 ? 10.414 24.359 1.432 1 56.41 163 ASP B C 1
ATOM 3297 O O . ASP B 1 163 ? 10.875 24.75 2.504 1 56.41 163 ASP B O 1
ATOM 3301 N N . GLY B 1 164 ? 9.18 23.906 1.402 1 58.31 164 GLY B N 1
ATOM 3302 C CA . GLY B 1 164 ? 8.258 24.031 2.52 1 58.31 164 GLY B CA 1
ATOM 3303 C C . GLY B 1 164 ? 8.562 23.078 3.658 1 58.31 164 GLY B C 1
ATOM 3304 O O . GLY B 1 164 ? 8.102 23.281 4.781 1 58.31 164 GLY B O 1
ATOM 3305 N N . MET B 1 165 ? 9.5 22.156 3.436 1 65.81 165 MET B N 1
ATOM 3306 C CA . MET B 1 165 ? 9.719 21.172 4.492 1 65.81 165 MET B CA 1
ATOM 3307 C C . MET B 1 165 ? 10.914 21.562 5.359 1 65.81 165 MET B C 1
ATOM 3309 O O . MET B 1 165 ? 11.203 20.891 6.355 1 65.81 165 MET B O 1
ATOM 3313 N N . ASP B 1 166 ? 11.461 22.656 5.078 1 66.38 166 ASP B N 1
ATOM 3314 C CA . ASP B 1 166 ? 12.664 23.047 5.801 1 66.38 166 ASP B CA 1
ATOM 3315 C C . ASP B 1 166 ? 12.336 23.453 7.238 1 66.38 166 ASP B C 1
ATOM 3317 O O . ASP B 1 166 ? 13.172 23.312 8.133 1 66.38 166 ASP B O 1
ATOM 3321 N N . SER B 1 167 ? 11.117 23.922 7.527 1 69.62 167 SER B N 1
ATOM 3322 C CA . SER B 1 167 ? 10.742 24.359 8.867 1 69.62 167 SER B CA 1
ATOM 3323 C C . SER B 1 167 ? 10.102 23.234 9.656 1 69.62 167 SER B C 1
ATOM 3325 O O . SER B 1 167 ? 9.828 23.375 10.852 1 69.62 167 SER B O 1
ATOM 3327 N N . LEU B 1 168 ? 9.938 22.125 9.109 1 76.5 168 LEU B N 1
ATOM 3328 C CA . LEU B 1 168 ? 9.188 21.031 9.703 1 76.5 168 LEU B CA 1
ATOM 3329 C C . LEU B 1 168 ? 9.906 20.484 10.938 1 76.5 168 LEU B C 1
ATOM 3331 O O . LEU B 1 168 ? 9.281 20.25 11.977 1 76.5 168 LEU B O 1
ATOM 3335 N N . PRO B 1 169 ? 11.219 20.422 10.867 1 78.12 169 PRO B N 1
ATOM 3336 C CA . PRO B 1 169 ? 11.906 19.922 12.07 1 78.12 169 PRO B CA 1
ATOM 3337 C C . PRO B 1 169 ? 11.68 20.812 13.289 1 78.12 169 PRO B C 1
ATOM 3339 O O . PRO B 1 169 ? 11.422 20.312 14.383 1 78.12 169 PRO B O 1
ATOM 3342 N N . GLU B 1 170 ? 11.789 22.078 13.047 1 75.75 170 GLU B N 1
ATOM 3343 C CA . GLU B 1 170 ? 11.578 23.016 14.148 1 75.75 170 GLU B CA 1
ATOM 3344 C C . GLU B 1 170 ? 10.148 22.922 14.672 1 75.75 170 GLU B C 1
ATOM 3346 O O . GLU B 1 170 ? 9.914 23 15.883 1 75.75 170 GLU B O 1
ATOM 3351 N N . PHE B 1 171 ? 9.258 22.766 13.852 1 78.56 171 PHE B N 1
ATOM 3352 C CA . PHE B 1 171 ? 7.852 22.625 14.219 1 78.56 171 PHE B CA 1
ATOM 3353 C C . PHE B 1 171 ? 7.641 21.375 15.062 1 78.56 171 PHE B C 1
ATOM 3355 O O . PHE B 1 171 ? 6.953 21.406 16.078 1 78.56 171 PHE B O 1
ATOM 3362 N N . LEU B 1 172 ? 8.242 20.297 14.695 1 85.56 172 LEU B N 1
ATOM 3363 C CA . LEU B 1 172 ? 8.016 19.016 15.344 1 85.56 172 LEU B CA 1
ATOM 3364 C C . LEU B 1 172 ? 8.734 18.938 16.688 1 85.56 172 LEU B C 1
ATOM 3366 O O . LEU B 1 172 ? 8.438 18.078 17.516 1 85.56 172 LEU B O 1
ATOM 3370 N N . GLU B 1 173 ? 9.656 19.828 16.875 1 80.94 173 GLU B N 1
ATOM 3371 C CA . GLU B 1 173 ? 10.289 19.938 18.188 1 80.94 173 GLU B CA 1
ATOM 3372 C C . GLU B 1 173 ? 9.336 20.547 19.203 1 80.94 173 GLU B C 1
ATOM 3374 O O . GLU B 1 173 ? 9.398 20.203 20.391 1 80.94 173 GLU B O 1
ATOM 3379 N N . LYS B 1 174 ? 8.445 21.344 18.703 1 79.38 174 LYS B N 1
ATOM 3380 C CA . LYS B 1 174 ? 7.543 22.094 19.594 1 79.38 174 LYS B CA 1
ATOM 3381 C C . LYS B 1 174 ? 6.168 21.422 19.656 1 79.38 174 LYS B C 1
ATOM 3383 O O . LYS B 1 174 ? 5.496 21.469 20.688 1 79.38 174 LYS B O 1
ATOM 3388 N N . HIS B 1 175 ? 5.832 20.891 18.516 1 83 175 HIS B N 1
ATOM 3389 C CA . HIS B 1 175 ? 4.5 20.312 18.375 1 83 175 HIS B CA 1
ATOM 3390 C C . HIS B 1 175 ? 4.582 18.828 18.016 1 83 175 HIS B C 1
ATOM 3392 O O . HIS B 1 175 ? 5.508 18.406 17.328 1 83 175 HIS B O 1
ATOM 3398 N N . HIS B 1 176 ? 3.641 18.047 18.594 1 90.31 176 HIS B N 1
ATOM 3399 C CA . HIS B 1 176 ? 3.596 16.609 18.312 1 90.31 176 HIS B CA 1
ATOM 3400 C C . HIS B 1 176 ? 2.209 16.188 17.844 1 90.31 176 HIS B C 1
ATOM 3402 O O . HIS B 1 176 ? 1.522 15.43 18.531 1 90.31 176 HIS B O 1
ATOM 3408 N N . PRO B 1 177 ? 1.849 16.641 16.656 1 94.69 177 PRO B N 1
ATOM 3409 C CA . PRO B 1 177 ? 0.569 16.141 16.156 1 94.69 177 PRO B CA 1
ATOM 3410 C C . PRO B 1 177 ? 0.467 14.617 16.219 1 94.69 177 PRO B C 1
ATOM 3412 O O . PRO B 1 177 ? 1.463 13.914 16.016 1 94.69 177 PRO B O 1
ATOM 3415 N N . ALA B 1 178 ? -0.736 14.188 16.5 1 97 178 ALA B N 1
ATOM 3416 C CA . ALA B 1 178 ? -0.929 12.742 16.578 1 97 178 ALA B CA 1
ATOM 3417 C C . ALA B 1 178 ? -0.723 12.078 15.219 1 97 178 ALA B C 1
ATOM 3419 O O . ALA B 1 178 ? -0.258 10.938 15.141 1 97 178 ALA B O 1
ATOM 3420 N N . GLN B 1 179 ? -1.139 12.773 14.172 1 97.69 179 GLN B N 1
ATOM 3421 C CA . GLN B 1 179 ? -0.947 12.25 12.82 1 97.69 179 GLN B CA 1
ATOM 3422 C C . GLN B 1 179 ? -0.418 13.328 11.883 1 97.69 179 GLN B C 1
ATOM 3424 O O . GLN B 1 179 ? -0.799 14.492 11.992 1 97.69 179 GLN B O 1
ATOM 3429 N N . ILE B 1 180 ? 0.447 12.922 10.977 1 95.31 180 ILE B N 1
ATOM 3430 C CA . ILE B 1 180 ? 0.973 13.773 9.922 1 95.31 180 ILE B CA 1
ATOM 3431 C C . ILE B 1 180 ? 0.648 13.172 8.555 1 95.31 180 ILE B C 1
ATOM 3433 O O . ILE B 1 180 ? 0.991 12.016 8.289 1 95.31 180 ILE B O 1
ATOM 3437 N N . LEU B 1 181 ? -0.067 13.891 7.715 1 95.31 181 LEU B N 1
ATOM 3438 C CA . LEU B 1 181 ? -0.402 13.539 6.34 1 95.31 181 LEU B CA 1
ATOM 3439 C C . LEU B 1 181 ? 0.307 14.461 5.352 1 95.31 181 LEU B C 1
ATOM 3441 O O . LEU B 1 181 ? 0.111 15.68 5.387 1 95.31 181 LEU B O 1
ATOM 3445 N N . THR B 1 182 ? 1.144 13.836 4.504 1 91.62 182 THR B N 1
ATOM 3446 C CA . THR B 1 182 ? 1.924 14.742 3.664 1 91.62 182 THR B CA 1
ATOM 3447 C C . THR B 1 182 ? 2.146 14.133 2.281 1 91.62 182 THR B C 1
ATOM 3449 O O . THR B 1 182 ? 2.145 12.914 2.127 1 91.62 182 THR B O 1
ATOM 3452 N N . THR B 1 183 ? 2.289 14.953 1.305 1 91.19 183 THR B N 1
ATOM 3453 C CA . THR B 1 183 ? 2.779 14.586 -0.019 1 91.19 183 THR B CA 1
ATOM 3454 C C . THR B 1 183 ? 4.18 15.141 -0.25 1 91.19 183 THR B C 1
ATOM 3456 O O . THR B 1 183 ? 4.43 16.328 -0.029 1 91.19 183 THR B O 1
ATOM 3459 N N . MET B 1 184 ? 5.059 14.328 -0.626 1 89.75 184 MET B N 1
ATOM 3460 C CA . MET B 1 184 ? 6.453 14.719 -0.829 1 89.75 184 MET B CA 1
ATOM 3461 C C . MET B 1 184 ? 6.809 14.711 -2.312 1 89.75 184 MET B C 1
ATOM 3463 O O . MET B 1 184 ? 6.469 13.773 -3.031 1 89.75 184 MET B O 1
ATOM 3467 N N . HIS B 1 185 ? 7.414 15.797 -2.775 1 89.44 185 HIS B N 1
ATOM 3468 C CA . HIS B 1 185 ? 7.938 15.961 -4.125 1 89.44 185 HIS B CA 1
ATOM 3469 C C . HIS B 1 185 ? 9.461 16.062 -4.121 1 89.44 185 HIS B C 1
ATOM 3471 O O . HIS B 1 185 ? 10.008 17.156 -4.223 1 89.44 185 HIS B O 1
ATOM 3477 N N . TYR B 1 186 ? 10.125 14.969 -4.016 1 89.75 186 TYR B N 1
ATOM 3478 C CA . TYR B 1 186 ? 11.562 15.023 -3.809 1 89.75 186 TYR B CA 1
ATOM 3479 C C . TYR B 1 186 ? 12.258 13.836 -4.453 1 89.75 186 TYR B C 1
ATOM 3481 O O . TYR B 1 186 ? 11.602 12.883 -4.879 1 89.75 186 TYR B O 1
ATOM 3489 N N . SER B 1 187 ? 13.602 14.016 -4.484 1 90.5 187 SER B N 1
ATOM 3490 C CA . SER B 1 187 ? 14.453 12.883 -4.828 1 90.5 187 SER B CA 1
ATOM 3491 C C . SER B 1 187 ? 14.438 11.828 -3.729 1 90.5 187 SER B C 1
ATOM 3493 O O . SER B 1 187 ? 14.07 12.117 -2.588 1 90.5 187 SER B O 1
ATOM 3495 N N . PRO B 1 188 ? 14.844 10.578 -4.102 1 92.81 188 PRO B N 1
ATOM 3496 C CA . PRO B 1 188 ? 14.789 9.5 -3.119 1 92.81 188 PRO B CA 1
ATOM 3497 C C . PRO B 1 188 ? 15.594 9.805 -1.856 1 92.81 188 PRO B C 1
ATOM 3499 O O . PRO B 1 188 ? 15.094 9.625 -0.743 1 92.81 188 PRO B O 1
ATOM 3502 N N . PRO B 1 189 ? 16.812 10.344 -1.98 1 91.81 189 PRO B N 1
ATOM 3503 C CA . PRO B 1 189 ? 17.531 10.617 -0.737 1 91.81 189 PRO B CA 1
ATOM 3504 C C . PRO B 1 189 ? 16.859 11.688 0.115 1 91.81 189 PRO B C 1
ATOM 3506 O O . PRO B 1 189 ? 16.859 11.594 1.345 1 91.81 189 PRO B O 1
ATOM 3509 N N . LYS B 1 190 ? 16.359 12.664 -0.485 1 89.56 190 LYS B N 1
ATOM 3510 C CA . LYS B 1 190 ? 15.68 13.711 0.262 1 89.56 190 LYS B CA 1
ATOM 3511 C C . LYS B 1 190 ? 14.406 13.18 0.921 1 89.56 190 LYS B C 1
ATOM 3513 O O . LYS B 1 190 ? 14.125 13.492 2.082 1 89.56 190 LYS B O 1
ATOM 3518 N N . MET B 1 191 ? 13.672 12.406 0.219 1 92.38 191 MET B N 1
ATOM 3519 C CA . MET B 1 191 ? 12.484 11.773 0.79 1 92.38 191 MET B CA 1
ATOM 3520 C C . MET B 1 191 ? 12.859 10.883 1.974 1 92.38 191 MET B C 1
ATOM 3522 O O . MET B 1 191 ? 12.227 10.953 3.027 1 92.38 191 MET B O 1
ATOM 3526 N N . ALA B 1 192 ? 13.867 10.117 1.72 1 93.81 192 ALA B N 1
ATOM 3527 C CA . ALA B 1 192 ? 14.312 9.203 2.77 1 93.81 192 ALA B CA 1
ATOM 3528 C C . ALA B 1 192 ? 14.75 9.969 4.016 1 93.81 192 ALA B C 1
ATOM 3530 O O . ALA B 1 192 ? 14.477 9.547 5.141 1 93.81 192 ALA B O 1
ATOM 3531 N N . SER B 1 193 ? 15.414 11.039 3.83 1 92.12 193 SER B N 1
ATOM 3532 C CA . SER B 1 193 ? 15.859 11.852 4.953 1 92.12 193 SER B CA 1
ATOM 3533 C C . SER B 1 193 ? 14.68 12.391 5.754 1 92.12 193 SER B C 1
ATOM 3535 O O . SER B 1 193 ? 14.727 12.445 6.984 1 92.12 193 SER B O 1
ATOM 3537 N N . LEU B 1 194 ? 13.656 12.773 5.102 1 91.69 194 LEU B N 1
ATOM 3538 C CA . LEU B 1 194 ? 12.461 13.266 5.773 1 91.69 194 LEU B CA 1
ATOM 3539 C C . LEU B 1 194 ? 11.75 12.141 6.512 1 91.69 194 LEU B C 1
ATOM 3541 O O . LEU B 1 194 ? 11.281 12.328 7.641 1 91.69 194 LEU B O 1
ATOM 3545 N N . LEU B 1 195 ? 11.664 11.016 5.836 1 95.94 195 LEU B N 1
ATOM 3546 C CA . LEU B 1 195 ? 11.086 9.852 6.492 1 95.94 195 LEU B CA 1
ATOM 3547 C C . LEU B 1 195 ? 11.844 9.516 7.766 1 95.94 195 LEU B C 1
ATOM 3549 O O . LEU B 1 195 ? 11.242 9.211 8.797 1 95.94 195 LEU B O 1
ATOM 3553 N N . ASN B 1 196 ? 13.148 9.57 7.648 1 95.69 196 ASN B N 1
ATOM 3554 C CA . ASN B 1 196 ? 14 9.312 8.805 1 95.69 196 ASN B CA 1
ATOM 3555 C C . ASN B 1 196 ? 13.758 10.336 9.914 1 95.69 196 ASN B C 1
ATOM 3557 O O . ASN B 1 196 ? 13.703 9.969 11.094 1 95.69 196 ASN B O 1
ATOM 3561 N N . LEU B 1 197 ? 13.641 11.539 9.562 1 93.19 197 LEU B N 1
ATOM 3562 C CA . LEU B 1 197 ? 13.352 12.602 10.523 1 93.19 197 LEU B CA 1
ATOM 3563 C C . LEU B 1 197 ? 12.055 12.328 11.266 1 93.19 197 LEU B C 1
ATOM 3565 O O . LEU B 1 197 ? 12.008 12.406 12.5 1 93.19 197 LEU B O 1
ATOM 3569 N N . PHE B 1 198 ? 10.984 12.008 10.547 1 95.38 198 PHE B N 1
ATOM 3570 C CA . PHE B 1 198 ? 9.703 11.695 11.172 1 95.38 198 PHE B CA 1
ATOM 3571 C C . PHE B 1 198 ? 9.844 10.523 12.133 1 95.38 198 PHE B C 1
ATOM 3573 O O . PHE B 1 198 ? 9.32 10.562 13.25 1 95.38 198 PHE B O 1
ATOM 3580 N N . SER B 1 199 ? 10.547 9.555 11.625 1 97.06 199 SER B N 1
ATOM 3581 C CA . SER B 1 199 ? 10.742 8.359 12.445 1 97.06 199 SER B CA 1
ATOM 3582 C C . SER B 1 199 ? 11.453 8.695 13.75 1 97.06 199 SER B C 1
ATOM 3584 O O . SER B 1 199 ? 11.039 8.25 14.82 1 97.06 199 SER B O 1
ATOM 3586 N N . ARG B 1 200 ? 12.43 9.5 13.75 1 94.81 200 ARG B N 1
ATOM 3587 C CA . ARG B 1 200 ? 13.219 9.867 14.922 1 94.81 200 ARG B CA 1
ATOM 3588 C C . ARG B 1 200 ? 12.406 10.727 15.883 1 94.81 200 ARG B C 1
ATOM 3590 O O . ARG B 1 200 ? 12.719 10.805 17.078 1 94.81 200 ARG B O 1
ATOM 3597 N N . GLN B 1 201 ? 11.391 11.344 15.367 1 94.88 201 GLN B N 1
ATOM 3598 C CA . GLN B 1 201 ? 10.531 12.18 16.188 1 94.88 201 GLN B CA 1
ATOM 3599 C C . GLN B 1 201 ? 9.367 11.375 16.766 1 94.88 201 GLN B C 1
ATOM 3601 O O . GLN B 1 201 ? 8.438 11.945 17.344 1 94.88 201 GLN B O 1
ATOM 3606 N N . GLY B 1 202 ? 9.367 10.07 16.562 1 96.62 202 GLY B N 1
ATOM 3607 C CA . GLY B 1 202 ? 8.375 9.203 17.188 1 96.62 202 GLY B CA 1
ATOM 3608 C C . GLY B 1 202 ? 7.23 8.852 16.266 1 96.62 202 GLY B C 1
ATOM 3609 O O . GLY B 1 202 ? 6.258 8.211 16.672 1 96.62 202 GLY B O 1
ATOM 3610 N N . TYR B 1 203 ? 7.359 9.25 15.023 1 97.94 203 TYR B N 1
ATOM 3611 C CA . TYR B 1 203 ? 6.293 8.969 14.062 1 97.94 203 TYR B CA 1
ATOM 3612 C C . TYR B 1 203 ? 6.543 7.652 13.344 1 97.94 203 TYR B C 1
ATOM 3614 O O . TYR B 1 203 ? 7.684 7.324 13.016 1 97.94 203 TYR B O 1
ATOM 3622 N N . TRP B 1 204 ? 5.441 6.926 13.141 1 98.31 204 TRP B N 1
ATOM 3623 C CA . TRP B 1 204 ? 5.441 5.648 12.43 1 98.31 204 TRP B CA 1
ATOM 3624 C C . TRP B 1 204 ? 4.594 5.727 11.172 1 98.31 204 TRP B C 1
ATOM 3626 O O . TRP B 1 204 ? 3.504 6.309 11.18 1 98.31 204 TRP B O 1
ATOM 3636 N N . LEU B 1 205 ? 5.129 5.137 10.133 1 98.31 205 LEU B N 1
ATOM 3637 C CA . LEU B 1 205 ? 4.453 5.152 8.836 1 98.31 205 LEU B CA 1
ATOM 3638 C C . LEU B 1 205 ? 3.316 4.137 8.805 1 98.31 205 LEU B C 1
ATOM 3640 O O . LEU B 1 205 ? 3.514 2.967 9.148 1 98.31 205 LEU B O 1
ATOM 3644 N N . PHE B 1 206 ? 2.051 4.586 8.398 1 97.56 206 PHE B N 1
ATOM 3645 C CA . PHE B 1 206 ? 0.997 3.586 8.305 1 97.56 206 PHE B CA 1
ATOM 3646 C C . PHE B 1 206 ? 0.419 3.543 6.895 1 97.56 206 PHE B C 1
ATOM 3648 O O . PHE B 1 206 ? -0.33 2.627 6.551 1 97.56 206 PHE B O 1
ATOM 3655 N N . SER B 1 207 ? 0.848 4.477 5.992 1 96.69 207 SER B N 1
ATOM 3656 C CA . SER B 1 207 ? 0.381 4.434 4.609 1 96.69 207 SER B CA 1
ATOM 3657 C C . SER B 1 207 ? 1.31 5.219 3.688 1 96.69 207 SER B C 1
ATOM 3659 O O . SER B 1 207 ? 1.882 6.234 4.094 1 96.69 207 SER B O 1
ATOM 3661 N N . HIS B 1 208 ? 1.465 4.758 2.508 1 95.81 208 HIS B N 1
ATOM 3662 C CA . HIS B 1 208 ? 2.117 5.508 1.441 1 95.81 208 HIS B CA 1
ATOM 3663 C C . HIS B 1 208 ? 1.449 5.246 0.096 1 95.81 208 HIS B C 1
ATOM 3665 O O . HIS B 1 208 ? 0.893 4.168 -0.127 1 95.81 208 HIS B O 1
ATOM 3671 N N . GLU B 1 209 ? 1.453 6.23 -0.779 1 93.56 209 GLU B N 1
ATOM 3672 C CA . GLU B 1 209 ? 0.867 6.141 -2.113 1 93.56 209 GLU B CA 1
ATOM 3673 C C . GLU B 1 209 ? 1.768 6.797 -3.156 1 93.56 209 GLU B C 1
ATOM 3675 O O . GLU B 1 209 ? 1.818 8.023 -3.256 1 93.56 209 GLU B O 1
ATOM 3680 N N . ILE B 1 210 ? 2.404 5.953 -3.973 1 92.62 210 ILE B N 1
ATOM 3681 C CA . ILE B 1 210 ? 3.199 6.473 -5.078 1 92.62 210 ILE B CA 1
ATOM 3682 C C . ILE B 1 210 ? 2.279 7.086 -6.133 1 92.62 210 ILE B C 1
ATOM 3684 O O . ILE B 1 210 ? 1.274 6.48 -6.516 1 92.62 210 ILE B O 1
ATOM 3688 N N . ASP B 1 211 ? 2.654 8.289 -6.539 1 90 211 ASP B N 1
ATOM 3689 C CA . ASP B 1 211 ? 1.851 8.945 -7.57 1 90 211 ASP B CA 1
ATOM 3690 C C . ASP B 1 211 ? 1.856 8.133 -8.859 1 90 211 ASP B C 1
ATOM 3692 O O . ASP B 1 211 ? 2.895 7.602 -9.266 1 90 211 ASP B O 1
ATOM 3696 N N . GLY B 1 212 ? 0.725 8.047 -9.492 1 88.06 212 GLY B N 1
ATOM 3697 C CA . GLY B 1 212 ? 0.569 7.215 -10.68 1 88.06 212 GLY B CA 1
ATOM 3698 C C . GLY B 1 212 ? 1.166 7.836 -11.922 1 88.06 212 GLY B C 1
ATOM 3699 O O . GLY B 1 212 ? 1.266 7.18 -12.969 1 88.06 212 GLY B O 1
ATOM 3700 N N . MET B 1 213 ? 1.614 9.07 -11.836 1 86.38 213 MET B N 1
ATOM 3701 C CA . MET B 1 213 ? 2.176 9.758 -12.992 1 86.38 213 MET B CA 1
ATOM 3702 C C . MET B 1 213 ? 3.652 10.07 -12.773 1 86.38 213 MET B C 1
ATOM 3704 O O . MET B 1 213 ? 4.461 9.938 -13.688 1 86.38 213 MET B O 1
ATOM 3708 N N . PHE B 1 214 ? 3.957 10.461 -11.578 1 89.25 214 PHE B N 1
ATOM 3709 C CA . PHE B 1 214 ? 5.305 10.938 -11.289 1 89.25 214 PHE B CA 1
ATOM 3710 C C . PHE B 1 214 ? 5.895 10.188 -10.094 1 89.25 214 PHE B C 1
ATOM 3712 O O . PHE B 1 214 ? 5.359 10.266 -8.984 1 89.25 214 PHE B O 1
ATOM 3719 N N . HIS B 1 215 ? 7.059 9.586 -10.273 1 92.44 215 HIS B N 1
ATOM 3720 C CA . HIS B 1 215 ? 7.684 8.812 -9.211 1 92.44 215 HIS B CA 1
ATOM 3721 C C . HIS B 1 215 ? 8.258 9.727 -8.133 1 92.44 215 HIS B C 1
ATOM 3723 O O . HIS B 1 215 ? 8.539 9.281 -7.016 1 92.44 215 HIS B O 1
ATOM 3729 N N . ASP B 1 216 ? 8.406 10.961 -8.492 1 92 216 ASP B N 1
ATOM 3730 C CA . ASP B 1 216 ? 8.984 11.852 -7.492 1 92 216 ASP B CA 1
ATOM 3731 C C . ASP B 1 216 ? 7.906 12.406 -6.562 1 92 216 ASP B C 1
ATOM 3733 O O . ASP B 1 216 ? 8.195 13.234 -5.695 1 92 216 ASP B O 1
ATOM 3737 N N . ILE B 1 217 ? 6.676 11.945 -6.73 1 91.75 217 ILE B N 1
ATOM 3738 C CA . ILE B 1 217 ? 5.562 12.359 -5.879 1 91.75 217 ILE B CA 1
ATOM 3739 C C . ILE B 1 217 ? 5.016 11.156 -5.125 1 91.75 217 ILE B C 1
ATOM 3741 O O . ILE B 1 217 ? 4.656 10.141 -5.734 1 91.75 217 ILE B O 1
ATOM 3745 N N . CYS B 1 218 ? 4.977 11.266 -3.811 1 93.81 218 CYS B N 1
ATOM 3746 C CA . CYS B 1 218 ? 4.434 10.195 -2.98 1 93.81 218 CYS B CA 1
ATOM 3747 C C . CYS B 1 218 ? 3.742 10.766 -1.746 1 93.81 218 CYS B C 1
ATOM 3749 O O . CYS B 1 218 ? 4.273 11.656 -1.087 1 93.81 218 CYS B O 1
ATOM 3751 N N . ALA B 1 219 ? 2.551 10.258 -1.487 1 94.06 219 ALA B N 1
ATOM 3752 C CA . ALA B 1 219 ? 1.835 10.609 -0.265 1 94.06 219 ALA B CA 1
ATOM 3753 C C . ALA B 1 219 ? 2.213 9.68 0.881 1 94.06 219 ALA B C 1
ATOM 3755 O O . ALA B 1 219 ? 2.352 8.469 0.684 1 94.06 219 ALA B O 1
ATOM 3756 N N . PHE B 1 220 ? 2.41 10.25 2.092 1 95.69 220 PHE B N 1
ATOM 3757 C CA . PHE B 1 220 ? 2.738 9.5 3.297 1 95.69 220 PHE B CA 1
ATOM 3758 C C . PHE B 1 220 ? 1.823 9.898 4.449 1 95.69 220 PHE B C 1
ATOM 3760 O O . PHE B 1 220 ? 1.486 11.07 4.605 1 95.69 220 PHE B O 1
ATOM 3767 N N . SER B 1 221 ? 1.473 8.953 5.215 1 97.56 221 SER B N 1
ATOM 3768 C CA . SER B 1 221 ? 0.717 9.18 6.441 1 97.56 221 SER B CA 1
ATOM 3769 C C . SER B 1 221 ? 1.408 8.539 7.645 1 97.56 221 SER B C 1
ATOM 3771 O O . SER B 1 221 ? 1.794 7.367 7.594 1 97.56 221 SER B O 1
ATOM 3773 N N . PHE B 1 222 ? 1.558 9.32 8.688 1 98.19 222 PHE B N 1
ATOM 3774 C CA . PHE B 1 222 ? 2.271 8.906 9.891 1 98.19 222 PHE B CA 1
ATOM 3775 C C . PHE B 1 222 ? 1.391 9.062 11.125 1 98.19 222 PHE B C 1
ATOM 3777 O O . PHE B 1 222 ? 0.47 9.883 11.141 1 98.19 222 PHE B O 1
ATOM 3784 N N . ILE B 1 223 ? 1.748 8.305 12.117 1 98.44 223 ILE B N 1
ATOM 3785 C CA . ILE B 1 223 ? 1.107 8.43 13.422 1 98.44 223 ILE B CA 1
ATOM 3786 C C . ILE B 1 223 ? 2.168 8.414 14.523 1 98.44 223 ILE B C 1
ATOM 3788 O O . ILE B 1 223 ? 3.115 7.625 14.469 1 98.44 223 ILE B O 1
ATOM 3792 N N . HIS B 1 224 ? 2.049 9.359 15.438 1 97.88 224 HIS B N 1
ATOM 3793 C CA . HIS B 1 224 ? 2.969 9.438 16.562 1 97.88 224 HIS B CA 1
ATOM 3794 C C . HIS B 1 224 ? 2.682 8.352 17.594 1 97.88 224 HIS B C 1
ATOM 3796 O O . HIS B 1 224 ? 1.525 7.977 17.797 1 97.88 224 HIS B O 1
ATOM 3802 N N . ILE B 1 225 ? 3.666 7.91 18.312 1 97.25 225 ILE B N 1
ATOM 3803 C CA . ILE B 1 225 ? 3.551 6.84 19.297 1 97.25 225 ILE B CA 1
ATOM 3804 C C . ILE B 1 225 ? 2.516 7.227 20.344 1 97.25 225 ILE B C 1
ATOM 3806 O O . ILE B 1 225 ? 1.79 6.367 20.859 1 97.25 225 ILE B O 1
ATOM 3810 N N . SER B 1 226 ? 2.393 8.477 20.609 1 95.62 226 SER B N 1
ATOM 3811 C CA . SER B 1 226 ? 1.458 8.938 21.625 1 95.62 226 SER B CA 1
ATOM 3812 C C . SER B 1 226 ? 0.014 8.789 21.172 1 95.62 226 SER B C 1
ATOM 3814 O O . SER B 1 226 ? -0.914 8.836 21.984 1 95.62 226 SER B O 1
ATOM 3816 N N . GLY B 1 227 ? -0.219 8.57 19.891 1 96.94 227 GLY B N 1
ATOM 3817 C CA . GLY B 1 227 ? -1.562 8.438 19.344 1 96.94 227 GLY B CA 1
ATOM 3818 C C . GLY B 1 227 ? -1.982 6.992 19.141 1 96.94 227 GLY B C 1
ATOM 3819 O O . GLY B 1 227 ? -3.129 6.719 18.781 1 96.94 227 GLY B O 1
ATOM 3820 N N . PHE B 1 228 ? -1.142 5.988 19.469 1 97.25 228 PHE B N 1
ATOM 3821 C CA . PHE B 1 228 ? -1.405 4.586 19.172 1 97.25 228 PHE B CA 1
ATOM 3822 C C . PHE B 1 228 ? -2.688 4.125 19.859 1 97.25 228 PHE B C 1
ATOM 3824 O O . PHE B 1 228 ? -3.576 3.566 19.219 1 97.25 228 PHE B O 1
ATOM 3831 N N . THR B 1 229 ? -2.76 4.379 21.109 1 96.75 229 THR B N 1
ATOM 3832 C CA . THR B 1 229 ? -3.902 3.912 21.891 1 96.75 229 THR B CA 1
ATOM 3833 C C . THR B 1 229 ? -5.184 4.609 21.438 1 96.75 229 THR B C 1
ATOM 3835 O O . THR B 1 229 ? -6.195 3.951 21.172 1 96.75 229 THR B O 1
ATOM 3838 N N . ARG B 1 230 ? -5.176 5.855 21.281 1 96.06 230 ARG B N 1
ATOM 3839 C CA . ARG B 1 230 ? -6.363 6.629 20.938 1 96.06 230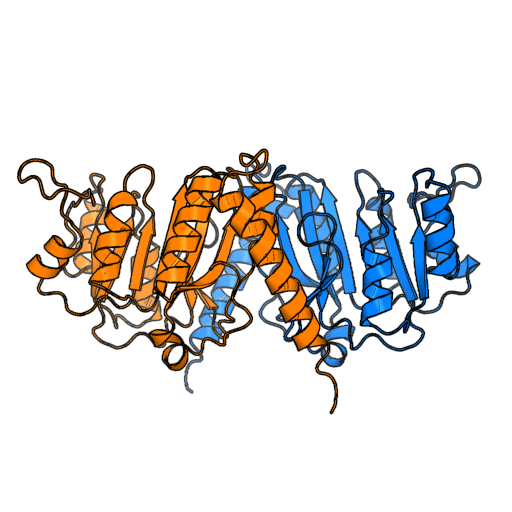 ARG B CA 1
ATOM 3840 C C . ARG B 1 230 ? -6.922 6.207 19.594 1 96.06 230 ARG B C 1
ATOM 3842 O O . ARG B 1 230 ? -8.141 6.09 19.422 1 96.06 230 ARG B O 1
ATOM 3849 N N . TYR B 1 231 ? -6.031 5.945 18.688 1 96.81 231 TYR B N 1
ATOM 3850 C CA . TYR B 1 231 ? -6.48 5.727 17.312 1 96.81 231 TYR B CA 1
ATOM 3851 C C . TYR B 1 231 ? -6.465 4.242 16.969 1 96.81 231 TYR B C 1
ATOM 3853 O O . TYR B 1 231 ? -6.773 3.861 15.828 1 96.81 231 TYR B O 1
ATOM 3861 N N . GLY B 1 232 ? -6.121 3.447 17.844 1 95.62 232 GLY B N 1
ATOM 3862 C CA . GLY B 1 232 ? -6.141 2.006 17.656 1 95.62 232 GLY B CA 1
ATOM 3863 C C . GLY B 1 232 ? -5.055 1.516 16.719 1 95.62 232 GLY B C 1
ATOM 3864 O O . GLY B 1 232 ? -5.293 0.633 15.891 1 95.62 232 GLY B O 1
ATOM 3865 N N . ALA B 1 233 ? -3.896 2.17 16.75 1 95.38 233 ALA B N 1
ATOM 3866 C CA . ALA B 1 233 ? -2.752 1.776 15.938 1 95.38 233 ALA B CA 1
ATOM 3867 C C . ALA B 1 233 ? -1.929 0.694 16.625 1 95.38 233 ALA B C 1
ATOM 3869 O O . ALA B 1 233 ? -1.695 0.763 17.844 1 95.38 233 ALA B O 1
ATOM 3870 N N . VAL B 1 234 ? -1.553 -0.352 15.844 1 93.75 234 VAL B N 1
ATOM 3871 C CA . VAL B 1 234 ? -0.777 -1.472 16.375 1 93.75 234 VAL B CA 1
ATOM 3872 C C . VAL B 1 234 ? 0.593 -1.511 15.695 1 93.75 234 VAL B C 1
ATOM 3874 O O . VAL B 1 234 ? 0.69 -1.678 14.477 1 93.75 234 VAL B O 1
ATOM 3877 N N . PRO B 1 235 ? 1.604 -1.383 16.531 1 93.25 235 PRO B N 1
ATOM 3878 C CA . PRO B 1 235 ? 2.938 -1.411 15.93 1 93.25 235 PRO B CA 1
ATOM 3879 C C . PRO B 1 235 ? 3.26 -2.756 15.281 1 93.25 235 PRO B C 1
ATOM 3881 O O . PRO B 1 235 ? 2.898 -3.807 15.812 1 93.25 235 PRO B O 1
ATOM 3884 N N . LEU B 1 236 ? 3.85 -2.756 14.094 1 91 236 LEU B N 1
ATOM 3885 C CA . LEU B 1 236 ? 4.344 -3.936 13.391 1 91 236 LEU B CA 1
ATOM 3886 C C . LEU B 1 236 ? 5.859 -4.059 13.531 1 91 236 LEU B C 1
ATOM 3888 O O . LEU B 1 236 ? 6.348 -4.855 14.336 1 91 236 LEU B O 1
ATOM 3892 N N . ALA B 1 237 ? 6.605 -3.244 12.797 1 91.5 237 ALA B N 1
ATOM 3893 C CA . ALA B 1 237 ? 8.062 -3.217 12.914 1 91.5 237 ALA B CA 1
ATOM 3894 C C . ALA B 1 237 ? 8.625 -1.884 12.438 1 91.5 237 ALA B C 1
ATOM 3896 O O . ALA B 1 237 ? 8.172 -1.34 11.422 1 91.5 237 ALA B O 1
ATOM 3897 N N . ARG B 1 238 ? 9.586 -1.412 13.172 1 93.5 238 ARG B N 1
ATOM 3898 C CA . ARG B 1 238 ? 10.234 -0.15 12.836 1 93.5 238 ARG B CA 1
ATOM 3899 C C . ARG B 1 238 ? 11.43 -0.379 11.914 1 93.5 238 ARG B C 1
ATOM 3901 O O . ARG B 1 238 ? 12.25 -1.271 12.156 1 93.5 238 ARG B O 1
ATOM 3908 N N . PHE B 1 239 ? 11.5 0.444 10.828 1 95.94 239 PHE B N 1
ATOM 3909 C CA . PHE B 1 239 ? 12.68 0.272 9.984 1 95.94 239 PHE B CA 1
ATOM 3910 C C . PHE B 1 239 ? 13.164 1.615 9.453 1 95.94 239 PHE B C 1
ATOM 3912 O O . PHE B 1 239 ? 14.219 1.695 8.828 1 95.94 239 PHE B O 1
ATOM 3919 N N . LEU B 1 240 ? 12.43 2.707 9.664 1 97.19 240 LEU B N 1
ATOM 3920 C CA . LEU B 1 240 ? 12.797 4.008 9.117 1 97.19 240 LEU B CA 1
ATOM 3921 C C . LEU B 1 240 ? 13.797 4.723 10.023 1 97.19 240 LEU B C 1
ATOM 3923 O O . LEU B 1 240 ? 14.211 5.848 9.734 1 97.19 240 LEU B O 1
ATOM 3927 N N . SER B 1 241 ? 14.078 4.27 11.188 1 94.06 241 SER B N 1
ATOM 3928 C CA . SER B 1 241 ? 15.148 4.734 12.062 1 94.06 241 SER B CA 1
ATOM 3929 C C . SER B 1 241 ? 15.719 3.588 12.891 1 94.06 241 SER B C 1
ATOM 3931 O O . SER B 1 241 ? 15.078 2.545 13.039 1 94.06 241 SER B O 1
#

Solvent-accessible surface area (backbone atoms only — not comparable to full-atom values): 25140 Å² total; per-residue (Å²): 128,84,75,57,62,67,57,54,52,48,50,53,51,26,52,52,33,25,55,53,46,50,37,35,50,65,54,71,57,90,38,78,39,38,34,69,49,56,44,54,66,65,59,22,28,45,48,81,47,65,43,72,35,34,48,65,81,67,88,35,44,63,37,59,28,68,78,55,59,57,74,73,28,30,31,40,35,36,31,65,57,79,68,58,51,42,62,52,43,48,33,60,77,39,71,58,34,52,44,36,35,42,28,29,64,45,89,56,54,68,68,49,46,49,51,36,48,70,65,12,83,54,62,46,78,26,34,56,32,71,58,71,43,90,83,52,58,18,39,32,68,64,52,51,31,61,74,60,69,50,74,68,50,39,33,38,34,38,44,39,68,78,76,42,63,72,36,47,64,64,48,54,73,77,42,76,38,34,28,43,35,35,35,43,60,45,54,39,34,58,45,41,43,50,50,29,50,42,29,72,72,46,31,37,40,50,43,75,45,73,40,37,83,40,80,45,30,35,35,38,21,31,37,22,67,88,30,23,76,72,37,51,43,43,83,71,48,75,34,58,102,126,84,74,58,60,68,57,53,51,49,50,53,50,26,53,53,34,26,56,53,46,51,37,35,49,66,53,73,56,89,38,78,40,38,33,70,49,56,46,54,67,66,60,22,28,46,48,81,47,64,44,72,36,33,48,67,81,68,87,35,44,62,36,59,27,68,79,56,59,57,74,73,28,30,33,41,36,38,30,64,56,77,68,58,50,42,62,52,43,48,33,60,77,39,69,57,33,52,44,35,34,41,28,30,64,44,89,55,53,68,67,48,46,50,50,35,49,69,65,12,85,53,62,46,77,27,36,53,33,72,59,69,45,88,82,54,60,19,40,31,68,66,55,53,30,61,74,60,68,50,74,70,49,39,33,36,33,40,43,44,68,76,76,41,63,72,35,45,62,64,46,54,73,78,42,75,38,33,28,41,35,34,38,45,61,43,55,41,35,60,46,41,45,50,49,29,50,43,29,73,73,45,31,37,40,51,44,74,44,74,41,39,83,41,81,44,30,35,37,40,20,31,36,22,66,89,31,23,77,71,36,52,42,42,82,71,49,74,34,59,102

Organism: NCBI:txid53326

Secondary structure (DSSP, 8-state):
----HHHHHHHHHHHHHHHHHHHHHTT-SSTT-HHHHHTT---SEEESSEEEES-TTTT-EEEE-GGGPPTT-EEEEEESSS--HHHHHHHHHTTS-SEEEEEESS---HHHHHHHHHHSS--EE-B--SS-BTTTTB--HHHHHHHTT---EEEEEEE--GGGGGGHHHHHHH---SEEEEEEES-HHHHHHHHHHHHHTTEEEEEEEE-SS-TTEEEEEEEEGGGHHHHTEEE------/----HHHHHHHHHHHHHHHHHHHHHTT-SSTT-HHHHHTT---SEEESSEEEES-TTTT-EEEE-GGGPPTT-EEEEEESSS--HHHHHHHHHTTS-SEEEEEESS---HHHHHHHHHHSS--EE-B--SS--SSSSB--HHHHHHHTT---EEEEEEE--GGGGGGHHHHHHH---SEEEEEEES-HHHHHHHHHHHHHTTEEEEEEEE-SS-TTEEEEEEEEGGGHHHHTEEE------

pLDDT: mean 79.44, std 17.21, range [25.27, 98.44]

InterPro domains:
  IPR025714 Methyltransferase domain [PF13383] (39-223)
  IPR026913 Probable methyltransferase-like protein 24 [PTHR32026] (21-235)

Foldseek 3Di:
DPPPVVQVVLAVLLQVLLVLLVCLLVVVPPNQDLCSQVVSDDFQKAQPDWDWAFDPPDDIWIDRQLLLPAAAAEEEAEDQDLDCRRLVRSCVVNVNRYAYEYEYLDDHDPVSVVVCVVRHVDHAHAQCAQDPDPVHSHDHPVNVCVVVVHDAHQEYEHADDDRNCVNVLVVLVVHPHQKYKYKAQAGSNVVLNVLLSCVVSQKTWGDKAQDPPDNSIMITMIGGPVCCVSRVMGGRHDRSD/DPPPVVQVVLAVLLQVLLVLLVCLLVVVPVNQDLCSQVVSDDFQKAQPDWDWAFDPPDDIWIDRQLLLPAAAAEEEAEDQDLDCRRLVRSCVVNVNRYAYEYAYLDDHDPVSVVVCVVRHVDHAHAQCDQDPDPPPSHDHPVRVCVVVVHDAHQEYEHADPDRNCVNVLVVLVVHPHQKYKYKFQAGSNVVLNVLLSCVVSQKTWGDKAQDPPDNSIMITMIGGPVCCVSRVMGGRHDRSD

Radius of gyration: 23.98 Å; Cα contacts (8 Å, |Δi|>4): 990; chains: 2; bounding box: 54×77×54 Å

Nearest PDB structures (foldseek):
  3wie-assembly1_B  TM=6.244E-01  e=3.106E-01  Thermoplasma volcanium GSS1
  5jis-assembly2_B  TM=5.344E-01  e=7.879E-01  Brucella abortus S19
  5ilg-assembly1_B  TM=5.446E-01  e=1.294E+00  Drosophila melanogaster
  5jjc-assembly2_D  TM=4.145E-01  e=6.959E-01  Brucella abortus S19
  9hcj-assembly1_P0  TM=4.977E-01  e=3.085E+00  Dictyostelium discoideum